Protein 5CEE (pdb70)

Secondary structure (DSSP, 8-state):
-HHHHHHHHHHHTSS-----SS--SSSTTHHHHSTTTTHHHHHHHHHSGGGHHHHSSGGGEEEEEE-STT-TTS-S-HHHHHHHHHHHHHHHHHHHH--EEEEEE-----HHHHHHHHHHTGGG-SEEEEES--TTHHHHHHHHHHHH-SS-EEEIIIIIHHHHHHHHHHHHHHHTT--TTS-EEEEE--SHHHHHHHHHHHTTT-SEEEEEETTEE--TT-S---HHHHHHHHHS-TT---S-HHHHHTT-SEEEE-S-SS---HHHHHHSPSSEEEEE--SSS-SS-HHHHHHHTEEEEEES-SSSSSB--GGGTHHHHHHHHHHTTBS---HHHHHHHHHHHHTSS-SSS--TT-SS--TT-HHHHHHHHHHHHHHHHHHS-B-

Sequence (387 aa):
IKEKALEMHEKNKGKVGVVSKVKVQNLDDLSLVYTPGVAEPCLKIKENPSDVYRYTMKGNMVGVITNGTAVLGLGNIGPKASLPVMEGKAILFKELAGIDSFPICIDSTDSQEIVNIVSKISTVFGAINLEDIKSPQCIEIEDALKAKLDIPVFHDDQHGTAIVVAAGILNALKVVKKSIEDVQVVINGAGSAGMAIAKMLLLLKVNNVVLVDKTGTLYKGVANLNEPQKKLVEVTNKYQEKGTLKEVLKGKDIFIGVSAPGIVTAEMVATMAKDAIVFALANPVPEIMPDEAKKGGARIVATGRSDFPNQVNNCLAFPGVFRGTLDAKATQITEEMKKAATYALKNIIKEQDLNENNILPTSFNKEVVKQIALAVCKVAKETGVVR

CATH classification: 3.40.50.10380 (+1 more: 3.40.50.720)

Solvent-accessible surface area: 18433 Å² total; per-residue (Å²): 119,80,65,148,53,129,111,95,61,143,135,113,195,21,61,45,69,132,125,78,158,91,89,66,107,84,125,116,34,73,31,135,52,143,85,96,12,48,37,110,39,75,72,88,43,143,121,73,90,60,12,30,51,164,89,59,77,15,27,49,22,0,0,0,2,2,12,0,7,29,0,125,74,110,26,101,63,19,28,184,51,0,67,54,40,0,29,12,16,2,52,64,0,96,130,41,7,45,0,29,13,84,14,44,36,10,124,19,101,76,19,149,93,5,15,64,66,0,17,149,63,19,99,63,4,6,0,0,0,1,10,6,9,82,34,41,54,1,28,88,0,3,70,36,0,74,96,117,22,109,8,3,5,2,1,1,44,1,17,0,14,3,1,0,0,0,0,0,1,23,2,0,5,101,23,7,184,43,66,14,100,105,3,41,1,0,0,6,12,0,30,18,25,1,3,2,1,0,99,7,1,54,41,8,134,14,65,4,1,0,2,2,36,194,116,12,4,8,54,115,78,29,89,142,27,39,100,19,18,86,127,12,7,106,76,4,1,136,135,56,43,132,32,79,14,123,99,6,0,101,44,12,17,0,0,0,0,32,55,34,85,59,79,12,44,12,129,18,4,70,54,14,30,159,28,3,1,0,0,0,19,13,90,93,68,2,0,8,73,17,110,71,0,98,141,15,45,8,85,0,7,0,2,17,63,96,103,58,83,7,41,14,28,52,38,2,0,2,0,0,4,0,44,0,1,18,85,1,103,6,43,83,9,30,70,90,1,18,36,20,0,0,81,14,0,24,85,38,18,154,59,145,49,34,75,53,71,42,0,16,19,71,20,131,54,149,75,4,22,138,67,0,7,122,24,1,14,124,13,0,121,125,80,47,30,49,113

Nearest PDB structures (foldseek):
  5cee-assembly1_A-2  TM=1.003E+00  e=5.240E-77  Aster yellows witches'-broom phytoplasma AYWB
  6zn4-assembly1_A  TM=9.612E-01  e=2.128E-43  Bdellovibrio bacteriovorus HD100
  6znj-assembly1_B  TM=9.613E-01  e=6.199E-42  Bdellovibrio bacteriovorus HD100
  6zng-assembly1_B  TM=9.635E-01  e=2.526E-41  Bdellovibrio bacteriovorus HD100
  2hae-assembly1_A  TM=9.747E-01  e=1.031E-39  Thermotoga maritima

Organism: Aster yellows witches'-broom phytoplasma (strain AYWB) (NCBI:txid322098)

InterPro domains:
  IPR001891 Malic oxidoreductase [PIRSF000106] (35-389)
  IPR001891 Malic oxidoreductase [PR00072] (77-99)
  IPR001891 Malic oxidoreductase [PR00072] (156-172)
  IPR001891 Malic oxidoreductase [PR00072] (187-203)
  IPR012301 Malic enzyme, N-terminal domain [PF00390] (23-147)
  IPR012301 Malic enzyme, N-terminal domain [SM01274] (15-148)
  IPR012302 Malic enzyme, NAD-binding [PF03949] (162-382)
  IPR012302 Malic enzyme, NAD-binding [SM00919] (160-383)
  IPR015884 Malic enzyme, conserved site [PS00331] (156-172)
  IPR036291 NAD(P)-binding domain superfamily [SSF51735] (160-389)
  IPR037062 Malic enzyme, N-terminal domain superfamily [G3DSA:3.40.50.10380] (1-157)
  IPR045213 Malic enzyme, NAD-binding domain, bacterial type [cd05311] (160-382)
  IPR046346 Aminoacid dehydrogenase-like, N-terminal domain superfamily [SSF53223] (6-1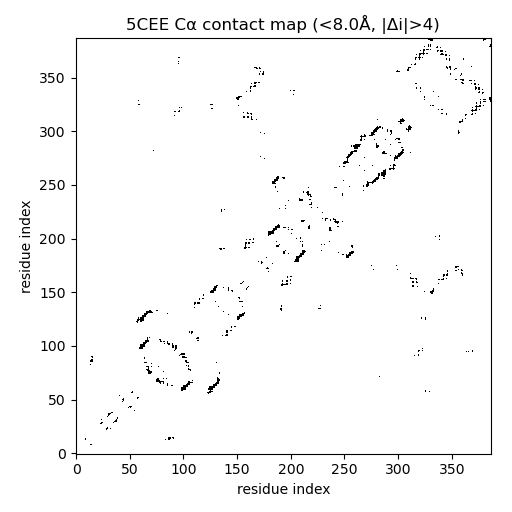58)
  IPR051674 Malate Decarboxylating Enzymes [PTHR43237] (2-389)

Foldseek 3Di:
DVVVVVCVCVVVVADDDDDDPDDDDDVPCVCCVHNPNVVVLVVVCVVPVVSCVPPALALQEEEEEEACQAAPPPGNDGQVVNVRVSSVVQVLLCVQQNGHYYYDYDHDLDLVVVLVVCQVVSSRHQEYEYEGHWPPSVVVSQVSNQVVALHAYYDLLALLLLLLVLLLVVLLCLAVVHDQQPFEEEEEACTRNSLRNLVLSVVVNGNAYWYAYPVKTDEPPDPDDDPSSNVSNVVHDPVRDIGHCLVVLQAGQEYAYDHDAQPDFLCSLLRYDAQHEYEQAHPDHGNDDVVRNVSSPHNAYEYCDPVDLHHSDSLLQVSLLVNLCSVQQFSYQDSVLSVQLNVQQQPVDPSVRRGSRRRGDDSRPSVRSVRSNVSSNVVRVVVVRHD

Radius of gyration: 22.13 Å; Cα contacts (8 Å, |Δi|>4): 747; chains: 1; bounding box: 46×50×68 Å

Structure (mmCIF, N/CA/C/O backbone):
data_5CEE
#
_entry.id   5CEE
#
_cell.length_a   48.236
_cell.length_b   48.236
_cell.length_c   291.068
_cell.angle_alpha   90.00
_cell.angle_beta   90.00
_cell.angle_gamma   120.00
#
_symmetry.space_group_name_H-M   'P 31 2 1'
#
loop_
_entity.id
_entity.type
_entity.pdbx_description
1 polymer 'NAD-dependent malic enzyme'
2 non-polymer NICOTINAMI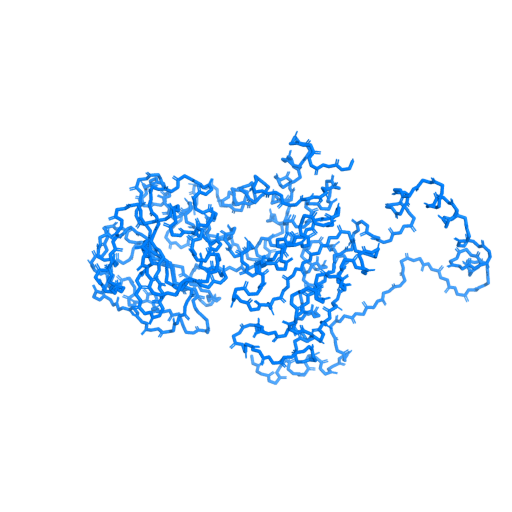DE-ADENINE-DINUCLEOTIDE
3 non-polymer 'MAGNESIUM ION'
4 water water
#
loop_
_atom_site.group_PDB
_atom_site.id
_atom_site.type_symbol
_atom_site.label_atom_id
_atom_site.label_alt_id
_atom_site.label_comp_id
_atom_site.label_asym_id
_atom_site.label_entity_id
_atom_site.label_seq_id
_atom_site.pdbx_PDB_ins_code
_atom_site.Cartn_x
_atom_site.Cartn_y
_atom_site.Cartn_z
_atom_site.occupancy
_atom_site.B_iso_or_equiv
_atom_site.auth_seq_id
_atom_site.auth_comp_id
_atom_site.auth_asym_id
_atom_site.auth_atom_id
_atom_site.pdbx_PDB_model_num
ATOM 1 N N . ILE A 1 26 ? 31.020 23.010 -34.494 1.00 45.59 3 ILE A N 1
ATOM 2 C CA . ILE A 1 26 ? 30.931 24.124 -35.431 1.00 44.73 3 ILE A CA 1
ATOM 3 C C . ILE A 1 26 ? 30.079 23.756 -36.644 1.00 42.69 3 ILE A C 1
ATOM 4 O O . ILE A 1 26 ? 30.203 22.667 -37.196 1.00 40.48 3 ILE A O 1
ATOM 6 N N . LYS A 1 27 ? 29.222 24.687 -37.052 1.00 46.39 4 LYS A N 1
ATOM 7 C CA . LYS A 1 27 ? 28.272 24.466 -38.135 1.00 43.53 4 LYS A CA 1
ATOM 8 C C . LYS A 1 27 ? 28.982 24.183 -39.451 1.00 40.86 4 LYS A C 1
ATOM 9 O O . LYS A 1 27 ? 28.888 23.080 -39.972 1.00 45.16 4 LYS A O 1
ATOM 11 N N . GLU A 1 28 ? 29.695 25.180 -39.970 1.00 45.53 5 GLU A N 1
ATOM 12 C CA . GLU A 1 28 ? 30.380 25.088 -41.262 1.00 40.98 5 GLU A CA 1
ATOM 13 C C . GLU A 1 28 ? 31.225 23.827 -41.375 1.00 44.53 5 GLU A C 1
ATOM 14 O O . GLU A 1 28 ? 31.262 23.193 -42.427 1.00 43.70 5 GLU A O 1
ATOM 16 N N . LYS A 1 29 ? 31.885 23.459 -40.281 1.00 42.12 6 LYS A N 1
ATOM 17 C CA . LYS A 1 29 ? 32.669 22.233 -40.241 1.00 43.53 6 LYS A CA 1
ATOM 18 C C . LYS A 1 29 ? 31.807 20.984 -40.508 1.00 45.95 6 LYS A C 1
ATOM 19 O O . LYS A 1 29 ? 32.228 20.058 -41.205 1.00 46.06 6 LYS A O 1
ATOM 25 N N . ALA A 1 30 ? 30.598 20.964 -39.964 1.00 42.15 7 ALA A N 1
ATOM 26 C CA . ALA A 1 30 ? 29.674 19.871 -40.239 1.00 43.25 7 ALA A CA 1
ATOM 27 C C . ALA A 1 30 ? 29.207 19.873 -41.694 1.00 43.69 7 ALA A C 1
ATOM 28 O O . ALA A 1 30 ? 29.266 18.850 -42.380 1.00 38.50 7 ALA A O 1
ATOM 30 N N . LEU A 1 31 ? 28.724 21.026 -42.147 1.00 43.96 8 LEU A N 1
ATOM 31 C CA . LEU A 1 31 ? 28.155 21.152 -43.479 1.00 35.95 8 LEU A CA 1
ATOM 32 C C . LEU A 1 31 ? 29.187 20.776 -44.525 1.00 39.43 8 LEU A C 1
ATOM 33 O O . LEU A 1 31 ? 28.890 20.028 -45.451 1.00 36.71 8 LEU A O 1
ATOM 38 N N . GLU A 1 32 ? 30.398 21.303 -44.356 1.00 41.75 9 GLU A N 1
ATOM 39 C CA . GLU A 1 32 ? 31.522 20.985 -45.226 1.00 39.41 9 GLU A CA 1
ATOM 40 C C . GLU A 1 32 ? 31.713 19.481 -45.328 1.00 41.67 9 GLU A C 1
ATOM 41 O O . GLU A 1 32 ? 31.867 18.947 -46.423 1.00 39.76 9 GLU A O 1
ATOM 47 N N . MET A 1 33 ? 31.699 18.813 -44.175 1.00 41.36 10 MET A N 1
ATOM 48 C CA . MET A 1 33 ? 31.934 17.377 -44.082 1.00 38.07 10 MET A CA 1
ATOM 49 C C . MET A 1 33 ? 30.959 16.561 -44.914 1.00 39.29 10 MET A C 1
ATOM 50 O O . MET A 1 33 ? 31.342 15.604 -45.579 1.00 43.92 10 MET A O 1
ATOM 55 N N . HIS A 1 34 ? 29.692 16.940 -44.851 1.00 36.92 11 HIS A N 1
ATOM 56 C CA . HIS A 1 34 ? 28.654 16.275 -45.608 1.00 32.73 11 HIS A CA 1
ATOM 57 C C . HIS A 1 34 ? 28.808 16.546 -47.106 1.00 35.30 11 HIS A C 1
ATOM 58 O O . HIS A 1 34 ? 28.627 15.656 -47.922 1.00 32.23 11 HIS A O 1
ATOM 65 N N . GLU A 1 35 ? 29.160 17.785 -47.440 1.00 37.97 12 GLU A N 1
ATOM 66 C CA . GLU A 1 35 ? 29.301 18.242 -48.817 1.00 35.76 12 GLU A CA 1
ATOM 67 C C . GLU A 1 35 ? 30.499 17.583 -49.485 1.00 40.46 12 GLU A C 1
ATOM 68 O O . GLU A 1 35 ? 30.423 17.137 -50.626 1.00 43.47 12 GLU A O 1
ATOM 74 N N . LYS A 1 36 ? 31.595 17.548 -48.737 1.00 43.72 13 LYS A N 1
ATOM 75 C CA . LYS A 1 36 ? 32.865 16.924 -49.098 1.00 41.75 13 LYS A CA 1
ATOM 76 C C . LYS A 1 36 ? 32.769 15.659 -49.941 1.00 44.88 13 LYS A C 1
ATOM 77 O O . LYS A 1 36 ? 33.492 15.513 -50.920 1.00 44.55 13 LYS A O 1
ATOM 83 N N . ASN A 1 37 ? 31.898 14.736 -49.540 1.00 44.41 14 ASN A N 1
ATOM 84 C CA . ASN A 1 37 ? 31.810 13.438 -50.199 1.00 42.92 14 ASN A CA 1
ATOM 85 C C . ASN A 1 37 ? 30.388 13.040 -50.570 1.00 42.96 14 ASN A C 1
ATOM 86 O O . ASN A 1 37 ? 30.141 11.875 -50.892 1.00 42.79 14 ASN A O 1
ATOM 91 N N . LYS A 1 38 ? 29.465 14.003 -50.524 1.00 42.95 15 LYS A N 1
ATOM 92 C CA . LYS A 1 38 ? 28.058 13.762 -50.859 1.00 36.05 15 LYS A CA 1
ATOM 93 C C . LYS A 1 38 ? 27.500 12.628 -50.019 1.00 37.40 15 LYS A C 1
ATOM 94 O O . LYS A 1 38 ? 27.091 11.610 -50.567 1.00 37.89 15 LYS A O 1
ATOM 100 N N . GLY A 1 39 ? 27.509 12.790 -48.699 1.00 33.64 16 GLY A N 1
ATOM 101 C CA . GLY A 1 39 ? 27.035 11.754 -47.803 1.00 33.47 16 GLY A CA 1
ATOM 102 C C . GLY A 1 39 ? 28.150 11.021 -47.077 1.00 38.39 16 GLY A C 1
ATOM 103 O O . GLY A 1 39 ? 29.314 11.084 -47.475 1.00 38.64 16 GLY A O 1
ATOM 104 N N . LYS A 1 40 ? 27.786 10.316 -46.008 1.00 34.36 17 LYS A N 1
ATOM 105 C CA . LYS A 1 40 ? 28.739 9.569 -45.198 1.00 30.64 17 LYS A CA 1
ATOM 106 C C . LYS A 1 40 ? 28.738 8.102 -45.577 1.00 37.44 17 LYS A C 1
ATOM 107 O O . LYS A 1 40 ? 29.612 7.330 -45.165 1.00 37.47 17 LYS A O 1
ATOM 113 N N . VAL A 1 41 ? 27.734 7.706 -46.344 1.00 35.52 18 VAL A N 1
ATOM 114 C CA . VAL A 1 41 ? 27.504 6.289 -46.569 1.00 35.63 18 VAL A CA 1
ATOM 115 C C . VAL A 1 41 ? 27.752 5.893 -48.017 1.00 34.97 18 VAL A C 1
ATOM 116 O O . VAL A 1 41 ? 27.140 6.432 -48.942 1.00 32.16 18 VAL A O 1
ATOM 120 N N . GLY A 1 42 ? 28.683 4.963 -48.193 1.00 27.98 19 GLY A N 1
ATOM 121 C CA . GLY A 1 42 ? 28.966 4.393 -49.488 1.00 29.37 19 GLY A CA 1
ATOM 122 C C . GLY A 1 42 ? 28.829 2.893 -49.392 1.00 28.07 19 GLY A C 1
ATOM 123 O O . GLY A 1 42 ? 28.742 2.351 -48.294 1.00 29.10 19 GLY A O 1
ATOM 124 N N . VAL A 1 43 ? 28.789 2.227 -50.541 1.00 24.17 20 VAL A N 1
ATOM 125 C CA . VAL A 1 43 ? 28.762 0.769 -50.584 1.00 26.91 20 VAL A CA 1
ATOM 126 C C . VAL A 1 43 ? 30.055 0.229 -51.204 1.00 28.99 20 VAL A C 1
ATOM 127 O O . VAL A 1 43 ? 30.631 0.836 -52.109 1.00 30.52 20 VAL A O 1
ATOM 131 N N . VAL A 1 44 ? 30.545 -0.890 -50.700 1.00 24.93 21 VAL A N 1
ATOM 132 C CA . VAL A 1 44 ? 31.658 -1.541 -51.365 1.00 29.74 21 VAL A CA 1
ATOM 133 C C . VAL A 1 44 ? 31.202 -2.893 -51.846 1.00 35.57 21 VAL A C 1
ATOM 134 O O . VAL A 1 44 ? 30.119 -3.349 -51.485 1.00 33.29 21 VAL A O 1
ATOM 138 N N . SER A 1 45 ? 32.028 -3.515 -52.677 1.00 32.32 22 SER A N 1
ATOM 139 C CA . SER A 1 45 ? 31.876 -4.920 -52.983 1.00 36.15 22 SER A CA 1
ATOM 140 C C . SER A 1 45 ? 32.625 -5.719 -51.932 1.00 40.76 22 SER A C 1
ATOM 141 O O . SER A 1 45 ? 33.707 -5.317 -51.497 1.00 41.07 22 SER A O 1
ATOM 144 N N . LYS A 1 46 ? 32.047 -6.839 -51.512 1.00 38.69 23 LYS A N 1
ATOM 145 C CA . LYS A 1 46 ? 32.684 -7.675 -50.507 1.00 36.06 23 LYS A CA 1
ATOM 146 C C . LYS A 1 46 ? 33.550 -8.721 -51.186 1.00 43.89 23 LYS A C 1
ATOM 147 O O . LYS A 1 46 ? 34.411 -9.325 -50.546 1.00 44.33 23 LYS A O 1
ATOM 153 N N . VAL A 1 47 ? 33.309 -8.937 -52.481 1.00 44.83 24 VAL A N 1
ATOM 154 C CA . VAL A 1 47 ? 34.149 -9.814 -53.293 1.00 41.76 24 VAL A CA 1
ATOM 155 C C . VAL A 1 47 ? 34.734 -9.030 -54.465 1.00 46.71 24 VAL A C 1
ATOM 156 O O . VAL A 1 47 ? 34.273 -7.932 -54.770 1.00 43.82 24 VAL A O 1
ATOM 160 N N . LYS A 1 48 ? 35.746 -9.596 -55.122 1.00 51.94 25 LYS A N 1
ATOM 161 C CA . LYS A 1 48 ? 36.425 -8.912 -56.222 1.00 47.94 25 LYS A CA 1
ATOM 162 C C . LYS A 1 48 ? 35.908 -9.361 -57.582 1.00 53.07 25 LYS A C 1
ATOM 163 O O . LYS A 1 48 ? 35.544 -10.525 -57.770 1.00 50.75 25 LYS A O 1
ATOM 165 N N . VAL A 1 49 ? 35.868 -8.429 -58.527 1.00 54.22 26 VAL A N 1
ATOM 166 C CA . VAL A 1 49 ? 35.457 -8.744 -59.892 1.00 55.62 26 VAL A CA 1
ATOM 167 C C . VAL A 1 49 ? 35.901 -7.649 -60.863 1.00 56.23 26 VAL A C 1
ATOM 168 O O . VAL A 1 49 ? 35.553 -6.476 -60.706 1.00 47.35 26 VAL A O 1
ATOM 172 N N . GLN A 1 50 ? 36.685 -8.046 -61.861 1.00 59.06 27 GLN A N 1
ATOM 173 C CA . GLN A 1 50 ? 37.192 -7.115 -62.863 1.00 59.22 27 GLN A CA 1
ATOM 174 C C . GLN A 1 50 ? 37.029 -7.681 -64.268 1.00 61.22 27 GLN A C 1
ATOM 175 O O . GLN A 1 50 ? 37.041 -6.944 -65.259 1.00 60.77 27 GLN A O 1
ATOM 177 N N . ASN A 1 51 ? 36.877 -9.000 -64.342 1.00 61.56 28 ASN A N 1
ATOM 178 C CA . ASN A 1 51 ? 36.784 -9.696 -65.619 1.00 62.84 28 ASN A CA 1
ATOM 179 C C . ASN A 1 51 ? 35.467 -10.444 -65.779 1.00 60.29 28 ASN A C 1
ATOM 180 O O . ASN A 1 51 ? 34.453 -10.066 -65.200 1.00 58.99 28 ASN A O 1
ATOM 185 N N . LEU A 1 52 ? 35.499 -11.511 -66.570 1.00 61.34 29 LEU A N 1
ATOM 186 C CA . LEU A 1 52 ? 34.302 -12.274 -66.905 1.00 57.35 29 LEU A CA 1
ATOM 187 C C . LEU A 1 52 ? 34.193 -13.533 -66.051 1.00 60.27 29 LEU A C 1
ATOM 188 O O . LEU A 1 52 ? 33.094 -14.014 -65.763 1.00 57.26 29 LEU A O 1
ATOM 193 N N . ASP A 1 53 ? 35.345 -14.064 -65.654 1.00 59.67 30 ASP A N 1
ATOM 194 C CA . ASP A 1 53 ? 35.400 -15.272 -64.844 1.00 57.72 30 ASP A CA 1
ATOM 195 C C . ASP A 1 53 ? 34.570 -15.102 -63.575 1.00 55.11 30 ASP A C 1
ATOM 196 O O . ASP A 1 53 ? 33.484 -15.672 -63.448 1.00 47.50 30 ASP A O 1
ATOM 201 N N . ASP A 1 54 ? 35.085 -14.290 -62.658 1.00 57.35 31 ASP A N 1
ATOM 202 C CA . ASP A 1 54 ? 34.405 -13.973 -61.407 1.00 55.49 31 ASP A CA 1
ATOM 203 C C . ASP A 1 54 ? 33.028 -13.352 -61.637 1.00 52.02 31 ASP A C 1
ATOM 204 O O . ASP A 1 54 ? 32.131 -13.500 -60.805 1.00 50.25 31 ASP A O 1
ATOM 209 N N . LEU A 1 55 ? 32.867 -12.663 -62.763 1.00 49.07 32 LEU A N 1
ATOM 210 C CA . LEU A 1 55 ? 31.591 -12.048 -63.117 1.00 49.26 32 LEU A CA 1
ATOM 211 C C . LEU A 1 55 ? 30.461 -13.064 -63.148 1.00 46.46 32 LEU A C 1
ATOM 212 O O . LEU A 1 55 ? 29.358 -12.811 -62.660 1.00 44.89 32 LEU A O 1
ATOM 217 N N . SER A 1 56 ? 30.749 -14.219 -63.734 1.00 46.49 33 SER A N 1
ATOM 218 C CA . SER A 1 56 ? 29.764 -15.277 -63.875 1.00 44.11 33 SER A CA 1
ATOM 219 C C . SER A 1 56 ? 29.503 -15.978 -62.547 1.00 44.21 33 SER A C 1
ATOM 220 O O . SER A 1 56 ? 28.681 -16.884 -62.470 1.00 42.55 33 SER A O 1
ATOM 223 N N . LEU A 1 57 ? 30.216 -15.556 -61.508 1.00 45.24 34 LEU A N 1
ATOM 224 C CA . LEU A 1 57 ? 30.010 -16.068 -60.163 1.00 39.45 34 LEU A CA 1
ATOM 225 C C . LEU A 1 57 ? 29.305 -15.031 -59.290 1.00 38.97 34 LEU A C 1
ATOM 226 O O . LEU A 1 57 ? 28.474 -15.388 -58.459 1.00 38.45 34 LEU A O 1
ATOM 231 N N . VAL A 1 58 ? 29.627 -13.749 -59.470 1.00 38.25 35 VAL A N 1
ATOM 232 C CA . VAL A 1 58 ? 28.916 -12.708 -58.727 1.00 39.52 35 VAL A CA 1
ATOM 233 C C . VAL A 1 58 ? 27.598 -12.421 -59.433 1.00 37.53 35 VAL A C 1
ATOM 234 O O . VAL A 1 58 ? 26.695 -11.803 -58.877 1.00 34.05 35 VAL A O 1
ATOM 238 N N . TYR A 1 59 ? 27.495 -12.898 -60.663 1.00 39.51 36 TYR A N 1
ATOM 239 C CA . TYR A 1 59 ? 26.249 -12.819 -61.398 1.00 39.56 36 TYR A CA 1
ATOM 240 C C . TYR A 1 59 ? 25.999 -14.126 -62.130 1.00 38.95 36 TYR A C 1
ATOM 241 O O . TYR A 1 59 ? 26.348 -15.185 -61.628 1.00 43.59 36 TYR A O 1
ATOM 250 N N . THR A 1 60 ? 25.398 -14.060 -63.310 1.00 35.70 37 THR A N 1
ATOM 251 C CA . THR A 1 60 ? 24.912 -15.273 -63.960 1.00 39.50 37 THR A CA 1
ATOM 252 C C . THR A 1 60 ? 26.014 -15.992 -64.755 1.00 43.40 37 THR A C 1
ATOM 253 O O . THR A 1 60 ? 26.832 -15.343 -65.422 1.00 37.75 37 THR A O 1
ATOM 257 N N . PRO A 1 61 ? 26.030 -17.345 -64.698 1.00 40.88 38 PRO A N 1
ATOM 258 C CA . PRO A 1 61 ? 25.026 -18.201 -64.052 1.00 37.04 38 PRO A CA 1
ATOM 259 C C . PRO A 1 61 ? 25.300 -18.541 -62.578 1.00 37.59 38 PRO A C 1
ATOM 260 O O . PRO A 1 61 ? 24.567 -19.337 -61.992 1.00 34.82 38 PRO A O 1
ATOM 264 N N . GLY A 1 62 ? 26.336 -17.955 -61.993 1.00 37.74 39 GLY A N 1
ATOM 265 C CA . GLY A 1 62 ? 26.707 -18.266 -60.625 1.00 35.80 39 GLY A CA 1
ATOM 266 C C . GLY A 1 62 ? 25.633 -17.996 -59.596 1.00 30.24 39 GLY A C 1
ATOM 267 O O . GLY A 1 62 ? 25.285 -18.881 -58.826 1.00 35.94 39 GLY A O 1
ATOM 268 N N . VAL A 1 63 ? 25.105 -16.778 -59.583 1.00 32.53 40 VAL A N 1
ATOM 269 C CA . VAL A 1 63 ? 24.113 -16.377 -58.585 1.00 31.28 40 VAL A CA 1
ATOM 270 C C . VAL A 1 63 ? 22.918 -17.306 -58.503 1.00 31.67 40 VAL A C 1
ATOM 271 O O . VAL A 1 63 ? 22.252 -17.356 -57.475 1.00 33.34 40 VAL A O 1
ATOM 275 N N . ALA A 1 64 ? 22.640 -18.024 -59.584 1.00 26.76 41 ALA A N 1
ATOM 276 C CA . ALA A 1 64 ? 21.575 -19.015 -59.575 1.00 29.35 41 ALA A CA 1
ATOM 277 C C . ALA A 1 64 ? 21.740 -20.036 -58.445 1.00 33.19 41 ALA A C 1
ATOM 278 O O . ALA A 1 64 ? 20.755 -20.494 -57.864 1.00 32.88 41 ALA A O 1
ATOM 280 N N . GLU A 1 65 ? 22.983 -20.376 -58.120 1.00 28.66 42 GLU A N 1
ATOM 281 C CA . GLU A 1 65 ? 23.232 -21.480 -57.201 1.00 34.09 42 GLU A CA 1
ATOM 282 C C . GLU A 1 65 ? 22.873 -21.190 -55.727 1.00 36.11 42 GLU A C 1
ATOM 283 O O . GLU A 1 65 ? 22.262 -22.040 -55.073 1.00 36.71 42 GLU A O 1
ATOM 289 N N . PRO A 1 66 ? 23.247 -20.010 -55.189 1.00 33.88 43 PRO A N 1
ATOM 290 C CA . PRO A 1 66 ? 22.696 -19.705 -53.863 1.00 30.64 43 PRO A CA 1
ATOM 291 C C . PRO A 1 66 ? 21.203 -19.398 -53.887 1.00 30.86 43 PRO A C 1
ATOM 292 O O . PRO A 1 66 ? 20.537 -19.571 -52.875 1.00 32.35 43 PRO A O 1
ATOM 296 N N . CYS A 1 67 ? 20.685 -18.945 -55.023 1.00 32.54 44 CYS A N 1
ATOM 297 C CA . CYS A 1 67 ? 19.268 -18.588 -55.116 1.00 30.94 44 CYS A CA 1
ATOM 298 C C . CYS A 1 67 ? 18.415 -19.825 -54.977 1.00 31.04 44 CYS A C 1
ATOM 299 O O . CYS A 1 67 ? 17.305 -19.779 -54.452 1.00 31.94 44 CYS A O 1
ATOM 302 N N . LEU A 1 68 ? 18.939 -20.936 -55.475 1.00 34.23 45 LEU A N 1
ATOM 303 C CA . LEU A 1 68 ? 18.212 -22.193 -55.436 1.00 34.56 45 LEU A CA 1
ATOM 304 C C . LEU A 1 68 ? 18.343 -22.828 -54.062 1.00 32.52 45 LEU A C 1
ATOM 305 O O . LEU A 1 68 ? 17.430 -23.488 -53.603 1.00 33.25 45 LEU A O 1
ATOM 310 N N . LYS A 1 69 ? 19.483 -22.601 -53.413 1.00 34.26 46 LYS A N 1
ATOM 311 C CA . LYS A 1 69 ? 19.668 -22.957 -52.011 1.00 32.71 46 LYS A CA 1
ATOM 312 C C . LYS A 1 69 ? 18.622 -22.311 -51.127 1.00 32.52 46 LYS A C 1
ATOM 313 O O . LYS A 1 69 ? 17.932 -22.985 -50.376 1.00 33.65 46 LYS A O 1
ATOM 319 N N . ILE A 1 70 ? 18.523 -20.992 -51.226 1.00 34.13 47 ILE A N 1
ATOM 320 C CA . ILE A 1 70 ? 17.563 -20.224 -50.443 1.00 35.28 47 ILE A CA 1
ATOM 321 C C . ILE A 1 70 ? 16.140 -20.631 -50.778 1.00 32.95 47 ILE A C 1
ATOM 322 O O . ILE A 1 70 ? 15.279 -20.641 -49.912 1.00 40.27 47 ILE A O 1
ATOM 327 N N . LYS A 1 71 ? 15.888 -20.975 -52.032 1.00 33.25 48 LYS A N 1
ATOM 328 C CA . LYS A 1 71 ? 14.568 -21.452 -52.412 1.00 35.94 48 LYS A CA 1
ATOM 329 C C . LYS A 1 71 ? 14.249 -22.789 -51.731 1.00 39.14 48 LYS A C 1
ATOM 330 O O . LYS A 1 71 ? 13.117 -23.008 -51.282 1.00 36.30 48 LYS A O 1
ATOM 336 N N . GLU A 1 72 ? 15.246 -23.673 -51.664 1.00 35.46 49 GLU A N 1
ATOM 337 C CA . GLU A 1 72 ? 15.095 -24.979 -51.022 1.00 37.16 49 GLU A CA 1
ATOM 338 C C . GLU A 1 72 ? 14.995 -24.852 -49.505 1.00 38.17 49 GLU A C 1
ATOM 339 O O . GLU A 1 72 ? 14.001 -25.245 -48.909 1.00 45.07 49 GLU A O 1
ATOM 345 N N . ASN A 1 73 ? 16.035 -24.317 -48.880 1.00 37.28 50 ASN A N 1
ATOM 346 C CA . ASN A 1 73 ? 15.983 -23.999 -47.460 1.00 36.50 50 ASN A CA 1
ATOM 347 C C . ASN A 1 73 ? 16.057 -22.485 -47.242 1.00 35.47 50 ASN A C 1
ATOM 348 O O . ASN A 1 73 ? 17.113 -21.885 -47.404 1.00 36.94 50 ASN A O 1
ATOM 353 N N . PRO A 1 74 ? 14.917 -21.864 -46.885 1.00 37.49 51 PRO A N 1
ATOM 354 C CA . PRO A 1 74 ? 14.772 -20.406 -46.863 1.00 34.57 51 PRO A CA 1
ATOM 355 C C . PRO A 1 74 ? 15.637 -19.735 -45.828 1.00 33.78 51 PRO A C 1
ATOM 356 O O . PRO A 1 74 ? 15.887 -18.548 -45.949 1.00 39.04 51 PRO A O 1
ATOM 360 N N . SER A 1 75 ? 16.094 -20.487 -44.838 1.00 37.26 52 SER A N 1
ATOM 361 C CA . SER A 1 75 ? 16.984 -19.945 -43.822 1.00 37.03 52 SER A CA 1
ATOM 362 C C . SER A 1 75 ? 18.357 -19.699 -44.405 1.00 37.88 52 SER A C 1
ATOM 363 O O . SER A 1 75 ? 19.153 -18.960 -43.827 1.00 37.96 52 SER A O 1
ATOM 366 N N . ASP A 1 76 ? 18.635 -20.328 -45.546 1.00 34.46 53 ASP A N 1
ATOM 367 C CA . ASP A 1 76 ? 19.933 -20.195 -46.199 1.00 33.09 53 ASP A CA 1
ATOM 368 C C . ASP A 1 76 ? 20.202 -18.792 -46.717 1.00 34.31 53 ASP A C 1
ATOM 369 O O . ASP A 1 76 ? 21.304 -18.531 -47.193 1.00 32.16 53 ASP A O 1
ATOM 374 N N . VAL A 1 77 ? 19.199 -17.907 -46.644 1.00 33.85 54 VAL A N 1
ATOM 375 C CA . VAL A 1 77 ? 19.444 -16.469 -46.751 1.00 32.94 54 VAL A CA 1
ATOM 376 C C . VAL A 1 77 ? 20.658 -16.104 -45.913 1.00 29.99 54 VAL A C 1
ATOM 377 O O . VAL A 1 77 ? 21.542 -15.393 -46.358 1.00 28.70 54 VAL A O 1
ATOM 381 N N . TYR A 1 78 ? 20.695 -16.622 -44.691 1.00 31.09 55 TYR A N 1
ATOM 382 C CA . TYR A 1 78 ? 21.694 -16.205 -43.732 1.00 26.80 55 TYR A CA 1
ATOM 383 C C . TYR A 1 78 ? 23.091 -16.756 -44.019 1.00 28.68 55 TYR A C 1
ATOM 384 O O . TYR A 1 78 ? 24.013 -16.455 -43.277 1.00 35.45 55 TYR A O 1
ATOM 393 N N . ARG A 1 79 ? 23.288 -17.540 -45.080 1.00 30.90 56 ARG A N 1
ATOM 394 C CA . ARG A 1 79 ? 24.676 -17.912 -45.398 1.00 32.52 56 ARG A CA 1
ATOM 395 C C . ARG A 1 79 ? 25.182 -17.507 -46.780 1.00 31.79 56 ARG A C 1
ATOM 396 O O . ARG A 1 79 ? 26.380 -17.507 -47.009 1.00 33.09 56 ARG A O 1
ATOM 404 N N . TYR A 1 80 ? 24.296 -17.126 -47.686 1.00 31.19 57 TYR A N 1
ATOM 405 C CA . TYR A 1 80 ? 24.751 -16.666 -49.003 1.00 34.83 57 TYR A CA 1
ATOM 406 C C . TYR A 1 80 ? 24.461 -15.191 -49.214 1.00 33.23 57 TYR A C 1
ATOM 407 O O . TYR A 1 80 ? 24.434 -14.707 -50.336 1.00 29.31 57 TYR A O 1
ATOM 416 N N . THR A 1 81 ? 24.259 -14.475 -48.117 1.00 35.58 58 THR A N 1
ATOM 417 C CA . THR A 1 81 ? 23.707 -13.136 -48.202 1.00 32.34 58 THR A CA 1
ATOM 418 C C . THR A 1 81 ? 24.169 -12.253 -47.043 1.00 33.96 58 THR A C 1
ATOM 419 O O . THR A 1 81 ? 24.494 -12.743 -45.964 1.00 33.84 58 THR A O 1
ATOM 423 N N . MET A 1 82 ? 24.213 -10.950 -47.300 1.00 32.69 59 MET A N 1
ATOM 424 C CA . MET A 1 82 ? 24.552 -9.929 -46.327 1.00 25.78 59 MET A CA 1
ATOM 425 C C . MET A 1 82 ? 23.635 -9.898 -45.103 1.00 28.31 59 MET A C 1
ATOM 426 O O . MET A 1 82 ? 24.056 -9.454 -44.020 1.00 23.38 59 MET A O 1
ATOM 431 N N . LYS A 1 83 ? 22.406 -10.391 -45.284 1.00 28.32 60 LYS A N 1
ATOM 432 C CA . LYS A 1 83 ? 21.309 -10.253 -44.314 1.00 28.50 60 LYS A CA 1
ATOM 433 C C . LYS A 1 83 ? 21.687 -10.255 -42.832 1.00 26.42 60 LYS A C 1
ATOM 434 O O . LYS A 1 83 ? 21.435 -9.283 -42.134 1.00 30.41 60 LYS A O 1
ATOM 440 N N . GLY A 1 84 ? 22.291 -11.339 -42.359 1.00 30.83 61 GLY A N 1
ATOM 441 C CA . GLY A 1 84 ? 22.634 -11.480 -40.950 1.00 30.60 61 GLY A CA 1
ATOM 442 C C . GLY A 1 84 ? 23.667 -10.540 -40.332 1.00 29.34 61 GLY A C 1
ATOM 443 O O . GLY A 1 84 ? 24.003 -10.686 -39.161 1.00 31.41 61 GLY A O 1
ATOM 444 N N . ASN A 1 85 ? 24.183 -9.588 -41.103 1.00 27.25 62 ASN A N 1
ATOM 445 C CA . ASN A 1 85 ? 25.098 -8.581 -40.566 1.00 28.55 62 ASN A CA 1
ATOM 446 C C . ASN A 1 85 ? 24.592 -7.204 -40.957 1.00 25.82 62 ASN A C 1
ATOM 447 O O . ASN A 1 85 ? 25.278 -6.202 -40.801 1.00 24.53 62 ASN A O 1
ATOM 452 N N . MET A 1 86 ? 23.358 -7.178 -41.446 1.00 27.73 63 MET A N 1
ATOM 453 C CA . MET A 1 86 ? 22.759 -5.963 -41.966 1.00 25.58 63 MET A CA 1
ATOM 454 C C . MET A 1 86 ? 21.584 -5.480 -41.151 1.00 23.85 63 MET A C 1
ATOM 455 O O . MET A 1 86 ? 20.557 -6.143 -41.061 1.00 28.06 63 MET A O 1
ATOM 460 N N . VAL A 1 87 ? 21.734 -4.287 -40.605 1.00 22.87 64 VAL A N 1
ATOM 461 C CA . VAL A 1 87 ? 20.695 -3.637 -39.842 1.00 21.89 64 VAL A CA 1
ATOM 462 C C . VAL A 1 87 ? 20.137 -2.460 -40.626 1.00 25.59 64 VAL A C 1
ATOM 463 O O . VAL A 1 87 ? 20.895 -1.631 -41.138 1.00 27.04 64 VAL A O 1
ATOM 467 N N . GLY A 1 88 ? 18.815 -2.397 -40.741 1.00 24.10 65 GLY A N 1
ATOM 468 C CA . GLY A 1 88 ? 18.176 -1.273 -41.397 1.00 23.39 65 GLY A CA 1
ATOM 469 C C . GLY A 1 88 ? 17.897 -0.131 -40.446 1.00 23.18 65 GLY A C 1
ATOM 470 O O . GLY A 1 88 ? 17.405 -0.350 -39.343 1.00 24.96 65 GLY A O 1
ATOM 471 N N . VAL A 1 89 ? 18.220 1.083 -40.874 1.00 18.79 66 VAL A N 1
ATOM 472 C CA . VAL A 1 89 ? 17.956 2.261 -40.076 1.00 20.75 66 VAL A CA 1
ATOM 473 C C . VAL A 1 89 ? 16.756 2.975 -40.678 1.00 23.05 66 VAL A C 1
ATOM 474 O O . VAL A 1 89 ? 16.885 3.728 -41.638 1.00 24.15 66 VAL A O 1
ATOM 478 N N . ILE A 1 90 ? 15.582 2.717 -40.109 1.00 21.61 67 ILE A N 1
ATOM 479 C CA . ILE A 1 90 ? 14.320 3.170 -40.686 1.00 25.13 67 ILE A CA 1
ATOM 480 C C . ILE A 1 90 ? 13.691 4.311 -39.882 1.00 25.39 67 ILE A C 1
ATOM 481 O O . ILE A 1 90 ? 13.685 4.291 -38.653 1.00 26.09 67 ILE A O 1
ATOM 486 N N . THR A 1 91 ? 13.148 5.296 -40.587 1.00 23.07 68 THR A N 1
ATOM 487 C CA . THR A 1 91 ? 12.687 6.522 -39.959 1.00 21.67 68 THR A CA 1
ATOM 488 C C . THR A 1 91 ? 11.478 7.122 -40.666 1.00 27.04 68 THR A C 1
ATOM 489 O O . THR A 1 91 ? 10.951 6.555 -41.619 1.00 30.34 68 THR A O 1
ATOM 493 N N . ASN A 1 92 ? 11.066 8.290 -40.183 1.00 30.44 69 ASN A N 1
ATOM 494 C CA . ASN A 1 92 ? 9.875 8.994 -40.635 1.00 26.77 69 ASN A CA 1
ATOM 495 C C . ASN A 1 92 ? 10.201 10.444 -40.922 1.00 29.38 69 ASN A C 1
ATOM 496 O O . ASN A 1 92 ? 9.691 11.036 -41.877 1.00 29.85 69 ASN A O 1
ATOM 501 N N . GLY A 1 93 ? 11.056 11.006 -40.067 1.00 28.59 70 GLY A N 1
ATOM 502 C CA . GLY A 1 93 ? 11.428 12.406 -40.120 1.00 30.11 70 GLY A CA 1
ATOM 503 C C . GLY A 1 93 ? 10.674 13.187 -39.057 1.00 30.98 70 GLY A C 1
ATOM 504 O O . GLY A 1 93 ? 10.932 14.368 -38.808 1.00 30.74 70 GLY A O 1
ATOM 505 N N . THR A 1 94 ? 9.758 12.504 -38.391 1.00 25.65 71 THR A N 1
ATOM 506 C CA . THR A 1 94 ? 8.773 13.184 -37.582 1.00 27.02 71 THR A CA 1
ATOM 507 C C . THR A 1 94 ? 9.319 13.575 -36.192 1.00 33.07 71 THR A C 1
ATOM 508 O O . THR A 1 94 ? 8.710 14.375 -35.475 1.00 33.43 71 THR A O 1
ATOM 512 N N . ALA A 1 95 ? 10.486 13.053 -35.831 1.00 29.36 72 ALA A N 1
ATOM 513 C CA . ALA A 1 95 ? 11.144 13.465 -34.604 1.00 26.15 72 ALA A CA 1
ATOM 514 C C . ALA A 1 95 ? 12.660 13.443 -34.751 1.00 28.79 72 ALA A C 1
ATOM 515 O O . ALA A 1 95 ? 13.317 12.580 -34.187 1.00 28.55 72 ALA A O 1
ATOM 517 N N . VAL A 1 96 ? 13.218 14.403 -35.480 1.00 27.20 73 VAL A N 1
ATOM 518 C CA . VAL A 1 96 ? 14.650 14.373 -35.789 1.00 28.46 73 VAL A CA 1
ATOM 519 C C . VAL A 1 96 ? 15.478 15.165 -34.795 1.00 31.01 73 VAL A C 1
ATOM 520 O O . VAL A 1 96 ? 15.418 16.390 -34.788 1.00 32.43 73 VAL A O 1
ATOM 524 N N . LEU A 1 97 ? 16.275 14.470 -33.987 1.00 30.04 74 LEU A N 1
ATOM 525 C CA . LEU A 1 97 ? 16.954 15.103 -32.864 1.00 26.34 74 LEU A CA 1
ATOM 526 C C . LEU A 1 97 ? 15.968 15.957 -32.101 1.00 26.28 74 LEU A C 1
ATOM 527 O O . LEU A 1 97 ? 14.935 15.482 -31.649 1.00 26.56 74 LEU A O 1
ATOM 532 N N . GLY A 1 98 ? 16.289 17.240 -31.998 1.00 29.08 75 GLY A N 1
ATOM 533 C CA . GLY A 1 98 ? 15.386 18.198 -31.406 1.00 25.28 75 GLY A CA 1
ATOM 534 C C . GLY A 1 98 ? 14.697 19.017 -32.474 1.00 26.69 75 GLY A C 1
ATOM 535 O O . GLY A 1 98 ? 14.125 20.065 -32.193 1.00 30.24 75 GLY A O 1
ATOM 536 N N . LEU A 1 99 ? 14.729 18.539 -33.710 1.00 27.74 76 LEU A N 1
ATOM 537 C CA . LEU A 1 99 ? 14.185 19.334 -34.804 1.00 26.91 76 LEU A CA 1
ATOM 538 C C . LEU A 1 99 ? 12.744 18.952 -35.098 1.00 29.42 76 LEU A C 1
ATOM 539 O O . LEU A 1 99 ? 12.033 19.683 -35.794 1.00 33.60 76 LEU A O 1
ATOM 544 N N . GLY A 1 100 ? 12.321 17.808 -34.565 1.00 25.62 77 GLY A N 1
ATOM 545 C CA . GLY A 1 100 ? 10.951 17.363 -34.699 1.00 24.60 77 GLY A CA 1
ATOM 546 C C . GLY A 1 100 ? 10.545 17.043 -36.127 1.00 29.53 77 GLY A C 1
ATOM 547 O O . GLY A 1 100 ? 11.366 16.627 -36.936 1.00 30.90 77 GLY A O 1
ATOM 548 N N . ASN A 1 101 ? 9.274 17.256 -36.445 1.00 24.41 78 ASN A N 1
ATOM 549 C CA . ASN A 1 101 ? 8.746 16.790 -37.712 1.00 31.74 78 ASN A CA 1
ATOM 550 C C . ASN A 1 101 ? 9.244 17.595 -38.914 1.00 31.07 78 ASN A C 1
ATOM 551 O O . ASN A 1 101 ? 8.691 18.638 -39.246 1.00 30.87 78 ASN A O 1
ATOM 556 N N . ILE A 1 102 ? 10.286 17.092 -39.570 1.00 32.12 79 ILE A N 1
ATOM 557 C CA . ILE A 1 102 ? 10.905 17.803 -40.686 1.00 30.88 79 ILE A CA 1
ATOM 558 C C . ILE A 1 102 ? 11.039 16.954 -41.953 1.00 29.01 79 ILE A C 1
ATOM 559 O O . ILE A 1 102 ? 11.684 17.373 -42.904 1.00 30.21 79 ILE A O 1
ATOM 564 N N . GLY A 1 103 ? 10.455 15.760 -41.958 1.00 29.69 80 GLY A N 1
ATOM 565 C CA . GLY A 1 103 ? 10.369 14.974 -43.180 1.00 28.27 80 GLY A CA 1
ATOM 566 C C . GLY A 1 103 ? 11.504 13.998 -43.444 1.00 29.51 80 GLY A C 1
ATOM 567 O O . GLY A 1 103 ? 12.521 14.020 -42.764 1.00 30.98 80 GLY A O 1
ATOM 568 N N . PRO A 1 104 ? 11.330 13.139 -44.458 1.00 31.89 81 PRO A N 1
ATOM 569 C CA . PRO A 1 104 ? 12.249 12.051 -44.812 1.00 28.83 81 PRO A CA 1
ATOM 570 C C . PRO A 1 104 ? 13.571 12.514 -45.425 1.00 31.80 81 PRO A C 1
ATOM 571 O O . PRO A 1 104 ? 14.625 11.939 -45.109 1.00 29.84 81 PRO A O 1
ATOM 575 N N . LYS A 1 105 ? 13.506 13.519 -46.297 1.00 27.27 82 LYS A N 1
ATOM 576 C CA . LYS A 1 105 ? 14.696 14.147 -46.869 1.00 22.32 82 LYS A CA 1
ATOM 577 C C . LYS A 1 105 ? 15.603 14.756 -45.811 1.00 26.76 82 LYS A C 1
ATOM 578 O O . LYS A 1 105 ? 16.793 14.443 -45.741 1.00 29.12 82 LYS A O 1
ATOM 584 N N . ALA A 1 106 ? 15.039 15.617 -44.974 1.00 24.45 83 ALA A N 1
ATOM 585 C CA . ALA A 1 106 ? 15.845 16.342 -44.007 1.00 25.53 83 ALA A CA 1
ATOM 586 C C . ALA A 1 106 ? 16.397 15.418 -42.914 1.00 26.40 83 ALA A C 1
ATOM 587 O O . ALA A 1 106 ? 17.405 15.727 -42.298 1.00 26.52 83 ALA A O 1
ATOM 589 N N . SER A 1 107 ? 15.768 14.269 -42.703 1.00 28.35 84 SER A N 1
ATOM 590 C CA . SER A 1 107 ? 16.251 13.326 -41.700 1.00 24.76 84 SER A CA 1
ATOM 591 C C . SER A 1 107 ? 17.383 12.456 -42.231 1.00 24.34 84 SER A C 1
ATOM 592 O O . SER A 1 107 ? 18.120 11.850 -41.465 1.00 30.85 84 SER A O 1
ATOM 595 N N . LEU A 1 108 ? 17.520 12.395 -43.547 1.00 28.60 85 LEU A N 1
ATOM 596 C CA . LEU A 1 108 ? 18.492 11.503 -44.169 1.00 26.01 85 LEU A CA 1
ATOM 597 C C . LEU A 1 108 ? 19.917 11.620 -43.614 1.00 26.73 85 LEU A C 1
ATOM 598 O O . LEU A 1 108 ? 20.529 10.595 -43.341 1.00 33.07 85 LEU A O 1
ATOM 603 N N . PRO A 1 109 ? 20.455 12.848 -43.447 1.00 26.27 86 PRO A N 1
ATOM 604 C CA . PRO A 1 109 ? 21.813 12.900 -42.895 1.00 26.64 86 PRO A CA 1
ATOM 605 C C . PRO A 1 109 ? 21.918 12.230 -41.533 1.00 28.67 86 PRO A C 1
ATOM 606 O O . PRO A 1 109 ? 22.933 11.607 -41.260 1.00 30.72 86 PRO A O 1
ATOM 610 N N . VAL A 1 110 ? 20.887 12.347 -40.701 1.00 26.93 87 VAL A N 1
ATOM 611 C CA . VAL A 1 110 ? 20.930 11.717 -39.392 1.00 29.14 87 VAL A CA 1
ATOM 612 C C . VAL A 1 110 ? 20.946 10.215 -39.563 1.00 28.66 87 VAL A C 1
ATOM 613 O O . VAL A 1 110 ? 21.694 9.520 -38.885 1.00 32.24 87 VAL A O 1
ATOM 617 N N . MET A 1 111 ? 20.135 9.709 -40.480 1.00 27.27 88 MET A N 1
ATOM 618 C CA . MET A 1 111 ? 20.045 8.267 -40.633 1.00 28.86 88 MET A CA 1
ATOM 619 C C . MET A 1 111 ? 21.343 7.718 -41.192 1.00 27.99 88 MET A C 1
ATOM 620 O O . MET A 1 111 ? 21.787 6.649 -40.771 1.00 29.63 88 MET A O 1
ATOM 625 N N . GLU A 1 112 ? 21.951 8.447 -42.128 1.00 27.12 89 GLU A N 1
ATOM 626 C CA . GLU A 1 112 ? 23.244 8.041 -42.674 1.00 29.38 89 GLU A CA 1
ATOM 627 C C . GLU A 1 112 ? 24.280 8.002 -41.558 1.00 27.77 89 GLU A C 1
ATOM 628 O O . GLU A 1 112 ? 25.088 7.081 -41.484 1.00 23.61 89 GLU A O 1
ATOM 634 N N . GLY A 1 113 ? 24.235 9.011 -40.689 1.00 28.06 90 GLY A N 1
ATOM 635 C CA . GLY A 1 113 ? 25.137 9.101 -39.555 1.00 27.38 90 GLY A CA 1
ATOM 636 C C . GLY A 1 113 ? 24.985 7.938 -38.592 1.00 27.17 90 GLY A C 1
ATOM 637 O O . GLY A 1 113 ? 25.950 7.492 -37.986 1.00 27.00 90 GLY A O 1
ATOM 638 N N . LYS A 1 114 ? 23.763 7.438 -38.467 1.00 27.87 91 LYS A N 1
ATOM 639 C CA . LYS A 1 114 ? 23.468 6.352 -37.541 1.00 29.79 91 LYS A CA 1
ATOM 640 C C . LYS A 1 114 ? 23.997 5.035 -38.087 1.00 30.55 91 LYS A C 1
ATOM 641 O O . LYS A 1 114 ? 24.445 4.165 -37.339 1.00 30.93 91 LYS A O 1
ATOM 647 N N . ALA A 1 115 ? 23.942 4.908 -39.405 1.00 26.60 92 ALA A N 1
ATOM 648 C CA . ALA A 1 115 ? 24.400 3.715 -40.087 1.00 27.96 92 ALA A CA 1
ATOM 649 C C . ALA A 1 115 ? 25.902 3.494 -39.936 1.00 28.88 92 ALA A C 1
ATOM 650 O O . ALA A 1 115 ? 26.333 2.380 -39.639 1.00 30.87 92 ALA A O 1
ATOM 652 N N . ILE A 1 116 ? 26.692 4.554 -40.126 1.00 30.91 93 ILE A N 1
ATOM 653 C CA . ILE A 1 116 ? 28.156 4.458 -40.068 1.00 27.28 93 ILE A CA 1
ATOM 654 C C . ILE A 1 116 ? 28.676 4.308 -38.645 1.00 29.49 93 ILE A C 1
ATOM 655 O O . ILE A 1 116 ? 29.820 3.928 -38.441 1.00 33.34 93 ILE A O 1
ATOM 660 N N . LEU A 1 117 ? 27.837 4.616 -37.664 1.00 30.61 94 LEU A N 1
ATOM 661 C CA . LEU A 1 117 ? 28.183 4.395 -36.269 1.00 28.41 94 LEU A CA 1
ATOM 662 C C . LEU A 1 117 ? 27.996 2.920 -35.922 1.00 32.11 94 LEU A C 1
ATOM 663 O O . LEU A 1 117 ? 28.721 2.379 -35.090 1.00 31.32 94 LEU A O 1
ATOM 668 N N . PHE A 1 118 ? 27.004 2.282 -36.544 1.00 30.68 95 PHE A N 1
ATOM 669 C CA . PHE A 1 118 ? 26.836 0.839 -36.432 1.00 29.25 95 PHE A CA 1
ATOM 670 C C . PHE A 1 118 ? 28.103 0.182 -36.956 1.00 32.09 95 PHE A C 1
ATOM 671 O O . PHE A 1 118 ? 28.585 -0.814 -36.429 1.00 34.85 95 PHE A O 1
ATOM 679 N N . LYS A 1 119 ? 28.636 0.778 -38.012 1.00 32.62 96 LYS A N 1
ATOM 680 C CA . LYS A 1 119 ? 29.765 0.231 -38.724 1.00 29.13 96 LYS A CA 1
ATOM 681 C C . LYS A 1 119 ? 31.051 0.422 -37.939 1.00 31.80 96 LYS A C 1
ATOM 682 O O . LYS A 1 119 ? 31.830 -0.516 -37.769 1.00 29.58 96 LYS A O 1
ATOM 688 N N . GLU A 1 120 ? 31.256 1.643 -37.453 1.00 32.04 97 GLU A N 1
ATOM 689 C CA . GLU A 1 120 ? 32.526 2.037 -36.855 1.00 28.77 97 GLU A CA 1
ATOM 690 C C . GLU A 1 120 ? 32.661 1.567 -35.413 1.00 32.46 97 GLU A C 1
ATOM 691 O O . GLU A 1 120 ? 33.762 1.342 -34.917 1.00 37.30 97 GLU A O 1
ATOM 697 N N . LEU A 1 121 ? 31.538 1.422 -34.733 1.00 33.43 98 LEU A N 1
ATOM 698 C CA . LEU A 1 121 ? 31.576 1.061 -33.329 1.00 33.86 98 LEU A CA 1
ATOM 699 C C . LEU A 1 121 ? 31.442 -0.440 -33.111 1.00 35.03 98 LEU A C 1
ATOM 700 O O . LEU A 1 121 ? 32.077 -0.996 -32.219 1.00 36.43 98 LEU A O 1
ATOM 705 N N . ALA A 1 122 ? 30.624 -1.096 -33.928 1.00 34.66 99 ALA A N 1
ATOM 706 C CA . ALA A 1 122 ? 30.398 -2.522 -33.757 1.00 30.51 99 ALA A CA 1
ATOM 707 C C . ALA A 1 122 ? 30.509 -3.317 -35.062 1.00 28.81 99 ALA A C 1
ATOM 708 O O . ALA A 1 122 ? 29.882 -4.359 -35.192 1.00 29.37 99 ALA A O 1
ATOM 710 N N . GLY A 1 123 ? 31.313 -2.837 -36.006 1.00 28.49 100 GLY A N 1
ATOM 711 C CA . GLY A 1 123 ? 31.511 -3.523 -37.278 1.00 27.79 100 GLY A CA 1
ATOM 712 C C . GLY A 1 123 ? 30.270 -4.071 -37.966 1.00 22.50 100 GLY A C 1
ATOM 713 O O . GLY A 1 123 ? 30.285 -5.192 -38.443 1.00 17.22 100 GLY A O 1
ATOM 714 N N . ILE A 1 124 ? 29.203 -3.274 -38.012 1.00 26.14 101 ILE A N 1
ATOM 715 C CA . ILE A 1 124 ? 27.918 -3.701 -38.563 1.00 23.88 101 ILE A CA 1
ATOM 716 C C . ILE A 1 124 ? 27.575 -2.980 -39.863 1.00 25.18 101 ILE A C 1
ATOM 717 O O . ILE A 1 124 ? 27.706 -1.773 -39.965 1.00 27.75 101 ILE A O 1
ATOM 722 N N . ASP A 1 125 ? 27.118 -3.725 -40.857 1.00 27.40 102 ASP A N 1
ATOM 723 C CA . ASP A 1 125 ? 26.628 -3.103 -42.079 1.00 30.65 102 ASP A CA 1
ATOM 724 C C . ASP A 1 125 ? 25.221 -2.546 -41.872 1.00 26.09 102 ASP A C 1
ATOM 725 O O . ASP A 1 125 ? 24.311 -3.269 -41.519 1.00 23.34 102 ASP A O 1
ATOM 730 N N . SER A 1 126 ? 25.057 -1.253 -42.114 1.00 24.38 103 SER A N 1
ATOM 731 C CA . SER A 1 126 ? 23.783 -0.592 -41.901 1.00 23.22 103 SER A CA 1
ATOM 732 C C . SER A 1 126 ? 23.340 0.227 -43.121 1.00 23.06 103 SER A C 1
ATOM 733 O O . SER A 1 126 ? 24.165 0.813 -43.820 1.00 21.10 103 SER A O 1
ATOM 736 N N . PHE A 1 127 ? 22.034 0.263 -43.374 1.00 21.79 104 PHE A N 1
ATOM 737 C CA . PHE A 1 127 ? 21.502 1.065 -44.469 1.00 21.93 104 PHE A CA 1
ATOM 738 C C . PHE A 1 127 ? 20.215 1.797 -44.107 1.00 22.37 104 PHE A C 1
ATOM 739 O O . PHE A 1 127 ? 19.267 1.195 -43.600 1.00 18.68 104 PHE A O 1
ATOM 747 N N . PRO A 1 128 ? 20.182 3.108 -44.407 1.00 23.96 105 PRO A N 1
ATOM 748 C CA . PRO A 1 128 ? 19.098 4.035 -44.066 1.00 20.67 105 PRO A CA 1
ATOM 749 C C . PRO A 1 128 ? 17.900 3.986 -45.017 1.00 24.31 105 PRO A C 1
ATOM 750 O O . PRO A 1 128 ? 18.045 4.100 -46.238 1.00 25.45 105 PRO A O 1
ATOM 754 N N . ILE A 1 129 ? 16.717 3.812 -44.445 1.00 21.54 106 ILE A N 1
ATOM 755 C CA . ILE A 1 129 ? 15.485 3.876 -45.209 1.00 23.84 106 ILE A CA 1
ATOM 756 C C . ILE A 1 129 ? 14.640 4.957 -44.587 1.00 23.39 106 ILE A C 1
ATOM 757 O O . ILE A 1 129 ? 14.354 4.902 -43.406 1.00 27.06 106 ILE A O 1
ATOM 762 N N . CYS A 1 130 ? 14.266 5.955 -45.373 1.00 26.13 107 CYS A N 1
ATOM 763 C CA . CYS A 1 130 ? 13.461 7.059 -44.861 1.00 28.14 107 CYS A CA 1
ATOM 764 C C . CYS A 1 130 ? 12.088 7.002 -45.502 1.00 29.08 107 CYS A C 1
ATOM 765 O O . CYS A 1 130 ? 11.974 7.049 -46.724 1.00 27.54 107 CYS A O 1
ATOM 768 N N . ILE A 1 131 ? 11.057 6.875 -44.666 1.00 27.25 108 ILE A N 1
ATOM 769 C CA . ILE A 1 131 ? 9.700 6.592 -45.127 1.00 24.47 108 ILE A CA 1
ATOM 770 C C . ILE A 1 131 ? 8.806 7.838 -45.129 1.00 32.49 108 ILE A C 1
ATOM 771 O O . ILE A 1 131 ? 8.759 8.585 -44.144 1.00 27.84 108 ILE A O 1
ATOM 776 N N . ASP A 1 132 ? 8.112 8.050 -46.249 1.00 29.94 109 ASP A N 1
ATOM 777 C CA . ASP A 1 132 ? 7.313 9.251 -46.469 1.00 31.28 109 ASP A CA 1
ATOM 778 C C . ASP A 1 132 ? 5.843 8.954 -46.245 1.00 29.78 109 ASP A C 1
ATOM 779 O O . ASP A 1 132 ? 5.071 8.877 -47.193 1.00 28.93 109 ASP A O 1
ATOM 784 N N . SER A 1 133 ? 5.479 8.797 -44.975 1.00 30.63 110 SER A N 1
ATOM 785 C CA . SER A 1 133 ? 4.123 8.465 -44.558 1.00 27.27 110 SER A CA 1
ATOM 786 C C . SER A 1 133 ? 4.013 8.631 -43.057 1.00 28.46 110 SER A C 1
ATOM 787 O O . SER A 1 133 ? 4.876 8.177 -42.331 1.00 30.97 110 SER A O 1
ATOM 790 N N . THR A 1 134 ? 2.954 9.276 -42.586 1.00 30.27 111 THR A N 1
ATOM 791 C CA . THR A 1 134 ? 2.746 9.396 -41.151 1.00 29.25 111 THR A CA 1
ATOM 792 C C . THR A 1 134 ? 1.639 8.454 -40.685 1.00 31.18 111 THR A C 1
ATOM 793 O O . THR A 1 134 ? 1.174 8.540 -39.562 1.00 33.02 111 THR A O 1
ATOM 797 N N . ASP A 1 135 ? 1.245 7.534 -41.555 1.00 31.42 112 ASP A N 1
ATOM 798 C CA . ASP A 1 135 ? 0.242 6.538 -41.224 1.00 26.30 112 ASP A CA 1
ATOM 799 C C . ASP A 1 135 ? 0.891 5.283 -40.641 1.00 30.38 112 ASP A C 1
ATOM 800 O O . ASP A 1 135 ? 1.617 4.585 -41.337 1.00 31.25 112 ASP A O 1
ATOM 805 N N . SER A 1 136 ? 0.620 4.995 -39.370 1.00 29.87 113 SER A N 1
ATOM 806 C CA . SER A 1 136 ? 1.170 3.816 -38.702 1.00 27.83 113 SER A CA 1
ATOM 807 C C . SER A 1 136 ? 1.037 2.536 -39.521 1.00 29.13 113 SER A C 1
ATOM 808 O O . SER A 1 136 ? 2.034 1.898 -39.819 1.00 32.55 113 SER A O 1
ATOM 811 N N . GLN A 1 137 ? -0.190 2.177 -39.891 1.00 29.91 114 GLN A N 1
ATOM 812 C CA . GLN A 1 137 ? -0.447 0.943 -40.632 1.00 33.62 114 GLN A CA 1
ATOM 813 C C . GLN A 1 137 ? 0.331 0.868 -41.954 1.00 32.63 114 GLN A C 1
ATOM 814 O O . GLN A 1 137 ? 0.877 -0.178 -42.298 1.00 31.00 114 GLN A O 1
ATOM 820 N N . GLU A 1 138 ? 0.391 1.979 -42.679 1.00 27.96 115 GLU A N 1
ATOM 821 C CA . GLU A 1 138 ? 1.179 2.042 -43.896 1.00 29.03 115 GLU A CA 1
ATOM 822 C C . GLU A 1 138 ? 2.663 1.805 -43.624 1.00 30.16 115 GLU A C 1
ATOM 823 O O . GLU A 1 138 ? 3.332 1.107 -44.372 1.00 27.83 115 GLU A O 1
ATOM 829 N N . ILE A 1 139 ? 3.177 2.384 -42.549 1.00 32.80 116 ILE A N 1
ATOM 830 C CA . ILE A 1 139 ? 4.591 2.252 -42.233 1.00 30.73 116 ILE A CA 1
ATOM 831 C C . ILE A 1 139 ? 4.913 0.839 -41.760 1.00 27.51 116 ILE A C 1
ATOM 832 O O . ILE A 1 139 ? 5.943 0.284 -42.116 1.00 25.86 116 ILE A O 1
ATOM 837 N N . VAL A 1 140 ? 4.024 0.272 -40.953 1.00 29.75 117 VAL A N 1
ATOM 838 C CA . VAL A 1 140 ? 4.139 -1.118 -40.522 1.00 30.92 117 VAL A CA 1
ATOM 839 C C . VAL A 1 140 ? 4.278 -2.036 -41.726 1.00 29.82 117 VAL A C 1
ATOM 840 O O . VAL A 1 140 ? 5.303 -2.692 -41.921 1.00 29.67 117 VAL A O 1
ATOM 844 N N . ASN A 1 141 ? 3.230 -2.052 -42.536 1.00 28.09 118 ASN A N 1
ATOM 845 C CA . ASN A 1 141 ? 3.183 -2.842 -43.749 1.00 30.96 118 ASN A CA 1
ATOM 846 C C . ASN A 1 141 ? 4.404 -2.659 -44.657 1.00 30.67 118 ASN A C 1
ATOM 847 O O . ASN A 1 141 ? 5.016 -3.631 -45.085 1.00 31.99 118 ASN A O 1
ATOM 852 N N . ILE A 1 142 ? 4.753 -1.409 -44.934 1.00 30.24 119 ILE A N 1
ATOM 853 C CA . ILE A 1 142 ? 5.886 -1.087 -45.797 1.00 29.81 119 ILE A CA 1
ATOM 854 C C . ILE A 1 142 ? 7.225 -1.610 -45.264 1.00 25.47 119 ILE A C 1
ATOM 855 O O . ILE A 1 142 ? 8.041 -2.123 -46.016 1.00 31.20 119 ILE A O 1
ATOM 860 N N . VAL A 1 143 ? 7.468 -1.472 -43.977 1.00 24.03 120 VAL A N 1
ATOM 861 C CA . VAL A 1 143 ? 8.723 -1.973 -43.447 1.00 27.08 120 VAL A CA 1
ATOM 862 C C . VAL A 1 143 ? 8.708 -3.484 -43.407 1.00 26.76 120 VAL A C 1
ATOM 863 O O . VAL A 1 143 ? 9.722 -4.128 -43.656 1.00 26.56 120 VAL A O 1
ATOM 867 N N . SER A 1 144 ? 7.545 -4.050 -43.113 1.00 28.38 121 SER A N 1
ATOM 868 C CA . SER A 1 144 ? 7.436 -5.494 -43.032 1.00 30.79 121 SER A CA 1
ATOM 869 C C . SER A 1 144 ? 7.650 -6.085 -44.410 1.00 27.47 121 SER A C 1
ATOM 870 O O . SER A 1 144 ? 8.190 -7.179 -44.540 1.00 31.39 121 SER A O 1
ATOM 873 N N . LYS A 1 145 ? 7.274 -5.341 -45.439 1.00 25.57 122 LYS A N 1
ATOM 874 C CA . LYS A 1 145 ? 7.425 -5.837 -46.805 1.00 29.11 122 LYS A CA 1
ATOM 875 C C . LYS A 1 145 ? 8.850 -5.717 -47.352 1.00 28.56 122 LYS A C 1
ATOM 876 O O . LYS A 1 145 ? 9.177 -6.349 -48.351 1.00 28.85 122 LYS A O 1
ATOM 882 N N . ILE A 1 146 ? 9.701 -4.925 -46.705 1.00 29.41 123 ILE A N 1
ATOM 883 C CA . ILE A 1 146 ? 11.087 -4.775 -47.172 1.00 31.03 123 ILE A CA 1
ATOM 884 C C . ILE A 1 146 ? 12.116 -5.372 -46.212 1.00 29.99 123 ILE A C 1
ATOM 885 O O . ILE A 1 146 ? 13.287 -4.986 -46.221 1.00 25.91 123 ILE A O 1
ATOM 890 N N . SER A 1 147 ? 11.674 -6.338 -45.413 1.00 29.25 124 SER A N 1
ATOM 891 C CA . SER A 1 147 ? 12.507 -6.937 -44.383 1.00 26.12 124 SER A CA 1
ATOM 892 C C . SER A 1 147 ? 13.488 -7.964 -44.924 1.00 26.89 124 SER A C 1
ATOM 893 O O . SER A 1 147 ? 14.392 -8.392 -44.207 1.00 29.98 124 SER A O 1
ATOM 896 N N . THR A 1 148 ? 13.302 -8.365 -46.176 1.00 27.56 125 THR A N 1
ATOM 897 C CA . THR A 1 148 ? 14.126 -9.408 -46.779 1.00 27.15 125 THR A CA 1
ATOM 898 C C . THR A 1 148 ? 15.620 -9.142 -46.626 1.00 28.57 125 THR A C 1
ATOM 899 O O . THR A 1 148 ? 16.375 -10.043 -46.250 1.00 29.97 125 THR A O 1
ATOM 903 N N . VAL A 1 149 ? 16.039 -7.902 -46.866 1.00 27.65 126 VAL A N 1
ATOM 904 C CA . VAL A 1 149 ? 17.457 -7.566 -46.812 1.00 22.33 126 VAL A CA 1
ATOM 905 C C . VAL A 1 149 ? 17.999 -7.249 -45.419 1.00 23.04 126 VAL A C 1
ATOM 906 O O . VAL A 1 149 ? 19.203 -7.148 -45.246 1.00 26.86 126 VAL A O 1
ATOM 910 N N . PHE A 1 150 ? 17.139 -7.097 -44.422 1.00 24.62 127 PHE A N 1
ATOM 911 C CA . PHE A 1 150 ? 17.629 -6.680 -43.104 1.00 25.44 127 PHE A CA 1
ATOM 912 C C . PHE A 1 150 ? 17.644 -7.795 -42.064 1.00 24.29 127 PHE A C 1
ATOM 913 O O . PHE A 1 150 ? 16.677 -8.533 -41.914 1.00 25.57 127 PHE A O 1
ATOM 921 N N . GLY A 1 151 ? 18.758 -7.910 -41.350 1.00 23.41 128 GLY A N 1
ATOM 922 C CA . GLY A 1 151 ? 18.873 -8.863 -40.257 1.00 24.82 128 GLY A CA 1
ATOM 923 C C . GLY A 1 151 ? 18.270 -8.337 -38.961 1.00 24.19 128 GLY A C 1
ATOM 924 O O . GLY A 1 151 ? 17.935 -9.098 -38.056 1.00 19.15 128 GLY A O 1
ATOM 925 N N . ALA A 1 152 ? 18.127 -7.021 -38.883 1.00 22.30 129 ALA A N 1
ATOM 926 C CA . ALA A 1 152 ? 17.484 -6.392 -37.743 1.00 25.02 129 ALA A CA 1
ATOM 927 C C . ALA A 1 152 ? 16.968 -5.026 -38.133 1.00 22.60 129 ALA A C 1
ATOM 928 O O . ALA A 1 152 ? 17.413 -4.450 -39.116 1.00 23.69 129 ALA A O 1
ATOM 930 N N . ILE A 1 153 ? 16.013 -4.514 -37.370 1.00 23.85 130 ILE A N 1
ATOM 931 C CA . ILE A 1 153 ? 15.506 -3.174 -37.627 1.00 26.47 130 ILE A CA 1
ATOM 932 C C . ILE A 1 153 ? 15.814 -2.228 -36.479 1.00 23.45 130 ILE A C 1
ATOM 933 O O . ILE A 1 153 ? 15.455 -2.494 -35.342 1.00 26.36 130 ILE A O 1
ATOM 938 N N . ASN A 1 154 ? 16.500 -1.135 -36.791 1.00 24.67 131 ASN A N 1
ATOM 939 C CA . ASN A 1 154 ? 16.627 -0.021 -35.867 1.00 27.06 131 ASN A CA 1
ATOM 940 C C . ASN A 1 154 ? 15.679 1.102 -36.287 1.00 25.27 131 ASN A C 1
ATOM 941 O O . ASN A 1 154 ? 15.869 1.727 -37.328 1.00 22.33 131 ASN A O 1
ATOM 946 N N . LEU A 1 155 ? 14.644 1.335 -35.490 1.00 24.68 132 LEU A N 1
ATOM 947 C CA . LEU A 1 155 ? 13.724 2.435 -35.758 1.00 25.36 132 LEU A CA 1
ATOM 948 C C . LEU A 1 155 ? 14.282 3.720 -35.147 1.00 21.91 132 LEU A C 1
ATOM 949 O O . LEU A 1 155 ? 14.767 3.728 -34.022 1.00 23.96 132 LEU A O 1
ATOM 954 N N . GLU A 1 156 ? 14.217 4.812 -35.888 1.00 24.25 133 GLU A N 1
ATOM 955 C CA . GLU A 1 156 ? 14.876 6.032 -35.434 1.00 28.63 133 GLU A CA 1
ATOM 956 C C . GLU A 1 156 ? 14.075 7.296 -35.726 1.00 25.35 133 GLU A C 1
ATOM 957 O O . GLU A 1 156 ? 13.530 7.466 -36.813 1.00 25.58 133 GLU A O 1
ATOM 963 N N . ASP A 1 157 ? 13.988 8.158 -34.722 1.00 25.85 134 ASP A N 1
ATOM 964 C CA . ASP A 1 157 ? 13.443 9.503 -34.880 1.00 26.61 134 ASP A CA 1
ATOM 965 C C . ASP A 1 157 ? 11.989 9.541 -35.343 1.00 24.60 134 ASP A C 1
ATOM 966 O O . ASP A 1 157 ? 11.650 10.179 -36.330 1.00 26.16 134 ASP A O 1
ATOM 971 N N . ILE A 1 158 ? 11.132 8.870 -34.586 1.00 26.61 135 ILE A N 1
ATOM 972 C CA . ILE A 1 158 ? 9.702 8.856 -34.844 1.00 25.04 135 ILE A CA 1
ATOM 973 C C . ILE A 1 158 ? 8.946 9.444 -33.643 1.00 24.85 135 ILE A C 1
ATOM 974 O O . ILE A 1 158 ? 9.417 9.373 -32.516 1.00 24.02 135 ILE A O 1
ATOM 979 N N . LYS A 1 159 ? 7.777 10.020 -33.914 1.00 26.54 136 LYS A N 1
ATOM 980 C CA . LYS A 1 159 ? 6.928 10.714 -32.948 1.00 26.39 136 LYS A CA 1
ATOM 981 C C . LYS A 1 159 ? 6.299 9.820 -31.900 1.00 30.62 136 LYS A C 1
ATOM 982 O O . LYS A 1 159 ? 5.672 8.825 -32.231 1.00 33.66 136 LYS A O 1
ATOM 988 N N . SER A 1 160 ? 6.446 10.184 -30.634 1.00 32.66 137 SER A N 1
ATOM 989 C CA . SER A 1 160 ? 5.591 9.629 -29.595 1.00 31.45 137 SER A CA 1
ATOM 990 C C . SER A 1 160 ? 4.252 10.333 -29.720 1.00 31.01 137 SER A C 1
ATOM 991 O O . SER A 1 160 ? 4.224 11.541 -29.933 1.00 39.10 137 SER A O 1
ATOM 994 N N . PRO A 1 161 ? 3.136 9.597 -29.609 1.00 31.72 138 PRO A N 1
ATOM 995 C CA . PRO A 1 161 ? 2.965 8.165 -29.332 1.00 30.60 138 PRO A CA 1
ATOM 996 C C . PRO A 1 161 ? 3.063 7.250 -30.545 1.00 29.61 138 PRO A C 1
ATOM 997 O O . PRO A 1 161 ? 3.005 6.041 -30.362 1.00 31.07 138 PRO A O 1
ATOM 1001 N N . GLN A 1 162 ? 3.184 7.797 -31.748 1.00 26.53 139 GLN A N 1
ATOM 1002 C CA . GLN A 1 162 ? 3.129 6.971 -32.951 1.00 27.38 139 GLN A CA 1
ATOM 1003 C C . GLN A 1 162 ? 4.180 5.867 -32.934 1.00 29.70 139 GLN A C 1
ATOM 1004 O O . GLN A 1 162 ? 3.896 4.723 -33.290 1.00 33.10 139 GLN A O 1
ATOM 1010 N N . CYS A 1 163 ? 5.381 6.210 -32.488 1.00 28.75 140 CYS A N 1
ATOM 1011 C CA . CYS A 1 163 ? 6.506 5.286 -32.502 1.00 26.16 140 CYS A CA 1
ATOM 1012 C C . CYS A 1 163 ? 6.227 3.984 -31.768 1.00 27.55 140 CYS A C 1
ATOM 1013 O O . CYS A 1 163 ? 6.735 2.934 -32.144 1.00 27.28 140 CYS A O 1
ATOM 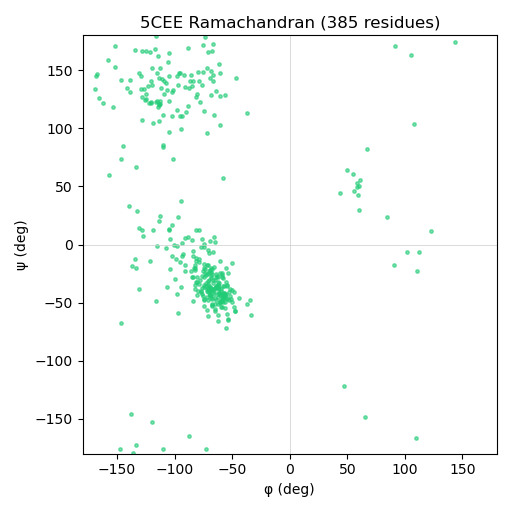1016 N N . ILE A 1 164 ? 5.413 4.051 -30.722 1.00 29.22 141 ILE A N 1
ATOM 1017 C CA . ILE A 1 164 ? 5.109 2.871 -29.930 1.00 26.65 141 ILE A CA 1
ATOM 1018 C C . ILE A 1 164 ? 4.271 1.840 -30.685 1.00 28.52 141 ILE A C 1
ATOM 1019 O O . ILE A 1 164 ? 4.563 0.655 -30.631 1.00 30.14 141 ILE A O 1
ATOM 1024 N N . GLU A 1 165 ? 3.216 2.270 -31.368 1.00 30.26 142 GLU A N 1
ATOM 1025 C CA . GLU A 1 165 ? 2.335 1.295 -32.004 1.00 28.78 142 GLU A CA 1
ATOM 1026 C C . GLU A 1 165 ? 3.041 0.641 -33.170 1.00 29.51 142 GLU A C 1
ATOM 1027 O O . GLU A 1 165 ? 2.908 -0.559 -33.387 1.00 30.90 142 GLU A O 1
ATOM 1033 N N . ILE A 1 166 ? 3.809 1.436 -33.903 1.00 28.91 143 ILE A N 1
ATOM 1034 C CA . ILE A 1 166 ? 4.637 0.919 -34.978 1.00 28.46 143 ILE A CA 1
ATOM 1035 C C . ILE A 1 166 ? 5.651 -0.094 -34.453 1.00 28.13 143 ILE A C 1
ATOM 1036 O O . ILE A 1 166 ? 5.771 -1.186 -35.004 1.00 28.19 143 ILE A O 1
ATOM 1041 N N . GLU A 1 167 ? 6.364 0.261 -33.384 1.00 25.87 144 GLU A N 1
ATOM 1042 C CA . GLU A 1 167 ? 7.373 -0.632 -32.821 1.00 26.11 144 GLU A CA 1
ATOM 1043 C C . GLU A 1 167 ? 6.706 -1.926 -32.416 1.00 28.94 144 GLU A C 1
ATOM 1044 O O . GLU A 1 167 ? 7.162 -3.009 -32.769 1.00 27.08 144 GLU A O 1
ATOM 1050 N N . ASP A 1 168 ? 5.602 -1.786 -31.689 1.00 31.68 145 ASP A N 1
ATOM 1051 C CA . ASP A 1 168 ? 4.797 -2.912 -31.230 1.00 31.14 145 ASP A CA 1
ATOM 1052 C C . ASP A 1 168 ? 4.201 -3.731 -32.363 1.00 30.36 145 ASP A C 1
ATOM 1053 O O . ASP A 1 168 ? 4.109 -4.947 -32.260 1.00 33.39 145 ASP A O 1
ATOM 1058 N N . ALA A 1 169 ? 3.777 -3.072 -33.436 1.00 28.67 146 ALA A N 1
ATOM 1059 C CA . ALA A 1 169 ? 3.135 -3.797 -34.524 1.00 31.19 146 ALA A CA 1
ATOM 1060 C C . ALA A 1 169 ? 4.163 -4.639 -35.274 1.00 33.01 146 ALA A C 1
ATOM 1061 O O . ALA A 1 169 ? 3.956 -5.827 -35.518 1.00 34.52 146 ALA A O 1
ATOM 1063 N N . LEU A 1 170 ? 5.285 -4.015 -35.606 1.00 30.88 147 LEU A N 1
ATOM 1064 C CA . LEU A 1 170 ? 6.354 -4.679 -36.320 1.00 26.29 147 LEU A CA 1
ATOM 1065 C C . LEU A 1 170 ? 7.027 -5.736 -35.471 1.00 30.84 147 LEU A C 1
ATOM 1066 O O . LEU A 1 170 ? 7.579 -6.699 -36.003 1.00 33.89 147 LEU A O 1
ATOM 1071 N N . LYS A 1 171 ? 6.986 -5.554 -34.153 1.00 29.80 148 LYS A N 1
ATOM 1072 C CA . LYS A 1 171 ? 7.669 -6.470 -33.242 1.00 34.15 148 LYS A CA 1
ATOM 1073 C C . LYS A 1 171 ? 6.935 -7.799 -33.178 1.00 32.68 148 LYS A C 1
ATOM 1074 O O . LYS A 1 171 ? 7.547 -8.846 -33.019 1.00 35.87 148 LYS A O 1
ATOM 1080 N N . ALA A 1 172 ? 5.618 -7.744 -33.315 1.00 37.74 149 ALA A N 1
ATOM 1081 C CA . ALA A 1 172 ? 4.795 -8.945 -33.278 1.00 37.14 149 ALA A CA 1
ATOM 1082 C C . ALA A 1 172 ? 4.569 -9.491 -34.674 1.00 40.61 149 ALA A C 1
ATOM 1083 O O . ALA A 1 172 ? 4.013 -10.576 -34.837 1.00 44.67 149 ALA A O 1
ATOM 1085 N N . LYS A 1 173 ? 4.990 -8.731 -35.681 1.00 41.14 150 LYS A N 1
ATOM 1086 C CA . LYS A 1 173 ? 4.810 -9.143 -37.064 1.00 33.36 150 LYS A CA 1
ATOM 1087 C C . LYS A 1 173 ? 6.061 -9.785 -37.640 1.00 36.49 150 LYS A C 1
ATOM 1088 O O . LYS A 1 173 ? 5.982 -10.801 -38.320 1.00 40.77 150 LYS A O 1
ATOM 1094 N N . LEU A 1 174 ? 7.216 -9.199 -37.360 1.00 38.35 151 LEU A N 1
ATOM 1095 C CA . LEU A 1 174 ? 8.444 -9.628 -38.010 1.00 34.68 151 LEU A CA 1
ATOM 1096 C C . LEU A 1 174 ? 9.220 -10.624 -37.175 1.00 35.12 151 LEU A C 1
ATOM 1097 O O . LEU A 1 174 ? 9.219 -10.563 -35.946 1.00 40.81 151 LEU A O 1
ATOM 1102 N N . ASP A 1 175 ? 9.893 -11.529 -37.873 1.00 35.14 152 ASP A N 1
ATOM 1103 C CA . ASP A 1 175 ? 10.693 -12.596 -37.282 1.00 33.62 152 ASP A CA 1
ATOM 1104 C C . ASP A 1 175 ? 12.133 -12.168 -37.011 1.00 34.56 152 ASP A C 1
ATOM 1105 O O . ASP A 1 175 ? 12.976 -12.989 -36.639 1.00 36.42 152 ASP A O 1
ATOM 1110 N N . ILE A 1 176 ? 12.417 -10.889 -37.220 1.00 32.73 153 ILE A N 1
ATOM 1111 C CA . ILE A 1 176 ? 13.732 -10.344 -36.925 1.00 28.98 153 ILE A CA 1
ATOM 1112 C C . ILE A 1 176 ? 13.644 -9.323 -35.789 1.00 31.87 153 ILE A C 1
ATOM 1113 O O . ILE A 1 176 ? 12.553 -8.837 -35.457 1.00 32.27 153 ILE A O 1
ATOM 1118 N N . PRO A 1 177 ? 14.790 -9.014 -35.164 1.00 30.19 154 PRO A N 1
ATOM 1119 C CA . PRO A 1 177 ? 14.765 -8.032 -34.077 1.00 27.10 154 PRO A CA 1
ATOM 1120 C C . PRO A 1 177 ? 14.345 -6.638 -34.541 1.00 31.55 154 PRO A C 1
ATOM 1121 O O . PRO A 1 177 ? 14.848 -6.151 -35.563 1.00 30.28 154 PRO A O 1
ATOM 1125 N N . VAL A 1 178 ? 13.415 -6.027 -33.805 1.00 29.56 155 VAL A N 1
ATOM 1126 C CA . VAL A 1 178 ? 12.989 -4.654 -34.048 1.00 27.10 155 VAL A CA 1
ATOM 1127 C C . VAL A 1 178 ? 13.190 -3.831 -32.763 1.00 28.61 155 VAL A C 1
ATOM 1128 O O . VAL A 1 178 ? 12.891 -4.291 -31.662 1.00 25.66 155 VAL A O 1
ATOM 1132 N N . PHE A 1 179 ? 13.720 -2.622 -32.917 1.00 24.17 156 PHE A N 1
ATOM 1133 C CA . PHE A 1 179 ? 14.273 -1.885 -31.798 1.00 25.26 156 PHE A CA 1
ATOM 1134 C C . PHE A 1 179 ? 14.217 -0.381 -32.032 1.00 30.64 156 PHE A C 1
ATOM 1135 O O . PHE A 1 179 ? 14.829 0.139 -32.972 1.00 30.91 156 PHE A O 1
ATOM 1143 N N . HIS A 1 180 ? 13.485 0.311 -31.168 1.00 26.80 157 HIS A N 1
ATOM 1144 C CA . HIS A 1 180 ? 13.420 1.759 -31.212 1.00 25.61 157 HIS A CA 1
ATOM 1145 C C . HIS A 1 180 ? 14.444 2.332 -30.245 1.00 25.58 157 HIS A C 1
ATOM 1146 O O . HIS A 1 180 ? 14.209 2.393 -29.042 1.00 29.53 157 HIS A O 1
ATOM 1153 N N . ASP A 1 181 ? 15.582 2.741 -30.794 1.00 25.90 158 ASP A N 1
ATOM 1154 C CA . ASP A 1 181 ? 16.736 3.185 -30.020 1.00 25.44 158 ASP A CA 1
ATOM 1155 C C . ASP A 1 181 ? 16.478 4.418 -29.167 1.00 27.49 158 ASP A C 1
ATOM 1156 O O . ASP A 1 181 ? 16.910 4.479 -28.010 1.00 30.60 158 ASP A O 1
ATOM 1161 N N . ASP A 1 182 ? 15.779 5.398 -29.727 1.00 25.72 159 ASP A N 1
ATOM 1162 C CA . ASP A 1 182 ? 15.520 6.658 -29.021 1.00 26.69 159 ASP A CA 1
ATOM 1163 C C . ASP A 1 182 ? 14.726 6.459 -27.721 1.00 29.71 159 ASP A C 1
ATOM 1164 O O . ASP A 1 182 ? 14.665 7.367 -26.897 1.00 29.27 159 ASP A O 1
ATOM 1169 N N . GLN A 1 183 ? 14.122 5.286 -27.529 1.00 26.70 160 GLN A N 1
ATOM 1170 C CA . GLN A 1 183 ? 13.421 5.020 -26.274 1.00 26.02 160 GLN A CA 1
ATOM 1171 C C . GLN A 1 183 ? 14.050 3.877 -25.484 1.00 26.38 160 GLN A C 1
ATOM 1172 O O . GLN A 1 183 ? 14.323 4.025 -24.303 1.00 27.35 160 GLN A O 1
ATOM 1178 N N . HIS A 1 184 ? 14.315 2.750 -26.130 1.00 31.87 161 HIS A N 1
ATOM 1179 C CA . HIS A 1 184 ? 14.855 1.597 -25.412 1.00 30.64 161 HIS A CA 1
ATOM 1180 C C . HIS A 1 184 ? 16.358 1.728 -25.231 1.00 26.94 161 HIS A C 1
ATOM 1181 O O . HIS A 1 184 ? 16.889 1.409 -24.176 1.00 33.81 161 HIS A O 1
ATOM 1188 N N . GLY A 1 185 ? 17.035 2.240 -26.247 1.00 25.55 162 GLY A N 1
ATOM 1189 C CA . GLY A 1 185 ? 18.446 2.529 -26.133 1.00 28.46 162 GLY A CA 1
ATOM 1190 C C . GLY A 1 185 ? 18.712 3.603 -25.102 1.00 27.27 162 GLY A C 1
ATOM 1191 O O . GLY A 1 185 ? 19.707 3.558 -24.399 1.00 32.94 162 GLY A O 1
ATOM 1192 N N . THR A 1 186 ? 17.816 4.572 -25.006 1.00 28.51 163 THR A N 1
ATOM 1193 C CA . THR A 1 186 ? 17.936 5.609 -23.995 1.00 27.85 163 THR A CA 1
ATOM 1194 C C . THR A 1 186 ? 17.903 5.010 -22.587 1.00 31.39 163 THR A C 1
ATOM 1195 O O . THR A 1 186 ? 18.756 5.298 -21.749 1.00 29.81 163 THR A O 1
ATOM 1199 N N . ALA A 1 187 ? 16.915 4.160 -22.349 1.00 29.83 164 ALA A N 1
ATOM 1200 C CA . ALA A 1 187 ? 16.676 3.620 -21.029 1.00 27.63 164 ALA A CA 1
ATOM 1201 C C . ALA A 1 187 ? 17.846 2.781 -20.547 1.00 30.73 164 ALA A C 1
ATOM 1202 O O . ALA A 1 187 ? 18.153 2.789 -19.361 1.00 33.73 164 ALA A O 1
ATOM 1204 N N . ILE A 1 188 ? 18.495 2.066 -21.465 1.00 30.14 165 ILE A N 1
ATOM 1205 C CA . ILE A 1 188 ? 19.650 1.231 -21.126 1.00 28.83 165 ILE A CA 1
ATOM 1206 C C . ILE A 1 188 ? 20.760 2.046 -20.495 1.00 30.91 165 ILE A C 1
ATOM 1207 O O . ILE A 1 188 ? 21.280 1.678 -19.447 1.00 36.35 165 ILE A O 1
ATOM 1212 N N . VAL A 1 189 ? 21.119 3.157 -21.131 1.00 31.26 166 VAL A N 1
ATOM 1213 C CA . VAL A 1 189 ? 22.143 4.045 -20.597 1.00 26.20 166 VAL A CA 1
ATOM 1214 C C . VAL A 1 189 ? 21.655 4.727 -19.320 1.00 31.83 166 VAL A C 1
ATOM 1215 O O . VAL A 1 189 ? 22.424 4.934 -18.373 1.00 31.97 166 VAL A O 1
ATOM 1219 N N . VAL A 1 190 ? 20.376 5.081 -19.292 1.00 31.08 167 VAL A N 1
ATOM 1220 C CA . VAL A 1 190 ? 19.822 5.756 -18.123 1.00 34.78 167 VAL A CA 1
ATOM 1221 C C . VAL A 1 190 ? 19.842 4.835 -16.901 1.00 32.53 167 VAL A C 1
ATOM 1222 O O . VAL A 1 190 ? 20.410 5.174 -15.869 1.00 31.46 167 VAL A O 1
ATOM 1226 N N . ALA A 1 191 ? 19.234 3.667 -17.045 1.00 33.03 168 ALA A N 1
ATOM 1227 C CA . ALA A 1 191 ? 19.243 2.647 -16.008 1.00 33.21 168 ALA A CA 1
ATOM 1228 C C . ALA A 1 191 ? 20.668 2.252 -15.607 1.00 36.04 168 ALA A C 1
ATOM 1229 O O . ALA A 1 191 ? 20.928 1.951 -14.442 1.00 35.36 168 ALA A O 1
ATOM 1231 N N . ALA A 1 192 ? 21.585 2.237 -16.569 1.00 34.50 169 ALA A N 1
ATOM 1232 C CA . ALA A 1 192 ? 22.986 1.971 -16.256 1.00 37.14 169 ALA A CA 1
ATOM 1233 C C . ALA A 1 192 ? 23.539 3.047 -15.331 1.00 36.00 169 ALA A C 1
ATOM 1234 O O . ALA A 1 192 ? 24.208 2.748 -14.347 1.00 41.96 169 ALA A O 1
ATOM 1236 N N . GLY A 1 193 ? 23.243 4.300 -15.653 1.00 34.28 170 GLY A N 1
ATOM 1237 C CA . GLY A 1 193 ? 23.751 5.422 -14.892 1.00 33.83 170 GLY A CA 1
ATOM 1238 C C . GLY A 1 193 ? 23.086 5.545 -13.544 1.00 36.46 170 GLY A C 1
ATOM 1239 O O . GLY A 1 193 ? 23.663 6.099 -12.608 1.00 40.47 170 GLY A O 1
ATOM 1240 N N . ILE A 1 194 ? 21.865 5.031 -13.444 1.00 35.41 171 ILE A N 1
ATOM 1241 C CA . ILE A 1 194 ? 21.125 5.063 -12.193 1.00 31.79 171 ILE A CA 1
ATOM 1242 C C . ILE A 1 194 ? 21.678 4.052 -11.204 1.00 34.22 171 ILE A C 1
ATOM 1243 O O . ILE A 1 194 ? 22.002 4.395 -10.073 1.00 36.58 171 ILE A O 1
ATOM 1248 N N . LEU A 1 195 ? 21.777 2.805 -11.647 1.00 34.05 172 LEU A N 1
ATOM 1249 C CA . LEU A 1 195 ? 22.346 1.727 -10.844 1.00 36.84 172 LEU A CA 1
ATOM 1250 C C . LEU A 1 195 ? 23.719 2.088 -10.310 1.00 36.77 172 LEU A C 1
ATOM 1251 O O . LEU A 1 195 ? 24.048 1.783 -9.167 1.00 36.26 172 LEU A O 1
ATOM 1256 N N . ASN A 1 196 ? 24.522 2.731 -11.148 1.00 37.20 173 ASN A N 1
ATOM 1257 C CA . ASN A 1 196 ? 25.867 3.112 -10.745 1.00 40.43 173 ASN A CA 1
ATOM 1258 C C . ASN A 1 196 ? 25.847 4.230 -9.713 1.00 36.97 173 ASN A C 1
ATOM 1259 O O . ASN A 1 196 ? 26.654 4.248 -8.779 1.00 33.67 173 ASN A O 1
ATOM 1264 N N . ALA A 1 197 ? 24.906 5.147 -9.896 1.00 35.46 174 ALA A N 1
ATOM 1265 C CA . ALA A 1 197 ? 24.734 6.281 -9.007 1.00 36.89 174 ALA A CA 1
ATOM 1266 C C . ALA A 1 197 ? 24.202 5.857 -7.635 1.00 30.66 174 ALA A C 1
ATOM 1267 O O . ALA A 1 197 ? 24.496 6.481 -6.634 1.00 35.87 174 ALA A O 1
ATOM 1269 N N . LEU A 1 198 ? 23.423 4.792 -7.587 1.00 33.04 175 LEU A N 1
ATOM 1270 C CA . LEU A 1 198 ? 22.890 4.335 -6.312 1.00 35.36 175 LEU A CA 1
ATOM 1271 C C . LEU A 1 198 ? 23.979 3.707 -5.454 1.00 36.32 175 LEU A C 1
ATOM 1272 O O . LEU A 1 198 ? 23.990 3.883 -4.244 1.00 38.25 175 LEU A O 1
ATOM 1277 N N . LYS A 1 199 ? 24.888 2.974 -6.093 1.00 39.23 176 LYS A N 1
ATOM 1278 C CA . LYS A 1 199 ? 26.040 2.383 -5.411 1.00 39.02 176 LYS A CA 1
ATOM 1279 C C . LYS A 1 199 ? 26.835 3.470 -4.720 1.00 41.06 176 LYS A C 1
ATOM 1280 O O . LYS A 1 199 ? 27.285 3.304 -3.586 1.00 44.89 176 LYS A O 1
ATOM 1286 N N . VAL A 1 200 ? 26.999 4.583 -5.425 1.00 39.76 177 VAL A N 1
ATOM 1287 C CA . VAL A 1 200 ? 27.641 5.764 -4.880 1.00 36.00 177 VAL A CA 1
ATOM 1288 C C . VAL A 1 200 ? 26.987 6.201 -3.576 1.00 40.36 177 VAL A C 1
ATOM 1289 O O . VAL A 1 200 ? 27.604 6.136 -2.517 1.00 48.66 177 VAL A O 1
ATOM 1293 N N . VAL A 1 201 ? 25.731 6.620 -3.640 1.00 34.96 178 VAL A N 1
ATOM 1294 C CA . VAL A 1 201 ? 25.076 7.161 -2.459 1.00 37.21 178 VAL A CA 1
ATOM 1295 C C . VAL A 1 201 ? 24.549 6.044 -1.551 1.00 44.45 178 VAL A C 1
ATOM 1296 O O . VAL A 1 201 ? 23.769 6.290 -0.629 1.00 44.77 178 VAL A O 1
ATOM 1300 N N . LYS A 1 202 ? 24.986 4.818 -1.829 1.00 44.49 179 LYS A N 1
ATOM 1301 C CA . LYS A 1 202 ? 24.681 3.646 -1.007 1.00 43.62 179 LYS A CA 1
ATOM 1302 C C . LYS A 1 202 ? 23.185 3.346 -0.895 1.00 43.39 179 LYS A C 1
ATOM 1303 O O . LYS A 1 202 ? 22.734 2.791 0.105 1.00 44.77 179 LYS A O 1
ATOM 1309 N N . LYS A 1 203 ? 22.417 3.692 -1.922 1.00 42.93 180 LYS A N 1
ATOM 1310 C CA . LYS A 1 203 ? 20.988 3.384 -1.918 1.00 42.28 180 LYS A CA 1
ATOM 1311 C C . LYS A 1 203 ? 20.662 2.224 -2.864 1.00 42.02 180 LYS A C 1
ATOM 1312 O O . LYS A 1 203 ? 21.422 1.944 -3.789 1.00 38.12 180 LYS A O 1
ATOM 1318 N N . SER A 1 204 ? 19.539 1.551 -2.617 1.00 37.67 181 SER A N 1
ATOM 1319 C CA . SER A 1 204 ? 19.063 0.470 -3.484 1.00 36.55 181 SER A CA 1
ATOM 1320 C C . SER A 1 204 ? 17.798 0.884 -4.233 1.00 37.50 181 SER A C 1
ATOM 1321 O O . SER A 1 204 ? 16.936 1.549 -3.667 1.00 35.88 181 SER A O 1
ATOM 1324 N N . ILE A 1 205 ? 17.685 0.452 -5.490 1.00 35.13 182 ILE A N 1
ATOM 1325 C CA . ILE A 1 205 ? 16.652 0.930 -6.407 1.00 32.02 182 ILE A CA 1
ATOM 1326 C C . ILE A 1 205 ? 15.248 0.437 -6.071 1.00 36.76 182 ILE A C 1
ATOM 1327 O O . ILE A 1 205 ? 14.270 0.839 -6.716 1.00 36.98 182 ILE A O 1
ATOM 1332 N N . GLU A 1 206 ? 15.147 -0.428 -5.067 1.00 35.96 183 GLU A N 1
ATOM 1333 C CA . GLU A 1 206 ? 13.863 -0.992 -4.686 1.00 34.25 183 GLU A CA 1
ATOM 1334 C C . GLU A 1 206 ? 13.308 -0.211 -3.511 1.00 34.10 183 GLU A C 1
ATOM 1335 O O . GLU A 1 206 ? 12.208 -0.483 -3.027 1.00 34.59 183 GLU A O 1
ATOM 1341 N N . ASP A 1 207 ? 14.084 0.771 -3.066 1.00 35.81 184 ASP A N 1
ATOM 1342 C CA . ASP A 1 207 ? 13.731 1.597 -1.916 1.00 33.74 184 ASP A CA 1
ATOM 1343 C C . ASP A 1 207 ? 13.512 3.068 -2.295 1.00 35.11 184 ASP A C 1
ATOM 1344 O O . ASP A 1 207 ? 13.202 3.891 -1.441 1.00 34.64 184 ASP A O 1
ATOM 1349 N N . VAL A 1 208 ? 13.689 3.409 -3.568 1.00 40.11 185 VAL A N 1
ATOM 1350 C CA . VAL A 1 208 ? 13.823 4.818 -3.941 1.00 32.14 185 VAL A CA 1
ATOM 1351 C C . VAL A 1 208 ? 12.653 5.337 -4.773 1.00 30.95 185 VAL A C 1
ATOM 1352 O O . VAL A 1 208 ? 12.009 4.578 -5.490 1.00 33.61 185 VAL A O 1
ATOM 1356 N N . GLN A 1 209 ? 12.390 6.636 -4.664 1.00 27.45 186 GLN A N 1
ATOM 1357 C CA . GLN A 1 209 ? 11.233 7.264 -5.302 1.00 32.46 186 GLN A CA 1
ATOM 1358 C C . GLN A 1 209 ? 11.639 8.197 -6.461 1.00 30.55 186 GLN A C 1
ATOM 1359 O O . GLN A 1 209 ? 12.232 9.253 -6.246 1.00 27.43 186 GLN A O 1
ATOM 1365 N N . VAL A 1 210 ? 11.300 7.797 -7.684 1.00 27.83 187 VAL A N 1
ATOM 1366 C CA . VAL A 1 210 ? 11.812 8.457 -8.880 1.00 29.55 187 VAL A CA 1
ATOM 1367 C C . VAL A 1 210 ? 10.763 9.341 -9.540 1.00 29.06 187 VAL A C 1
ATOM 1368 O O . VAL A 1 210 ? 9.572 9.028 -9.535 1.00 28.64 187 VAL A O 1
ATOM 1372 N N . VAL A 1 211 ? 11.219 10.452 -10.104 1.00 23.78 188 VAL A N 1
ATOM 1373 C CA . VAL A 1 211 ? 10.347 11.314 -10.872 1.00 28.31 188 VAL A CA 1
ATOM 1374 C C . VAL A 1 211 ? 10.917 11.539 -12.268 1.00 28.93 188 VAL A C 1
ATOM 1375 O O . VAL A 1 211 ? 12.092 11.867 -12.432 1.00 28.87 188 VAL A O 1
ATOM 1379 N N . ILE A 1 212 ? 10.082 11.329 -13.279 1.00 28.08 189 ILE A N 1
ATOM 1380 C CA . ILE A 1 212 ? 10.511 11.508 -14.652 1.00 28.35 189 ILE A CA 1
ATOM 1381 C C . ILE A 1 212 ? 9.667 12.565 -15.354 1.00 29.50 189 ILE A C 1
ATOM 1382 O O . ILE A 1 212 ? 8.447 12.442 -15.456 1.00 29.05 189 ILE A O 1
ATOM 1387 N N . ASN A 1 213 ? 10.331 13.595 -15.859 1.00 27.84 190 ASN A N 1
ATOM 1388 C CA . ASN A 1 213 ? 9.627 14.712 -16.455 1.00 29.66 190 ASN A CA 1
ATOM 1389 C C . ASN A 1 213 ? 9.556 14.613 -17.975 1.00 34.76 190 ASN A C 1
ATOM 1390 O O . ASN A 1 213 ? 10.571 14.665 -18.670 1.00 33.15 190 ASN A O 1
ATOM 1395 N N . GLY A 1 214 ? 8.337 14.474 -18.483 1.00 36.75 191 GLY A N 1
ATOM 1396 C CA . GLY A 1 214 ? 8.123 14.240 -19.896 1.00 37.42 191 GLY A CA 1
ATOM 1397 C C . GLY A 1 214 ? 7.679 12.816 -20.163 1.00 38.24 191 GLY A C 1
ATOM 1398 O O . GLY A 1 214 ? 8.486 11.890 -20.120 1.00 39.02 191 GLY A O 1
ATOM 1399 N N . ALA A 1 215 ? 6.390 12.637 -20.432 1.00 39.85 192 ALA A N 1
ATOM 1400 C CA . ALA A 1 215 ? 5.851 11.304 -20.655 1.00 36.45 192 ALA A CA 1
ATOM 1401 C C . ALA A 1 215 ? 5.831 10.992 -22.137 1.00 38.27 192 ALA A C 1
ATOM 1402 O O . ALA A 1 215 ? 4.904 10.361 -22.646 1.00 35.50 192 ALA A O 1
ATOM 1404 N N . GLY A 1 216 ? 6.864 11.446 -22.830 1.00 37.75 193 GLY A N 1
ATOM 1405 C CA . GLY A 1 216 ? 7.009 11.136 -24.236 1.00 40.96 193 GLY A CA 1
ATOM 1406 C C . GLY A 1 216 ? 7.746 9.823 -24.364 1.00 39.37 193 GLY A C 1
ATOM 1407 O O . GLY A 1 216 ? 7.861 9.092 -23.387 1.00 40.71 193 GLY A O 1
ATOM 1408 N N . SER A 1 217 ? 8.247 9.543 -25.563 1.00 36.07 194 SER A N 1
ATOM 1409 C CA . SER A 1 217 ? 8.937 8.298 -25.873 1.00 35.34 194 SER A CA 1
ATOM 1410 C C . SER A 1 217 ? 9.985 7.901 -24.843 1.00 36.40 194 SER A C 1
ATOM 1411 O O . SER A 1 217 ? 9.924 6.812 -24.281 1.00 34.03 194 SER A O 1
ATOM 1414 N N . ALA A 1 218 ? 10.950 8.789 -24.615 1.00 37.07 195 ALA A N 1
ATOM 1415 C CA . ALA A 1 218 ? 12.087 8.487 -23.758 1.00 31.53 195 ALA A CA 1
ATOM 1416 C C . ALA A 1 218 ? 11.693 8.415 -22.290 1.00 31.36 195 ALA A C 1
ATOM 1417 O O . ALA A 1 218 ? 12.266 7.641 -21.538 1.00 31.43 195 ALA A O 1
ATOM 1419 N N . GLY A 1 219 ? 10.732 9.234 -21.882 1.00 32.71 196 GLY A N 1
ATOM 1420 C CA . GLY A 1 219 ? 10.239 9.178 -20.522 1.00 34.31 196 GLY A CA 1
ATOM 1421 C C . GLY A 1 219 ? 9.569 7.835 -20.302 1.00 34.16 196 GLY A C 1
ATOM 1422 O O . GLY A 1 219 ? 9.948 7.071 -19.416 1.00 34.69 196 GLY A O 1
ATOM 1423 N N . MET A 1 220 ? 8.573 7.567 -21.134 1.00 33.40 197 MET A N 1
ATOM 1424 C CA . MET A 1 220 ? 7.857 6.302 -21.185 1.00 33.75 197 MET A CA 1
ATOM 1425 C C . MET A 1 220 ? 8.762 5.104 -20.948 1.00 34.01 197 MET A C 1
ATOM 1426 O O . MET A 1 220 ? 8.491 4.265 -20.093 1.00 34.67 197 MET A O 1
ATOM 1431 N N . ALA A 1 221 ? 9.854 5.045 -21.699 1.00 30.68 198 ALA A N 1
ATOM 1432 C CA . ALA A 1 221 ? 10.650 3.835 -21.768 1.00 29.87 198 ALA A CA 1
ATOM 1433 C C . ALA A 1 221 ? 11.603 3.695 -20.590 1.00 31.29 198 ALA A C 1
ATOM 1434 O O . ALA A 1 221 ? 11.887 2.582 -20.156 1.00 33.98 198 ALA A O 1
ATOM 1436 N N . ILE A 1 222 ? 12.094 4.816 -20.076 1.00 28.34 199 ILE A N 1
ATOM 1437 C CA . ILE A 1 222 ? 12.856 4.809 -18.832 1.00 31.44 199 ILE A CA 1
ATOM 1438 C C . ILE A 1 222 ? 11.986 4.235 -17.702 1.00 31.82 199 ILE A C 1
ATOM 1439 O O . ILE A 1 222 ? 12.443 3.428 -16.903 1.00 30.02 199 ILE A O 1
ATOM 1444 N N . ALA A 1 223 ? 10.720 4.636 -17.667 1.00 33.19 200 ALA A N 1
ATOM 1445 C CA . ALA A 1 223 ? 9.780 4.094 -16.699 1.00 30.58 200 ALA A CA 1
ATOM 1446 C C . ALA A 1 223 ? 9.721 2.577 -16.792 1.00 33.51 200 ALA A C 1
ATOM 1447 O O . ALA A 1 223 ? 9.704 1.894 -15.768 1.00 37.96 200 ALA A O 1
ATOM 1449 N N . LYS A 1 224 ? 9.707 2.058 -18.019 1.00 31.98 201 LYS A N 1
ATOM 1450 C CA . LYS A 1 224 ? 9.609 0.621 -18.262 1.00 31.05 201 LYS A CA 1
ATOM 1451 C C . LYS A 1 224 ? 10.848 -0.119 -17.797 1.00 30.06 201 LYS A C 1
ATOM 1452 O O . LYS A 1 224 ? 10.770 -1.151 -17.135 1.00 28.94 201 LYS A O 1
ATOM 1458 N N . MET A 1 225 ? 12.000 0.426 -18.157 1.00 33.68 202 MET A N 1
ATOM 1459 C CA . MET A 1 225 ? 13.266 -0.205 -17.840 1.00 33.29 202 MET A CA 1
ATOM 1460 C C . MET A 1 225 ? 13.555 -0.142 -16.341 1.00 32.80 202 MET A C 1
ATOM 1461 O O . MET A 1 225 ? 14.300 -0.961 -15.837 1.00 39.10 202 MET A O 1
ATOM 1466 N N . LEU A 1 226 ? 12.952 0.807 -15.627 1.00 34.50 203 LEU A N 1
ATOM 1467 C CA . LEU A 1 226 ? 13.097 0.872 -14.167 1.00 32.78 203 LEU A CA 1
ATOM 1468 C C . LEU A 1 226 ? 12.173 -0.114 -13.487 1.00 34.61 203 LEU A C 1
ATOM 1469 O O . LEU A 1 226 ? 12.567 -0.787 -12.542 1.00 36.24 203 LEU A O 1
ATOM 1474 N N . LEU A 1 227 ? 10.931 -0.181 -13.955 1.00 32.71 204 LEU A N 1
ATOM 1475 C CA . LEU A 1 227 ? 9.988 -1.159 -13.436 1.00 32.48 204 LEU A CA 1
ATOM 1476 C C . LEU A 1 227 ? 10.512 -2.538 -13.752 1.00 31.63 204 LEU A C 1
ATOM 1477 O O . LEU A 1 227 ? 10.223 -3.493 -13.053 1.00 34.95 204 LEU A O 1
ATOM 1482 N N . LEU A 1 228 ? 11.301 -2.626 -14.816 1.00 36.24 205 LEU A N 1
ATOM 1483 C CA . LEU A 1 228 ? 11.961 -3.868 -15.183 1.00 37.44 205 LEU A CA 1
ATOM 1484 C C . LEU A 1 228 ? 13.019 -4.206 -14.149 1.00 36.73 205 LEU A C 1
ATOM 1485 O O . LEU A 1 228 ? 13.441 -5.359 -14.024 1.00 40.45 205 LEU A O 1
ATOM 1490 N N . LEU A 1 229 ? 13.438 -3.186 -13.407 1.00 38.15 206 LEU A N 1
ATOM 1491 C CA . LEU A 1 229 ? 14.500 -3.327 -12.418 1.00 38.18 206 LEU A CA 1
ATOM 1492 C C . LEU A 1 229 ? 13.948 -3.339 -10.993 1.00 35.31 206 LEU A C 1
ATOM 1493 O O . LEU A 1 229 ? 14.704 -3.213 -10.028 1.00 38.09 206 LEU A O 1
ATOM 1498 N N . LYS A 1 230 ? 12.632 -3.498 -10.869 1.00 35.84 207 LYS A N 1
ATOM 1499 C CA . LYS A 1 230 ? 11.968 -3.524 -9.565 1.00 35.02 207 LYS A CA 1
ATOM 1500 C C . LYS A 1 230 ? 12.189 -2.210 -8.822 1.00 38.09 207 LYS A C 1
ATOM 1501 O O . LYS A 1 230 ? 12.617 -2.208 -7.675 1.00 40.56 207 LYS A O 1
ATOM 1507 N N . VAL A 1 231 ? 11.930 -1.088 -9.484 1.00 39.37 208 VAL A N 1
ATOM 1508 C CA . VAL A 1 231 ? 11.979 0.194 -8.797 1.00 36.91 208 VAL A CA 1
ATOM 1509 C C . VAL A 1 231 ? 10.819 0.214 -7.811 1.00 38.88 208 VAL A C 1
ATOM 1510 O O . VAL A 1 231 ? 9.790 -0.428 -8.040 1.00 41.50 208 VAL A O 1
ATOM 1514 N N . ASN A 1 232 ? 10.993 0.919 -6.701 1.00 35.82 209 ASN A N 1
ATOM 1515 C CA . ASN A 1 232 ? 9.958 0.990 -5.685 1.00 32.71 209 ASN A CA 1
ATOM 1516 C C . ASN A 1 232 ? 8.763 1.790 -6.164 1.00 37.77 209 ASN A C 1
ATOM 1517 O O . ASN A 1 232 ? 7.612 1.409 -5.950 1.00 40.46 209 ASN A O 1
ATOM 1522 N N . ASN A 1 233 ? 9.052 2.913 -6.811 1.00 36.65 210 ASN A N 1
ATOM 1523 C CA . ASN A 1 233 ? 8.021 3.839 -7.250 1.00 31.18 210 ASN A CA 1
ATOM 1524 C C . ASN A 1 233 ? 8.586 4.847 -8.250 1.00 26.73 210 ASN A C 1
ATOM 1525 O O . ASN A 1 233 ? 9.585 5.509 -7.989 1.00 25.44 210 ASN A O 1
ATOM 1530 N N . VAL A 1 234 ? 7.954 4.938 -9.410 1.00 29.03 211 VAL A N 1
ATOM 1531 C CA . VAL A 1 234 ? 8.293 5.961 -10.393 1.00 30.95 211 VAL A CA 1
ATOM 1532 C C . VAL A 1 234 ? 7.076 6.838 -10.665 1.00 29.88 211 VAL A C 1
ATOM 1533 O O . VAL A 1 234 ? 5.962 6.342 -10.783 1.00 32.33 211 VAL A O 1
ATOM 1537 N N . VAL A 1 235 ? 7.288 8.146 -10.738 1.00 31.02 212 VAL A N 1
ATOM 1538 C CA . VAL A 1 235 ? 6.219 9.061 -11.110 1.00 32.49 212 VAL A CA 1
ATOM 1539 C C . VAL A 1 235 ? 6.524 9.783 -12.424 1.00 33.54 212 VAL A C 1
ATOM 1540 O O . VAL A 1 235 ? 7.538 10.470 -12.553 1.00 34.07 212 VAL A O 1
ATOM 1544 N N . LEU A 1 236 ? 5.635 9.638 -13.396 1.00 32.96 213 LEU A N 1
ATOM 1545 C CA . LEU A 1 236 ? 5.772 10.379 -14.636 1.00 33.85 213 LEU A CA 1
ATOM 1546 C C . LEU A 1 236 ? 5.031 11.718 -14.592 1.00 33.04 213 LEU A C 1
ATOM 1547 O O . LEU A 1 236 ? 3.896 11.792 -14.125 1.00 36.06 213 LEU A O 1
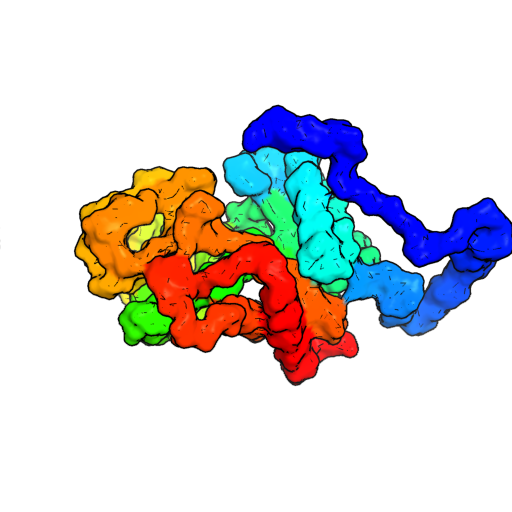ATOM 1552 N N . VAL A 1 237 ? 5.691 12.770 -15.076 1.00 31.52 214 VAL A N 1
ATOM 1553 C CA . VAL A 1 237 ? 5.113 14.113 -15.122 1.00 33.37 214 VAL A CA 1
ATOM 1554 C C . VAL A 1 237 ? 5.192 14.706 -16.534 1.00 37.48 214 VAL A C 1
ATOM 1555 O O . VAL A 1 237 ? 6.230 14.641 -17.187 1.00 37.01 214 VAL A O 1
ATOM 1559 N N . ASP A 1 238 ? 4.095 15.285 -17.006 1.00 38.75 215 ASP A N 1
ATOM 1560 C CA . ASP A 1 238 ? 4.083 15.889 -18.329 1.00 43.51 215 ASP A CA 1
ATOM 1561 C C . ASP A 1 238 ? 4.000 17.409 -18.228 1.00 44.94 215 ASP A C 1
ATOM 1562 O O . ASP A 1 238 ? 4.004 17.961 -17.125 1.00 39.62 215 ASP A O 1
ATOM 1567 N N . LYS A 1 239 ? 3.896 18.079 -19.376 1.00 44.37 216 LYS A N 1
ATOM 1568 C CA . LYS A 1 239 ? 3.903 19.546 -19.437 1.00 49.72 216 LYS A CA 1
ATOM 1569 C C . LYS A 1 239 ? 2.688 20.183 -18.771 1.00 49.41 216 LYS A C 1
ATOM 1570 O O . LYS A 1 239 ? 2.497 21.400 -18.839 1.00 49.76 216 LYS A O 1
ATOM 1576 N N . THR A 1 240 ? 1.874 19.359 -18.125 1.00 49.69 217 THR A N 1
ATOM 1577 C CA . THR A 1 240 ? 0.614 19.810 -17.571 1.00 47.84 217 THR A CA 1
ATOM 1578 C C . THR A 1 240 ? 0.399 19.298 -16.140 1.00 46.09 217 THR A C 1
ATOM 1579 O O . THR A 1 240 ? -0.486 19.772 -15.430 1.00 42.69 217 THR A O 1
ATOM 1583 N N . GLY A 1 241 ? 1.228 18.345 -15.716 1.00 48.58 218 GLY A N 1
ATOM 1584 C CA . GLY A 1 241 ? 1.145 17.774 -14.376 1.00 44.31 218 GLY A CA 1
ATOM 1585 C C . GLY A 1 241 ? 1.465 16.291 -14.401 1.00 40.38 218 GLY A C 1
ATOM 1586 O O . GLY A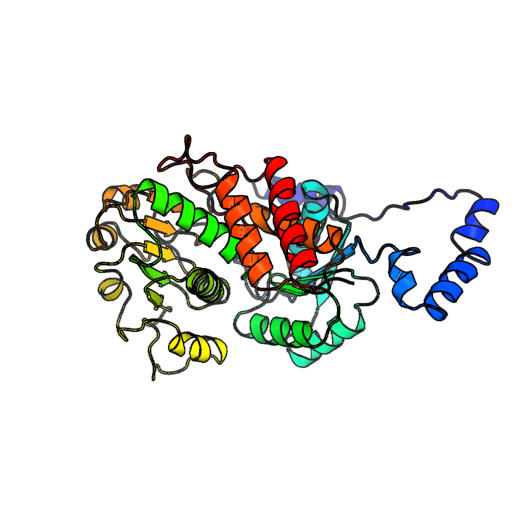 1 241 ? 1.630 15.730 -15.482 1.00 39.23 218 GLY A O 1
ATOM 1587 N N . THR A 1 242 ? 1.549 15.643 -13.238 1.00 38.26 219 THR A N 1
ATOM 1588 C CA . THR A 1 242 ? 1.841 14.204 -13.224 1.00 37.08 219 THR A CA 1
ATOM 1589 C C . THR A 1 242 ? 0.704 13.414 -13.833 1.00 37.94 219 THR A C 1
ATOM 1590 O O . THR A 1 242 ? -0.358 13.944 -14.133 1.00 36.28 219 THR A O 1
ATOM 1594 N N . LEU A 1 243 ? 0.938 12.126 -14.012 1.00 39.06 220 LEU A N 1
ATOM 1595 C CA . LEU A 1 243 ? -0.073 11.288 -14.606 1.00 37.41 220 LEU A CA 1
ATOM 1596 C C . LEU A 1 243 ? -0.581 10.316 -13.567 1.00 37.96 220 LEU A C 1
ATOM 1597 O O . LEU A 1 243 ? 0.186 9.578 -12.949 1.00 39.80 220 LEU A O 1
ATOM 1602 N N . TYR A 1 244 ? -1.887 10.347 -13.362 1.00 36.20 221 TYR A N 1
ATOM 1603 C CA . TYR A 1 244 ? -2.537 9.461 -12.424 1.00 36.58 221 TYR A CA 1
ATOM 1604 C C . TYR A 1 244 ? -3.777 8.888 -13.080 1.00 33.30 221 TYR A C 1
ATOM 1605 O O . TYR A 1 244 ? -4.198 9.368 -14.129 1.00 33.47 221 TYR A O 1
ATOM 1614 N N . LYS A 1 245 ? -4.353 7.861 -12.470 1.00 32.29 222 LYS A N 1
ATOM 1615 C CA . LYS A 1 245 ? -5.598 7.290 -12.964 1.00 35.23 222 LYS A CA 1
ATOM 1616 C C . LYS A 1 245 ? -6.649 8.388 -13.032 1.00 35.94 222 LYS A C 1
ATOM 1617 O O . LYS A 1 245 ? -6.841 9.123 -12.068 1.00 35.84 222 LYS A O 1
ATOM 1623 N N . GLY A 1 246 ? -7.294 8.522 -14.189 1.00 37.33 223 GLY A N 1
ATOM 1624 C CA . GLY A 1 246 ? -8.319 9.532 -14.387 1.00 36.97 223 GLY A CA 1
ATOM 1625 C C . GLY A 1 246 ? -7.795 10.905 -14.784 1.00 44.58 223 GLY A C 1
ATOM 1626 O O . GLY A 1 246 ? -8.456 11.917 -14.552 1.00 44.50 223 GLY A O 1
ATOM 1627 N N . VAL A 1 247 ? -6.603 10.946 -15.374 1.00 42.28 224 VAL A N 1
ATOM 1628 C CA . VAL A 1 247 ? -6.050 12.192 -15.894 1.00 41.20 224 VAL A CA 1
ATOM 1629 C C . VAL A 1 247 ? -6.709 12.492 -17.238 1.00 50.75 224 VAL A C 1
ATOM 1630 O O . VAL A 1 247 ? -6.968 11.576 -18.028 1.00 51.15 224 VAL A O 1
ATOM 1634 N N . ALA A 1 248 ? -7.000 13.765 -17.488 1.00 42.45 225 ALA A N 1
ATOM 1635 C CA . ALA A 1 248 ? -7.597 14.161 -18.757 1.00 52.91 225 ALA A CA 1
ATOM 1636 C C . ALA A 1 248 ? -6.636 13.939 -19.919 1.00 51.33 225 ALA A C 1
ATOM 1637 O O . ALA A 1 248 ? -5.609 14.617 -20.031 1.00 50.97 225 ALA A O 1
ATOM 1639 N N . ASN A 1 249 ? -6.980 12.975 -20.768 1.00 49.55 226 ASN A N 1
ATOM 1640 C CA . ASN A 1 249 ? -6.255 12.696 -22.006 1.00 51.57 226 ASN A CA 1
ATOM 1641 C C . ASN A 1 249 ? -4.841 12.151 -21.822 1.00 51.04 226 ASN A C 1
ATOM 1642 O O . ASN A 1 249 ? -3.861 12.895 -21.883 1.00 4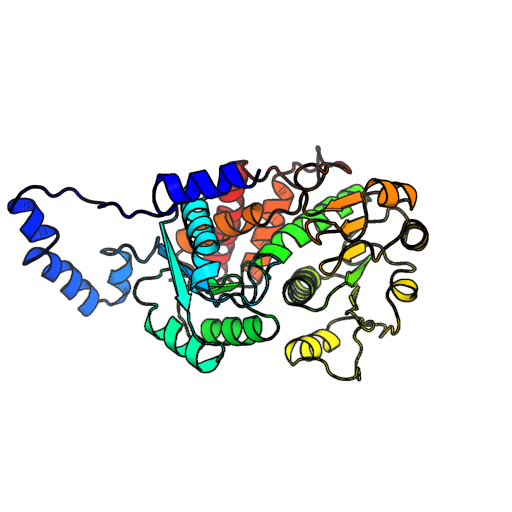8.01 226 ASN A O 1
ATOM 1647 N N . LEU A 1 250 ? -4.753 10.844 -21.591 1.00 49.50 227 LEU A N 1
ATOM 1648 C CA . LEU A 1 250 ? -3.509 10.113 -21.765 1.00 45.98 227 LEU A CA 1
ATOM 1649 C C . LEU A 1 250 ? -3.563 9.493 -23.149 1.00 45.32 227 LEU A C 1
ATOM 1650 O O . LEU A 1 250 ? -4.643 9.141 -23.617 1.00 46.77 227 LEU A O 1
ATOM 1655 N N . ASN A 1 251 ? -2.424 9.353 -23.816 1.00 38.47 228 ASN A N 1
ATOM 1656 C CA . ASN A 1 251 ? -2.429 8.586 -25.048 1.00 40.31 228 ASN A CA 1
ATOM 1657 C C . ASN A 1 251 ? -2.514 7.135 -24.626 1.00 43.90 228 ASN A C 1
ATOM 1658 O O . ASN A 1 251 ? -2.412 6.835 -23.435 1.00 43.15 228 ASN A O 1
ATOM 1663 N N . GLU A 1 252 ? -2.712 6.233 -25.577 1.00 42.23 229 GLU A N 1
ATOM 1664 C CA . GLU A 1 252 ? -2.910 4.842 -25.211 1.00 41.77 229 GLU A CA 1
ATOM 1665 C C . GLU A 1 252 ? -1.739 4.280 -24.391 1.00 41.97 229 GLU A C 1
ATOM 1666 O O . GLU A 1 252 ? -1.971 3.604 -23.387 1.00 43.73 229 GLU A O 1
ATOM 1672 N N . PRO A 1 253 ? -0.481 4.569 -24.786 1.00 42.49 230 PRO A N 1
ATOM 1673 C CA . PRO A 1 253 ? 0.603 4.060 -23.928 1.00 38.61 230 PRO A CA 1
ATOM 1674 C C . PRO A 1 253 ? 0.735 4.769 -22.572 1.00 38.90 230 PRO A C 1
ATOM 1675 O O . PRO A 1 253 ? 1.132 4.132 -21.592 1.00 37.14 230 PRO A O 1
ATOM 1679 N N . GLN A 1 254 ? 0.411 6.055 -22.508 1.00 37.92 231 GLN A N 1
ATOM 1680 C CA . GLN A 1 254 ? 0.424 6.740 -21.224 1.00 39.72 231 GLN A CA 1
ATOM 1681 C C . GLN A 1 254 ? -0.533 6.016 -20.284 1.00 38.64 231 GLN A C 1
ATOM 1682 O O . GLN A 1 254 ? -0.184 5.724 -19.152 1.00 41.02 231 GLN A O 1
ATOM 1688 N N . LYS A 1 255 ? -1.717 5.682 -20.782 1.00 40.10 232 LYS A N 1
ATOM 1689 C CA . LYS A 1 255 ? -2.726 4.995 -19.979 1.00 40.79 232 LYS A CA 1
ATOM 1690 C C . LYS A 1 255 ? -2.223 3.685 -19.384 1.00 38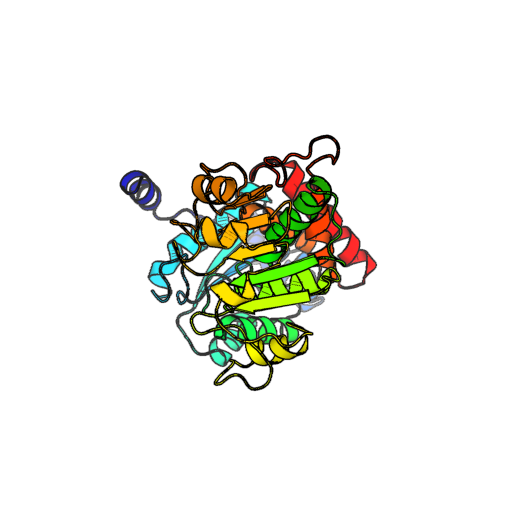.39 232 LYS A C 1
ATOM 1691 O O . LYS A 1 255 ? -2.375 3.451 -18.192 1.00 42.99 232 LYS A O 1
ATOM 1697 N N . LYS A 1 256 ? -1.617 2.842 -20.211 1.00 39.72 233 LYS A N 1
ATOM 1698 C CA . LYS A 1 256 ? -1.076 1.572 -19.744 1.00 37.72 233 LYS A CA 1
ATOM 1699 C C . LYS A 1 256 ? -0.009 1.769 -18.680 1.00 39.77 233 LYS A C 1
ATOM 1700 O O . LYS A 1 256 ? 0.257 0.880 -17.876 1.00 37.00 233 LYS A O 1
ATOM 1706 N N . LEU A 1 257 ? 0.617 2.937 -18.694 1.00 39.75 234 LEU A N 1
ATOM 1707 C CA . LEU A 1 257 ? 1.726 3.200 -17.801 1.00 38.55 234 LEU A CA 1
ATOM 1708 C C . LEU A 1 257 ? 1.242 3.812 -16.510 1.00 39.28 234 LEU A C 1
ATOM 1709 O O . LEU A 1 257 ? 1.916 3.722 -15.492 1.00 35.25 234 LEU A O 1
ATOM 1714 N N . VAL A 1 258 ? 0.063 4.423 -16.555 1.00 40.82 235 VAL A N 1
ATOM 1715 C CA . VAL A 1 258 ? -0.560 4.968 -15.356 1.00 43.74 235 VAL A CA 1
ATOM 1716 C C . VAL A 1 258 ? -0.885 3.830 -14.390 1.00 41.74 235 VAL A C 1
ATOM 1717 O O . VAL A 1 258 ? -0.883 4.006 -13.174 1.00 42.31 235 VAL A O 1
ATOM 1721 N N . GLU A 1 259 ? -1.122 2.645 -14.936 1.00 43.06 236 GLU A N 1
ATOM 1722 C CA . GLU A 1 259 ? -1.450 1.494 -14.106 1.00 44.06 236 GLU A CA 1
ATOM 1723 C C . GLU A 1 259 ? -0.254 1.028 -13.277 1.00 46.37 236 GLU A C 1
ATOM 1724 O O . GLU A 1 259 ? -0.390 0.736 -12.089 1.00 49.03 236 GLU A O 1
ATOM 1730 N N . VAL A 1 260 ? 0.919 0.974 -13.896 1.00 41.11 237 VAL A N 1
ATOM 1731 C CA . VAL A 1 260 ? 2.101 0.449 -13.222 1.00 37.89 237 VAL A CA 1
ATOM 1732 C C . VAL A 1 260 ? 2.843 1.502 -12.391 1.00 44.10 237 VAL A C 1
ATOM 1733 O O . VAL A 1 260 ? 3.557 1.171 -11.432 1.00 44.45 237 VAL A O 1
ATOM 1737 N N . THR A 1 261 ? 2.648 2.770 -12.733 1.00 40.18 238 THR A N 1
ATOM 1738 C CA . THR A 1 261 ? 3.401 3.848 -12.105 1.00 37.66 238 THR A CA 1
ATOM 1739 C C . THR A 1 261 ? 2.610 4.667 -11.088 1.00 39.19 238 THR A C 1
ATOM 1740 O O . THR A 1 261 ? 1.377 4.617 -11.058 1.00 39.77 238 THR A O 1
ATOM 1744 N N . ASN A 1 262 ? 3.346 5.439 -10.285 1.00 37.18 239 ASN A N 1
ATOM 1745 C CA . ASN A 1 262 ? 2.785 6.324 -9.265 1.00 38.54 239 ASN A CA 1
ATOM 1746 C C . ASN A 1 262 ? 1.782 5.585 -8.404 1.00 41.74 239 ASN A C 1
ATOM 1747 O O . ASN A 1 262 ? 0.592 5.901 -8.411 1.00 40.25 239 ASN A O 1
ATOM 1752 N N . LYS A 1 263 ? 2.279 4.584 -7.684 1.00 43.46 240 LYS A N 1
ATOM 1753 C CA . LYS A 1 263 ? 1.443 3.729 -6.852 1.00 48.50 240 LYS A CA 1
ATOM 1754 C C . LYS A 1 263 ? 0.616 4.548 -5.885 1.00 47.07 240 LYS A C 1
ATOM 1755 O O . LYS A 1 263 ? -0.594 4.344 -5.765 1.00 48.55 240 LYS A O 1
ATOM 1761 N N . TYR A 1 264 ? 1.276 5.498 -5.228 1.00 40.34 241 TYR A N 1
ATOM 1762 C CA . TYR A 1 264 ? 0.648 6.306 -4.194 1.00 41.01 241 TYR A CA 1
ATOM 1763 C C . TYR A 1 264 ? -0.252 7.364 -4.803 1.00 41.38 241 TYR A C 1
ATOM 1764 O O . TYR A 1 264 ? -0.788 8.209 -4.089 1.00 42.18 241 TYR A O 1
ATOM 1773 N N . GLN A 1 265 ? -0.392 7.318 -6.127 1.00 41.50 242 GLN A N 1
ATOM 1774 C CA . GLN A 1 265 ? -1.378 8.114 -6.853 1.00 36.92 242 GLN A CA 1
ATOM 1775 C C . GLN A 1 265 ? -1.253 9.615 -6.587 1.00 38.13 242 GLN A C 1
ATOM 1776 O O . GLN A 1 265 ? -2.247 10.296 -6.330 1.00 39.53 242 GLN A O 1
ATOM 1782 N N . GLU A 1 266 ? -0.029 10.126 -6.639 1.00 36.75 243 GLU A N 1
ATOM 1783 C CA . GLU A 1 266 ? 0.200 11.542 -6.400 1.00 33.83 243 GLU A CA 1
ATOM 1784 C C . GLU A 1 266 ? -0.306 12.360 -7.579 1.00 39.45 243 GLU A C 1
ATOM 1785 O O . GLU A 1 266 ? -0.349 11.873 -8.714 1.00 36.72 243 GLU A O 1
ATOM 1791 N N . LYS A 1 267 ? -0.703 13.598 -7.295 1.00 37.41 244 LYS A N 1
ATOM 1792 C CA . LYS A 1 267 ? -1.201 14.512 -8.315 1.00 34.47 244 LYS A CA 1
ATOM 1793 C C . LYS A 1 267 ? -0.456 15.836 -8.227 1.00 37.15 244 LYS A C 1
ATOM 1794 O O . LYS A 1 267 ? 0.243 16.089 -7.251 1.00 35.30 244 LYS A O 1
ATOM 1800 N N . GLY A 1 268 ? -0.588 16.676 -9.246 1.00 33.59 245 GLY A N 1
ATOM 1801 C CA . GLY A 1 268 ? -0.028 18.010 -9.164 1.00 37.80 245 GLY A CA 1
ATOM 1802 C C . GLY A 1 268 ? 1.179 18.311 -10.031 1.00 37.19 245 GLY A C 1
ATOM 1803 O O . GLY A 1 268 ? 1.522 17.565 -10.943 1.00 38.45 245 GLY A O 1
ATOM 1804 N N . THR A 1 269 ? 1.825 19.429 -9.728 1.00 38.00 246 THR A N 1
ATOM 1805 C CA . THR A 1 269 ? 2.896 19.957 -10.556 1.00 32.93 246 THR A CA 1
ATOM 1806 C C . THR A 1 269 ? 4.234 19.384 -10.143 1.00 33.61 246 THR A C 1
ATOM 1807 O O . THR A 1 269 ? 4.347 18.756 -9.098 1.00 40.47 246 THR A O 1
ATOM 1811 N N . LEU A 1 270 ? 5.247 19.619 -10.966 1.00 34.86 247 LEU A N 1
ATOM 1812 C CA . LEU A 1 270 ? 6.586 19.105 -10.716 1.00 32.63 247 LEU A CA 1
ATOM 1813 C C . LEU A 1 270 ? 7.152 19.623 -9.408 1.00 31.89 247 LEU A C 1
ATOM 1814 O O . LEU A 1 270 ? 7.767 18.867 -8.658 1.00 33.22 247 LEU A O 1
ATOM 1819 N N . LYS A 1 271 ? 6.961 20.915 -9.156 1.00 31.88 248 LYS A N 1
ATOM 1820 C CA . LYS A 1 271 ? 7.411 21.534 -7.915 1.00 31.50 248 LYS A CA 1
ATOM 1821 C C . LYS A 1 271 ? 6.975 20.704 -6.730 1.00 32.52 248 LYS A C 1
ATOM 1822 O O . LYS A 1 271 ? 7.791 20.300 -5.903 1.00 33.43 248 LYS A O 1
ATOM 1828 N N . GLU A 1 272 ? 5.678 20.432 -6.675 1.00 32.35 249 GLU A N 1
ATOM 1829 C CA . GLU A 1 272 ? 5.093 19.767 -5.529 1.00 35.76 249 GLU A CA 1
ATOM 1830 C C . GLU A 1 272 ? 5.539 18.321 -5.451 1.00 37.26 249 GLU A C 1
ATOM 1831 O O . GLU A 1 272 ? 5.788 17.794 -4.362 1.00 36.47 249 GLU A O 1
ATOM 1837 N N . VAL A 1 273 ? 5.665 17.702 -6.619 1.00 33.70 250 VAL A N 1
ATOM 1838 C CA . VAL A 1 273 ? 5.867 16.268 -6.729 1.00 32.12 250 VAL A CA 1
ATOM 1839 C C . VAL A 1 273 ? 7.328 15.862 -6.541 1.00 35.20 250 VAL A C 1
ATOM 1840 O O . VAL A 1 273 ? 7.629 14.816 -5.962 1.00 33.19 250 VAL A O 1
ATOM 1844 N N . LEU A 1 274 ? 8.232 16.714 -7.006 1.00 34.40 251 LEU A N 1
ATOM 1845 C CA . LEU A 1 274 ? 9.660 16.513 -6.820 1.00 30.57 251 LEU A CA 1
ATOM 1846 C C . LEU A 1 274 ? 10.038 16.432 -5.345 1.00 31.71 251 LEU A C 1
ATOM 1847 O O . LEU A 1 274 ? 11.044 15.816 -4.978 1.00 31.77 251 LEU A O 1
ATOM 1852 N N . LYS A 1 275 ? 9.225 17.063 -4.504 1.00 31.55 252 LYS A N 1
ATOM 1853 C CA . LYS A 1 275 ? 9.495 17.157 -3.071 1.00 28.24 252 LYS A CA 1
ATOM 1854 C C . LYS A 1 275 ? 9.571 15.802 -2.391 1.00 27.53 252 LYS A C 1
ATOM 1855 O O . LYS A 1 275 ? 8.544 15.164 -2.127 1.00 26.81 252 LYS A O 1
ATOM 1861 N N . GLY A 1 276 ? 10.798 15.371 -2.118 1.00 24.01 253 GLY A N 1
ATOM 1862 C CA . GLY A 1 276 ? 11.032 14.204 -1.297 1.00 24.65 253 GLY A CA 1
ATOM 1863 C C . GLY A 1 276 ? 11.628 13.057 -2.078 1.00 27.12 253 GLY A C 1
ATOM 1864 O O . GLY A 1 276 ? 11.997 12.032 -1.503 1.00 29.95 253 GLY A O 1
ATOM 1865 N N . LYS A 1 277 ? 11.724 13.231 -3.391 1.00 26.27 254 LYS A N 1
ATOM 1866 C CA . LYS A 1 277 ? 12.181 12.164 -4.274 1.00 26.64 254 LYS A CA 1
ATOM 1867 C C . LYS A 1 277 ? 13.680 11.938 -4.195 1.00 25.18 254 LYS A C 1
ATOM 1868 O O . LYS A 1 277 ? 14.441 12.869 -3.961 1.00 25.56 254 LYS A O 1
ATOM 1874 N N . ASP A 1 278 ? 14.109 10.697 -4.403 1.00 27.91 255 ASP A N 1
ATOM 1875 C CA . ASP A 1 278 ? 15.546 10.413 -4.492 1.00 30.29 255 ASP A CA 1
ATOM 1876 C C . ASP A 1 278 ? 16.149 10.815 -5.841 1.00 26.58 255 ASP A C 1
ATOM 1877 O O . ASP A 1 278 ? 17.253 11.360 -5.901 1.00 29.01 255 ASP A O 1
ATOM 1882 N N . ILE A 1 279 ? 15.416 10.549 -6.914 1.00 23.85 256 ILE A N 1
ATOM 1883 C CA . ILE A 1 279 ? 15.927 10.738 -8.259 1.00 22.43 256 ILE A CA 1
ATOM 1884 C C . ILE A 1 279 ? 15.033 11.623 -9.119 1.00 23.39 256 ILE A C 1
ATOM 1885 O O . ILE A 1 279 ? 13.846 11.356 -9.290 1.00 23.39 256 ILE A O 1
ATOM 1890 N N . PHE A 1 280 ? 15.606 12.679 -9.672 1.00 23.43 257 PHE A N 1
ATOM 1891 C CA . PHE A 1 280 ? 14.932 13.366 -10.761 1.00 24.85 257 PHE A CA 1
ATOM 1892 C C . PHE A 1 280 ? 15.543 12.965 -12.101 1.00 23.69 257 PHE A C 1
ATOM 1893 O O . PHE A 1 280 ? 16.756 12.937 -12.253 1.00 26.25 257 PHE A O 1
ATOM 1901 N N . ILE A 1 281 ? 14.691 12.638 -13.062 1.00 25.62 258 ILE A N 1
ATOM 1902 C CA . ILE A 1 281 ? 15.135 12.327 -14.419 1.00 24.12 258 ILE A CA 1
ATOM 1903 C C . ILE A 1 281 ? 14.351 13.151 -15.427 1.00 27.99 258 ILE A C 1
ATOM 1904 O O . ILE A 1 281 ? 13.172 12.894 -15.675 1.00 32.18 258 ILE A O 1
ATOM 1909 N N . GLY A 1 282 ? 15.001 14.150 -16.008 1.00 28.90 259 GLY A N 1
ATOM 1910 C CA . GLY A 1 282 ? 14.320 15.020 -16.944 1.00 32.46 259 GLY A CA 1
ATOM 1911 C C . GLY A 1 282 ? 14.668 14.766 -18.392 1.00 33.83 259 GLY A C 1
ATOM 1912 O O . GLY A 1 282 ? 15.835 14.793 -18.785 1.00 36.81 259 GLY A O 1
ATOM 1913 N N . VAL A 1 283 ? 13.636 14.507 -19.179 1.00 31.81 260 VAL A N 1
ATOM 1914 C CA . VAL A 1 283 ? 13.754 14.340 -20.613 1.00 32.55 260 VAL A CA 1
ATOM 1915 C C . VAL A 1 283 ? 12.639 15.164 -21.245 1.00 35.53 260 VAL A C 1
ATOM 1916 O O . VAL A 1 283 ? 11.704 14.630 -21.834 1.00 44.23 260 VAL A O 1
ATOM 1920 N N . SER A 1 284 ? 12.726 16.477 -21.104 1.00 36.12 261 SER A N 1
ATOM 1921 C CA . SER A 1 284 ? 11.584 17.324 -21.420 1.00 35.58 261 SER A CA 1
ATOM 1922 C C . SER A 1 284 ? 11.949 18.686 -21.990 1.00 34.68 261 SER A C 1
ATOM 1923 O O . SER A 1 284 ? 11.680 18.960 -23.159 1.00 39.53 261 SER A O 1
ATOM 1926 N N . ALA A 1 285 ? 12.559 19.534 -21.169 1.00 26.38 262 ALA A N 1
ATOM 1927 C CA . ALA A 1 285 ? 12.642 20.954 -21.487 1.00 32.36 262 ALA A CA 1
ATOM 1928 C C . ALA A 1 285 ? 13.873 21.619 -20.879 1.00 34.32 262 ALA A C 1
ATOM 1929 O O . ALA A 1 285 ? 14.582 21.010 -20.090 1.00 36.25 262 ALA A O 1
ATOM 1931 N N . PRO A 1 286 ? 14.151 22.874 -21.265 1.00 39.23 263 PRO A N 1
ATOM 1932 C CA . PRO A 1 286 ? 15.282 23.534 -20.615 1.00 38.35 263 PRO A CA 1
ATOM 1933 C C . PRO A 1 286 ? 14.874 24.432 -19.458 1.00 34.54 263 PRO A C 1
ATOM 1934 O O . PRO A 1 286 ? 13.902 25.168 -19.567 1.00 32.09 263 PRO A O 1
ATOM 1938 N N . GLY A 1 287 ? 15.626 24.365 -18.365 1.00 34.76 264 GLY A N 1
ATOM 1939 C CA . GLY A 1 287 ? 15.469 25.297 -17.267 1.00 31.43 264 GLY A CA 1
ATOM 1940 C C . GLY A 1 287 ? 14.089 25.321 -16.642 1.00 37.74 264 GLY A C 1
ATOM 1941 O O . GLY A 1 287 ? 13.510 26.387 -16.454 1.00 40.41 264 GLY A O 1
ATOM 1942 N N . ILE A 1 288 ? 13.555 24.150 -16.317 1.00 38.86 265 ILE A N 1
ATOM 1943 C CA . ILE A 1 288 ? 12.270 24.083 -15.627 1.00 42.97 265 ILE A CA 1
ATOM 1944 C C . ILE A 1 288 ? 12.480 23.668 -14.171 1.00 37.86 265 ILE A C 1
ATOM 1945 O O . ILE A 1 288 ? 11.534 23.600 -13.386 1.00 39.05 265 ILE A O 1
ATOM 1950 N N . VAL A 1 289 ? 13.733 23.398 -13.820 1.00 33.86 266 VAL A N 1
ATOM 1951 C CA . VAL A 1 289 ? 14.083 22.972 -12.471 1.00 35.01 266 VAL A CA 1
ATOM 1952 C C . VAL A 1 289 ? 15.075 23.963 -11.880 1.00 36.07 266 VAL A C 1
ATOM 1953 O O . VAL A 1 289 ? 15.955 24.449 -12.579 1.00 34.07 266 VAL A O 1
ATOM 1957 N N . THR A 1 290 ? 14.926 24.269 -10.594 1.00 40.75 267 THR A N 1
ATOM 1958 C CA . THR A 1 290 ? 15.824 25.211 -9.938 1.00 39.56 267 THR A CA 1
ATOM 1959 C C . THR A 1 290 ? 16.636 24.556 -8.838 1.00 42.18 267 THR A C 1
ATOM 1960 O O . THR A 1 290 ? 16.491 23.364 -8.570 1.00 45.94 267 THR A O 1
ATOM 1964 N N . ALA A 1 291 ? 17.491 25.354 -8.203 1.00 43.81 268 ALA A N 1
ATOM 1965 C CA . ALA A 1 291 ? 18.268 24.916 -7.054 1.00 38.93 268 ALA A CA 1
ATOM 1966 C C . ALA A 1 291 ? 17.375 24.724 -5.828 1.00 40.88 268 ALA A C 1
ATOM 1967 O O . ALA A 1 291 ? 17.614 23.828 -5.016 1.00 40.99 268 ALA A O 1
ATOM 1969 N N . GLU A 1 292 ? 16.362 25.581 -5.688 1.00 41.38 269 GLU A N 1
ATOM 1970 C CA . GLU A 1 292 ? 15.388 25.460 -4.602 1.00 41.73 269 GLU A CA 1
ATOM 1971 C C . GLU A 1 292 ? 14.710 24.099 -4.671 1.00 40.83 269 GLU A C 1
ATOM 1972 O O . GLU A 1 292 ? 14.583 23.401 -3.668 1.00 38.39 269 GLU A O 1
ATOM 1978 N N . MET A 1 293 ? 14.309 23.726 -5.881 1.00 40.32 270 MET A N 1
ATOM 1979 C CA . MET A 1 293 ? 13.632 22.467 -6.135 1.00 36.42 270 MET A CA 1
ATOM 1980 C C . MET A 1 293 ? 14.496 21.255 -5.795 1.00 34.29 270 MET A C 1
ATOM 1981 O O . MET A 1 293 ? 13.983 20.222 -5.369 1.00 32.47 270 MET A O 1
ATOM 1986 N N . VAL A 1 294 ? 15.805 21.379 -5.969 1.00 34.54 271 VAL A N 1
ATOM 1987 C CA . VAL A 1 294 ? 16.713 20.279 -5.650 1.00 31.71 271 VAL A CA 1
ATOM 1988 C C . VAL A 1 294 ? 16.882 20.166 -4.132 1.00 30.86 271 VAL A C 1
ATOM 1989 O O . VAL A 1 294 ? 17.216 19.113 -3.593 1.00 28.71 271 VAL A O 1
ATOM 1993 N N . ALA A 1 295 ? 16.618 21.261 -3.437 1.00 35.88 272 ALA A N 1
ATOM 1994 C CA . ALA A 1 295 ? 16.754 21.271 -1.995 1.00 33.45 272 ALA A CA 1
ATOM 1995 C C . ALA A 1 295 ? 15.601 20.499 -1.352 1.00 32.98 272 ALA A C 1
ATOM 1996 O O . ALA A 1 295 ? 15.712 20.032 -0.215 1.00 31.83 272 ALA A O 1
ATOM 1998 N N . THR A 1 296 ? 14.503 20.346 -2.083 1.00 28.12 273 THR A N 1
ATOM 1999 C CA . THR A 1 296 ? 13.335 19.659 -1.541 1.00 28.05 273 THR A CA 1
ATOM 2000 C C . THR A 1 296 ? 13.438 18.146 -1.666 1.00 31.52 273 THR A C 1
ATOM 2001 O O . THR A 1 296 ? 12.757 17.410 -0.949 1.00 32.66 273 THR A O 1
ATOM 2005 N N . MET A 1 297 ? 14.293 17.684 -2.573 1.00 30.29 274 MET A N 1
ATOM 2006 C CA . MET A 1 297 ? 14.494 16.259 -2.782 1.00 24.85 274 MET A CA 1
ATOM 2007 C C . MET A 1 297 ? 15.227 15.635 -1.616 1.00 30.56 274 MET A C 1
ATOM 2008 O O . MET A 1 297 ? 15.820 16.337 -0.796 1.00 33.52 274 MET A O 1
ATOM 2013 N N . ALA A 1 298 ? 15.206 14.309 -1.556 1.00 28.34 275 ALA A N 1
ATOM 2014 C CA . ALA A 1 298 ? 15.926 13.584 -0.524 1.00 27.07 275 ALA A CA 1
ATOM 2015 C C . ALA A 1 298 ? 17.431 13.820 -0.571 1.00 34.86 275 ALA A C 1
ATOM 2016 O O . ALA A 1 298 ? 18.003 14.158 -1.611 1.00 33.16 275 ALA A O 1
ATOM 2018 N N . LYS A 1 299 ? 18.043 13.635 0.597 1.00 40.44 276 LYS A N 1
ATOM 2019 C CA . LYS A 1 299 ? 19.486 13.632 0.809 1.00 38.31 276 LYS A CA 1
ATOM 2020 C C . LYS A 1 299 ? 20.220 12.773 -0.230 1.00 35.13 276 LYS A C 1
ATOM 2021 O O . LYS A 1 299 ? 19.712 11.733 -0.637 1.00 36.71 276 LYS A O 1
ATOM 2027 N N . ASP A 1 300 ? 21.409 13.217 -0.643 1.00 39.01 277 ASP A N 1
ATOM 2028 C CA . ASP A 1 300 ? 22.188 12.570 -1.705 1.00 34.37 277 ASP A CA 1
ATOM 2029 C C . ASP A 1 300 ? 21.377 12.527 -2.988 1.00 32.19 277 ASP A C 1
ATOM 2030 O O . ASP A 1 300 ? 21.193 11.474 -3.584 1.00 32.26 277 ASP A O 1
ATOM 2035 N N . ALA A 1 301 ? 20.876 13.676 -3.406 1.00 31.11 278 ALA A N 1
ATOM 2036 C CA . ALA A 1 301 ? 19.958 13.703 -4.528 1.00 29.98 278 ALA A CA 1
ATOM 2037 C C . ALA A 1 301 ? 20.664 13.292 -5.803 1.00 36.29 278 ALA A C 1
ATOM 2038 O O . ALA A 1 301 ? 21.858 13.566 -5.987 1.00 32.93 278 ALA A O 1
ATOM 2040 N N . ILE A 1 302 ? 19.907 12.619 -6.668 1.00 33.92 279 ILE A N 1
ATOM 2041 C CA . ILE A 1 302 ? 20.365 12.263 -7.995 1.00 28.92 279 ILE A CA 1
ATOM 2042 C C . ILE A 1 302 ? 19.557 13.010 -9.038 1.00 29.00 279 ILE A C 1
ATOM 2043 O O . ILE A 1 302 ? 18.330 12.884 -9.115 1.00 26.41 279 ILE A O 1
ATOM 2048 N N . VAL A 1 303 ? 20.265 13.802 -9.834 1.00 28.55 280 VAL A N 1
ATOM 2049 C CA . VAL A 1 303 ? 19.635 14.655 -10.826 1.00 28.21 280 VAL A CA 1
ATOM 2050 C C . VAL A 1 303 ? 20.124 14.324 -12.247 1.00 29.44 280 VAL A C 1
ATOM 2051 O O . VAL A 1 303 ? 21.317 14.361 -12.538 1.00 29.69 280 VAL A O 1
ATOM 2055 N N . PHE A 1 304 ? 19.191 13.982 -13.124 1.00 27.92 281 PHE A N 1
ATOM 2056 C CA . PHE A 1 304 ? 19.522 13.684 -14.511 1.00 29.70 281 PHE A CA 1
ATOM 2057 C C . PHE A 1 304 ? 18.806 14.663 -15.448 1.00 31.20 281 PHE A C 1
ATOM 2058 O O . PHE A 1 304 ? 17.600 14.572 -15.669 1.00 30.49 281 PHE A O 1
ATOM 2066 N N . ALA A 1 305 ? 19.570 15.612 -15.979 1.00 33.40 282 ALA A N 1
ATOM 2067 C CA . ALA A 1 305 ? 19.043 16.656 -16.848 1.00 33.11 282 ALA A CA 1
ATOM 2068 C C . ALA A 1 305 ? 19.527 16.430 -18.265 1.00 37.60 282 ALA A C 1
ATOM 2069 O O . ALA A 1 305 ? 20.528 17.004 -18.696 1.00 39.48 282 ALA A O 1
ATOM 2071 N N . LEU A 1 306 ? 18.780 15.602 -18.984 1.00 35.19 283 LEU A N 1
ATOM 2072 C CA . LEU A 1 306 ? 19.220 15.046 -20.239 1.00 28.97 283 LEU A CA 1
ATOM 2073 C C . LEU A 1 306 ? 18.608 15.790 -21.417 1.00 36.79 283 LEU A C 1
ATOM 2074 O O . LEU A 1 306 ? 18.883 15.469 -22.568 1.00 36.12 283 LEU A O 1
ATOM 2079 N N . ALA A 1 307 ? 17.785 16.793 -21.129 1.00 35.40 284 ALA A N 1
ATOM 2080 C CA . ALA A 1 307 ? 17.268 17.643 -22.184 1.00 36.28 284 ALA A CA 1
ATOM 2081 C C . ALA A 1 307 ? 18.441 18.309 -22.880 1.00 40.33 284 ALA A C 1
ATOM 2082 O O . ALA A 1 307 ? 19.466 18.582 -22.255 1.00 42.72 284 ALA A O 1
ATOM 2084 N N . ASN A 1 308 ? 18.294 18.550 -24.177 1.00 41.91 285 ASN A N 1
ATOM 2085 C CA . ASN A 1 308 ? 19.407 18.995 -25.006 1.00 41.50 285 ASN A CA 1
ATOM 2086 C C . ASN A 1 308 ? 18.996 20.083 -25.978 1.00 38.74 285 ASN A C 1
ATOM 2087 O O . ASN A 1 308 ? 17.912 20.017 -26.548 1.00 37.69 285 ASN A O 1
ATOM 2092 N N . PRO A 1 309 ? 19.872 21.079 -26.194 1.00 42.24 286 PRO A N 1
ATOM 2093 C CA . PRO A 1 309 ? 21.210 21.247 -25.602 1.00 40.97 286 PRO A CA 1
ATOM 2094 C C . PRO A 1 309 ? 21.223 21.877 -24.209 1.00 42.48 286 PRO A C 1
ATOM 2095 O O . PRO A 1 309 ? 22.193 21.719 -23.464 1.00 42.79 286 PRO A O 1
ATOM 2099 N N . VAL A 1 310 ? 20.167 22.601 -23.866 1.00 41.06 287 VAL A N 1
ATOM 2100 C CA . VAL A 1 310 ? 20.093 23.222 -22.556 1.00 38.87 287 VAL A CA 1
ATOM 2101 C C . VAL A 1 310 ? 19.302 22.303 -21.629 1.00 36.48 287 VAL A C 1
ATOM 2102 O O . VAL A 1 310 ? 18.100 22.119 -21.794 1.00 34.60 287 VAL A O 1
ATOM 2106 N N . PRO A 1 311 ? 19.993 21.705 -20.652 1.00 40.31 288 PRO A N 1
ATOM 2107 C CA . PRO A 1 311 ? 19.386 20.720 -19.761 1.00 38.98 288 PRO A CA 1
ATOM 2108 C C . PRO A 1 311 ? 18.363 21.407 -18.890 1.00 35.29 288 PRO A C 1
ATOM 2109 O O . PRO A 1 311 ? 18.366 22.633 -18.842 1.00 37.12 288 PRO A O 1
ATOM 2113 N N . GLU A 1 312 ? 17.508 20.661 -18.206 1.00 34.43 289 GLU A N 1
ATOM 2114 C CA . GLU A 1 312 ? 16.480 21.324 -17.405 1.00 39.19 289 GLU A CA 1
ATOM 2115 C C . GLU A 1 312 ? 17.088 22.025 -16.183 1.00 35.00 289 GLU A C 1
ATOM 2116 O O . GLU A 1 312 ? 16.398 22.767 -15.486 1.00 36.26 289 GLU A O 1
ATOM 2122 N N . ILE A 1 313 ? 18.383 21.812 -15.959 1.00 32.14 290 ILE A N 1
ATOM 2123 C CA . ILE A 1 313 ? 19.129 22.474 -14.887 1.00 35.40 290 ILE A CA 1
ATOM 2124 C C . ILE A 1 313 ? 20.644 22.249 -15.050 1.00 40.78 290 ILE A C 1
ATOM 2125 O O . ILE A 1 313 ? 21.090 21.186 -15.507 1.00 32.25 290 ILE A O 1
ATOM 2130 N N . MET A 1 314 ? 21.437 23.255 -14.695 1.00 38.50 291 MET A N 1
ATOM 2131 C CA . MET A 1 314 ? 22.887 23.118 -14.770 1.00 36.72 291 MET A CA 1
ATOM 2132 C C . MET A 1 314 ? 23.413 22.353 -13.560 1.00 38.99 291 MET A C 1
ATOM 2133 O O . MET A 1 314 ? 22.853 22.450 -12.469 1.00 41.07 291 MET A O 1
ATOM 2138 N N . PRO A 1 315 ? 24.501 21.593 -13.745 1.00 38.61 292 PRO A N 1
ATOM 2139 C CA . PRO A 1 315 ? 25.081 20.862 -12.617 1.00 38.82 292 PRO A CA 1
ATOM 2140 C C . PRO A 1 315 ? 25.488 21.819 -11.501 1.00 44.32 292 PRO A C 1
ATOM 2141 O O . PRO A 1 315 ? 25.510 21.453 -10.322 1.00 39.56 292 PRO A O 1
ATOM 2145 N N . ASP A 1 316 ? 25.802 23.050 -11.891 1.00 46.29 293 ASP A N 1
ATOM 2146 C CA . ASP A 1 316 ? 26.227 24.072 -10.951 1.00 45.72 293 ASP A CA 1
ATOM 2147 C C . ASP A 1 316 ? 25.101 24.400 -10.004 1.00 43.22 293 ASP A C 1
ATOM 2148 O O . ASP A 1 316 ? 25.259 24.390 -8.789 1.00 39.73 293 ASP A O 1
ATOM 2153 N N . GLU A 1 317 ? 23.953 24.682 -10.589 1.00 43.77 294 GLU A N 1
ATOM 2154 C CA . GLU A 1 317 ? 22.768 24.973 -9.820 1.00 44.09 294 GLU A CA 1
ATOM 2155 C C . GLU A 1 317 ? 22.209 23.696 -9.208 1.00 42.42 294 GLU A C 1
ATOM 2156 O O . GLU A 1 317 ? 21.465 23.743 -8.231 1.00 41.32 294 GLU A O 1
ATOM 2162 N N . ALA A 1 318 ? 22.586 22.556 -9.775 1.00 37.44 295 ALA A N 1
ATOM 2163 C CA . ALA A 1 318 ? 22.170 21.275 -9.227 1.00 37.81 295 ALA A CA 1
ATOM 2164 C C . ALA A 1 318 ? 22.954 20.940 -7.954 1.00 34.49 295 ALA A C 1
ATOM 2165 O O . ALA A 1 318 ? 22.381 20.504 -6.968 1.00 33.46 295 ALA A O 1
ATOM 2167 N N . LYS A 1 319 ? 24.263 21.159 -7.977 1.00 38.17 296 LYS A N 1
ATOM 2168 C CA . LYS A 1 319 ? 25.095 20.893 -6.809 1.00 37.94 296 LYS A CA 1
ATOM 2169 C C . LYS A 1 319 ? 24.857 21.972 -5.748 1.00 37.65 296 LYS A C 1
ATOM 2170 O O . LYS A 1 319 ? 25.060 21.740 -4.546 1.00 29.33 296 LYS A O 1
ATOM 2176 N N . LYS A 1 320 ? 24.403 23.139 -6.209 1.00 35.04 297 LYS A N 1
ATOM 2177 C CA . LYS A 1 320 ? 24.026 24.237 -5.327 1.00 36.20 297 LYS A CA 1
ATOM 2178 C C . LYS A 1 320 ? 22.765 23.880 -4.532 1.00 41.09 297 LYS A C 1
ATOM 2179 O O . LYS A 1 320 ? 22.661 24.190 -3.355 1.00 44.47 297 LYS A O 1
ATOM 2185 N N . GLY A 1 321 ? 21.810 23.217 -5.179 1.00 43.02 298 GLY A N 1
ATOM 2186 C CA . GLY A 1 321 ? 20.628 22.725 -4.492 1.00 37.18 298 GLY A CA 1
ATOM 2187 C C . GLY A 1 321 ? 20.960 21.615 -3.507 1.00 39.54 298 GLY A C 1
ATOM 2188 O O . GLY A 1 321 ? 20.231 21.391 -2.541 1.00 37.15 298 GLY A O 1
ATOM 2189 N N . GLY A 1 322 ? 22.063 20.913 -3.761 1.00 39.58 299 GLY A N 1
ATOM 2190 C CA . GLY A 1 322 ? 22.523 19.847 -2.891 1.00 38.69 299 GLY A CA 1
ATOM 2191 C C . GLY A 1 322 ? 22.668 18.502 -3.588 1.00 35.86 299 GLY A C 1
ATOM 2192 O O . GLY A 1 322 ? 22.841 17.473 -2.932 1.00 28.17 299 GLY A O 1
ATOM 2193 N N . ALA A 1 323 ? 22.591 18.499 -4.916 1.00 35.25 300 ALA A N 1
ATOM 2194 C CA . ALA A 1 323 ? 22.667 17.246 -5.659 1.00 31.64 300 ALA A CA 1
ATOM 2195 C C . ALA A 1 323 ? 23.988 16.573 -5.386 1.00 35.28 300 ALA A C 1
ATOM 2196 O O . ALA A 1 323 ? 25.036 17.202 -5.494 1.00 35.27 300 ALA A O 1
ATOM 2198 N N . ARG A 1 324 ? 23.936 15.301 -4.999 1.00 37.13 301 ARG A N 1
ATOM 2199 C CA . ARG A 1 324 ? 25.155 14.526 -4.849 1.00 34.78 301 ARG A CA 1
ATOM 2200 C C . ARG A 1 324 ? 25.666 14.129 -6.223 1.00 37.17 301 ARG A C 1
ATOM 2201 O O . ARG A 1 324 ? 26.862 14.201 -6.498 1.00 37.07 301 ARG A O 1
ATOM 2209 N N . ILE A 1 325 ? 24.747 13.711 -7.085 1.00 34.05 302 ILE A N 1
ATOM 2210 C CA . ILE A 1 325 ? 25.119 13.271 -8.412 1.00 36.13 302 ILE A CA 1
ATOM 2211 C C . ILE A 1 325 ? 24.295 13.950 -9.488 1.00 39.76 302 ILE A C 1
ATOM 2212 O O . ILE A 1 325 ? 23.066 14.057 -9.378 1.00 37.28 302 ILE A O 1
ATOM 2217 N N . VAL A 1 326 ? 24.985 14.422 -10.521 1.00 34.29 303 VAL A N 1
ATOM 2218 C CA . VAL A 1 326 ? 24.328 15.021 -11.667 1.00 35.03 303 VAL A CA 1
ATOM 2219 C C . VAL A 1 326 ? 24.821 14.395 -12.983 1.00 35.52 303 VAL A C 1
ATOM 2220 O O . VAL A 1 326 ? 26.018 14.312 -13.236 1.00 34.26 303 VAL A O 1
ATOM 2224 N N . ALA A 1 327 ? 23.882 13.936 -13.799 1.00 34.99 304 ALA A N 1
ATOM 2225 C CA . ALA A 1 327 ? 24.171 13.505 -15.157 1.00 33.07 304 ALA A CA 1
ATOM 2226 C C . ALA A 1 327 ? 23.452 14.443 -16.096 1.00 32.53 304 ALA A C 1
ATOM 2227 O O . ALA A 1 327 ? 22.392 14.962 -15.751 1.00 33.09 304 ALA A O 1
ATOM 2229 N N . THR A 1 328 ? 24.036 14.678 -17.267 1.00 31.01 305 THR A N 1
ATOM 2230 C CA . THR A 1 328 ? 23.379 15.450 -18.314 1.00 32.83 305 THR A CA 1
ATOM 2231 C C . THR A 1 328 ? 23.589 14.752 -19.647 1.00 34.27 305 THR A C 1
ATOM 2232 O O . THR A 1 328 ? 24.220 13.702 -19.703 1.00 32.78 305 THR A O 1
ATOM 2236 N N . GLY A 1 329 ? 23.061 15.332 -20.718 1.00 34.59 306 GLY A N 1
ATOM 2237 C CA . GLY A 1 329 ? 23.285 14.792 -22.043 1.00 34.86 306 GLY A CA 1
ATOM 2238 C C . GLY A 1 329 ? 24.422 15.508 -22.756 1.00 37.66 306 GLY A C 1
ATOM 2239 O O . GLY A 1 329 ? 24.501 15.501 -23.986 1.00 39.84 306 GLY A O 1
ATOM 2240 N N . ARG A 1 330 ? 25.311 16.115 -21.977 1.00 33.26 307 ARG A N 1
ATOM 2241 C CA . ARG A 1 330 ? 26.338 17.002 -22.511 1.00 40.43 307 ARG A CA 1
ATOM 2242 C C . ARG A 1 330 ? 27.732 16.409 -22.432 1.00 40.75 307 ARG A C 1
ATOM 2243 O O . ARG A 1 330 ? 28.098 15.785 -21.436 1.00 41.77 307 ARG A O 1
ATOM 2251 N N . SER A 1 331 ? 28.515 16.636 -23.481 1.00 42.89 308 SER A N 1
ATOM 2252 C CA . SER A 1 331 ? 29.876 16.119 -23.552 1.00 42.61 308 SER A CA 1
ATOM 2253 C C . SER A 1 331 ? 30.821 16.897 -22.646 1.00 43.01 308 SER A C 1
ATOM 2254 O O . SER A 1 331 ? 31.726 16.322 -22.056 1.00 44.00 308 SER A O 1
ATOM 2257 N N . ASP A 1 332 ? 30.612 18.203 -22.535 1.00 40.21 309 ASP A N 1
ATOM 2258 C CA . ASP A 1 332 ? 31.465 19.024 -21.691 1.00 39.03 309 ASP A CA 1
ATOM 2259 C C . ASP A 1 332 ? 31.268 18.693 -20.218 1.00 39.95 309 ASP A C 1
ATOM 2260 O O . ASP A 1 332 ? 32.195 18.821 -19.420 1.00 43.92 309 ASP A O 1
ATOM 2265 N N . PHE A 1 333 ? 30.075 18.239 -19.859 1.00 36.75 310 PHE A N 1
ATOM 2266 C CA . PHE A 1 333 ? 29.771 17.997 -18.456 1.00 36.99 310 PHE A CA 1
ATOM 2267 C C . PHE A 1 333 ? 30.065 16.556 -18.010 1.00 39.58 310 PHE A C 1
ATOM 2268 O O . PHE A 1 333 ? 29.940 15.614 -18.795 1.00 43.38 310 PHE A O 1
ATOM 2276 N N . PRO A 1 334 ? 30.505 16.401 -16.745 1.00 43.57 311 PRO A N 1
ATOM 2277 C CA . PRO A 1 334 ? 31.093 15.217 -16.098 1.00 34.98 311 PRO A CA 1
ATOM 2278 C C . PRO A 1 334 ? 30.387 13.864 -16.204 1.00 37.62 311 PRO A C 1
ATOM 2279 O O . PRO A 1 334 ? 31.028 12.860 -15.887 1.00 37.45 311 PRO A O 1
ATOM 2283 N N . ASN A 1 335 ? 29.121 13.809 -16.598 1.00 35.51 312 ASN A N 1
ATOM 2284 C CA . ASN A 1 335 ? 28.433 12.520 -16.613 1.00 37.62 312 ASN A CA 1
ATOM 2285 C C . ASN A 1 335 ? 27.444 12.400 -17.758 1.00 37.70 312 ASN A C 1
ATOM 2286 O O . ASN A 1 335 ? 26.246 12.634 -17.593 1.00 37.27 312 ASN A O 1
ATOM 2291 N N . GLN A 1 336 ? 27.954 12.013 -18.918 1.00 37.37 313 GLN A N 1
ATOM 2292 C CA . GLN A 1 336 ? 27.163 12.072 -20.129 1.00 33.88 313 GLN A CA 1
ATOM 2293 C C . GLN A 1 336 ? 26.344 10.811 -20.375 1.00 36.74 313 GLN A C 1
ATOM 2294 O O . GLN A 1 336 ? 26.873 9.703 -20.510 1.00 37.87 313 GLN A O 1
ATOM 2300 N N . VAL A 1 337 ? 25.035 10.992 -20.415 1.00 33.36 314 VAL A N 1
ATOM 2301 C CA . VAL A 1 337 ? 24.175 9.980 -20.969 1.00 35.12 314 VAL A CA 1
ATOM 2302 C C . VAL A 1 337 ? 24.370 10.074 -22.473 1.00 34.75 314 VAL A C 1
ATOM 2303 O O . VAL A 1 337 ? 24.080 11.107 -23.070 1.00 35.92 314 VAL A O 1
ATOM 2307 N N . ASN A 1 338 ? 24.923 9.013 -23.059 1.00 35.19 315 ASN A N 1
ATOM 2308 C CA . ASN A 1 338 ? 25.196 8.944 -24.496 1.00 34.60 315 ASN A CA 1
ATOM 2309 C C . ASN A 1 338 ? 24.535 7.721 -25.132 1.00 33.33 315 ASN A C 1
ATOM 2310 O O . ASN A 1 338 ? 24.758 6.602 -24.688 1.00 33.82 315 ASN A O 1
ATOM 2315 N N . ASN A 1 339 ? 23.730 7.930 -26.172 1.00 34.41 316 ASN A N 1
ATOM 2316 C CA . ASN A 1 339 ? 23.018 6.824 -26.814 1.00 33.52 316 ASN A CA 1
ATOM 2317 C C . ASN A 1 339 ? 23.947 5.810 -27.497 1.00 33.69 316 ASN A C 1
ATOM 2318 O O . ASN A 1 339 ? 23.636 4.616 -27.546 1.00 29.17 316 ASN A O 1
ATOM 2323 N N . CYS A 1 340 ? 25.092 6.275 -27.995 1.00 33.42 317 CYS A N 1
ATOM 2324 C CA . CYS A 1 340 ? 26.063 5.400 -28.653 1.00 28.65 317 CYS A CA 1
ATOM 2325 C C . CYS A 1 340 ? 26.718 4.451 -27.658 1.00 29.75 317 CYS A C 1
ATOM 2326 O O . CYS A 1 340 ? 27.619 3.693 -28.015 1.00 31.70 317 CYS A O 1
ATOM 2329 N N . LEU A 1 341 ? 26.288 4.499 -26.404 1.00 27.61 318 LEU A N 1
ATOM 2330 C CA . LEU A 1 341 ? 26.799 3.568 -25.412 1.00 27.20 318 LEU A CA 1
ATOM 2331 C C . LEU A 1 341 ? 26.164 2.186 -25.565 1.00 29.55 318 LEU A C 1
ATOM 2332 O O . LEU A 1 341 ? 26.840 1.160 -25.440 1.00 28.27 318 LEU A O 1
ATOM 2337 N N . ALA A 1 342 ? 24.866 2.166 -25.843 1.00 26.48 319 ALA A N 1
ATOM 2338 C CA . ALA A 1 342 ? 24.117 0.923 -25.854 1.00 25.58 319 ALA A CA 1
ATOM 2339 C C . ALA A 1 342 ? 23.957 0.331 -27.257 1.00 31.03 319 ALA A C 1
ATOM 2340 O O . ALA A 1 342 ? 24.400 -0.794 -27.496 1.00 36.59 319 ALA A O 1
ATOM 2342 N N . PHE A 1 343 ? 23.355 1.077 -28.184 1.00 27.07 320 PHE A N 1
ATOM 2343 C CA . PHE A 1 343 ? 22.899 0.480 -29.440 1.00 28.95 320 PHE A CA 1
ATOM 2344 C C . PHE A 1 343 ? 23.964 -0.277 -30.246 1.00 24.81 320 PHE A C 1
ATOM 2345 O O . PHE A 1 343 ? 23.636 -1.292 -30.825 1.00 28.69 320 PHE A O 1
ATOM 2353 N N . PRO A 1 344 ? 25.235 0.171 -30.256 1.00 29.06 321 PRO A N 1
ATOM 2354 C CA . PRO A 1 344 ? 26.162 -0.655 -31.049 1.00 28.20 321 PRO A CA 1
ATOM 2355 C C . PRO A 1 344 ? 26.363 -2.068 -30.490 1.00 27.34 321 PRO A C 1
ATOM 2356 O O . PRO A 1 344 ? 26.462 -3.011 -31.269 1.00 30.22 321 PRO A O 1
ATOM 2360 N N . GLY A 1 345 ? 26.410 -2.200 -29.165 1.00 27.80 322 GLY A N 1
ATOM 2361 C CA . GLY A 1 345 ? 26.682 -3.464 -28.500 1.00 25.00 322 GLY A CA 1
ATOM 2362 C C . GLY A 1 345 ? 25.425 -4.289 -28.370 1.00 28.77 322 GLY A C 1
ATOM 2363 O O . GLY A 1 345 ? 25.466 -5.520 -28.342 1.00 26.23 322 GLY A O 1
ATOM 2364 N N . VAL A 1 346 ? 24.298 -3.588 -28.308 1.00 31.03 323 VAL A N 1
ATOM 2365 C CA . VAL A 1 346 ? 22.985 -4.211 -28.274 1.00 26.81 323 VAL A CA 1
ATOM 2366 C C . VAL A 1 346 ? 22.743 -5.028 -29.518 1.00 27.90 323 VAL A C 1
ATOM 2367 O O . VAL A 1 346 ? 22.357 -6.189 -29.439 1.00 29.03 323 VAL A O 1
ATOM 2371 N N . PHE A 1 347 ? 22.983 -4.413 -30.670 1.00 31.73 324 PHE A N 1
ATOM 2372 C CA . PHE A 1 347 ? 22.793 -5.074 -31.957 1.00 28.39 324 PHE A CA 1
ATOM 2373 C C . PHE A 1 347 ? 23.887 -6.072 -32.232 1.00 30.77 324 PHE A C 1
ATOM 2374 O O . PHE A 1 347 ? 23.671 -7.046 -32.938 1.00 29.89 324 PHE A O 1
ATOM 2382 N N . ARG A 1 348 ? 25.064 -5.833 -31.663 1.00 33.23 325 ARG A N 1
ATOM 2383 C CA . ARG A 1 348 ? 26.199 -6.701 -31.931 1.00 27.63 325 ARG A CA 1
ATOM 2384 C C . ARG A 1 348 ? 25.892 -8.112 -31.440 1.00 30.82 325 ARG A C 1
ATOM 2385 O O . ARG A 1 348 ? 25.854 -9.043 -32.243 1.00 35.07 325 ARG A O 1
ATOM 2393 N N . GLY A 1 349 ? 25.641 -8.260 -30.143 1.00 30.01 326 GLY A N 1
ATOM 2394 C CA . GLY A 1 349 ? 25.321 -9.553 -29.568 1.00 26.60 326 GLY A CA 1
ATOM 2395 C C . GLY A 1 349 ? 24.025 -10.100 -30.122 1.00 30.88 326 GLY A C 1
ATOM 2396 O O . GLY A 1 349 ? 23.887 -11.293 -30.337 1.00 34.34 326 GLY A O 1
ATOM 2397 N N . THR A 1 350 ? 23.070 -9.213 -30.359 1.00 33.95 327 THR A N 1
ATOM 2398 C CA . THR A 1 350 ? 21.800 -9.586 -30.966 1.00 29.26 327 THR A CA 1
ATOM 2399 C C . THR A 1 350 ? 22.015 -10.304 -32.296 1.00 36.02 327 THR A C 1
ATOM 2400 O O . THR A 1 350 ? 21.395 -11.341 -32.564 1.00 31.88 327 THR A O 1
ATOM 2404 N N . LEU A 1 351 ? 22.900 -9.739 -33.118 1.00 34.34 328 LEU A N 1
ATOM 2405 C CA . LEU A 1 351 ? 23.293 -10.345 -34.380 1.00 28.46 328 LEU A CA 1
ATOM 2406 C C . LEU A 1 351 ? 24.220 -11.523 -34.127 1.00 34.00 328 LEU A C 1
ATOM 2407 O O . 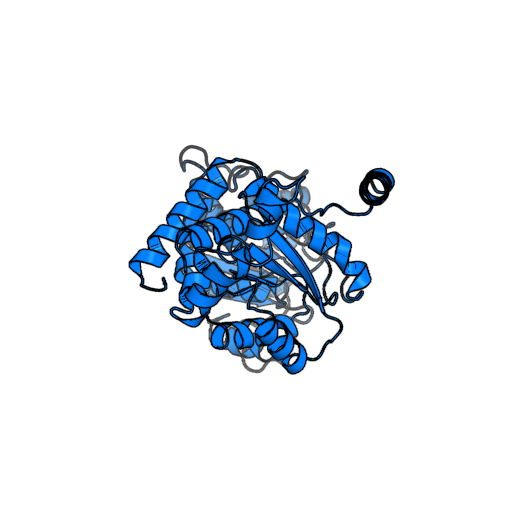LEU A 1 351 ? 24.028 -12.597 -34.687 1.00 34.50 328 LEU A O 1
ATOM 2412 N N . ASP A 1 352 ? 25.217 -11.321 -33.264 1.00 35.12 329 ASP A N 1
ATOM 2413 C CA . ASP A 1 352 ? 26.197 -12.365 -32.951 1.00 34.60 329 ASP A CA 1
ATOM 2414 C C . ASP A 1 352 ? 25.524 -13.638 -32.469 1.00 33.08 329 ASP A C 1
ATOM 2415 O O . ASP A 1 352 ? 26.101 -14.714 -32.544 1.00 31.11 329 ASP A O 1
ATOM 2420 N N . ALA A 1 353 ? 24.287 -13.514 -32.005 1.00 37.36 330 ALA A N 1
ATOM 2421 C CA . ALA A 1 353 ? 23.563 -14.646 -31.445 1.00 33.73 330 ALA A CA 1
ATOM 2422 C C . ALA A 1 353 ? 22.534 -15.230 -32.402 1.00 33.96 330 ALA A C 1
ATOM 2423 O O . ALA A 1 353 ? 21.978 -16.290 -32.121 1.00 33.26 330 ALA A O 1
ATOM 2425 N N . LYS A 1 354 ? 22.275 -14.540 -33.514 1.00 31.86 331 LYS A N 1
ATOM 2426 C CA . LYS A 1 354 ? 21.149 -14.876 -34.389 1.00 30.49 331 LYS A CA 1
ATOM 2427 C C . LYS A 1 354 ? 19.837 -14.788 -33.606 1.00 32.87 331 LYS A C 1
ATOM 2428 O O . LYS A 1 354 ? 18.965 -15.661 -33.722 1.00 32.41 331 LYS A O 1
ATOM 2434 N N . ALA A 1 355 ? 19.708 -13.745 -32.789 1.00 31.30 332 ALA A N 1
ATOM 2435 C CA . ALA A 1 355 ? 18.499 -13.564 -31.997 1.00 32.14 332 ALA A CA 1
ATOM 2436 C C . ALA A 1 355 ? 17.369 -13.227 -32.936 1.00 34.76 332 ALA A C 1
ATOM 2437 O O . ALA A 1 355 ? 17.565 -12.536 -33.929 1.00 32.46 332 ALA A O 1
ATOM 2439 N N . THR A 1 356 ? 16.186 -13.732 -32.634 1.00 32.10 333 THR A N 1
ATOM 2440 C CA . THR A 1 356 ? 15.050 -13.477 -33.493 1.00 32.68 333 THR A CA 1
ATOM 2441 C C . THR A 1 356 ? 14.304 -12.266 -32.970 1.00 33.10 333 THR A C 1
ATOM 2442 O O . THR A 1 356 ? 13.295 -11.836 -33.542 1.00 33.33 333 THR A O 1
ATOM 2446 N N . GLN A 1 357 ? 14.846 -11.700 -31.897 1.00 31.98 334 GLN A N 1
ATOM 2447 C CA . GLN A 1 357 ? 14.102 -10.816 -31.031 1.00 27.02 334 GLN A CA 1
ATOM 2448 C C . GLN A 1 357 ? 15.041 -10.076 -30.069 1.00 26.51 334 GLN A C 1
ATOM 2449 O O . GLN A 1 357 ? 16.056 -10.628 -29.668 1.00 25.06 334 GLN A O 1
ATOM 2455 N N . ILE A 1 358 ? 14.716 -8.832 -29.719 1.00 27.43 335 ILE A N 1
ATOM 2456 C CA . ILE A 1 358 ? 15.435 -8.116 -28.654 1.00 30.29 335 ILE A CA 1
ATOM 2457 C C . ILE A 1 358 ? 14.529 -7.947 -27.432 1.00 27.09 335 ILE A C 1
ATOM 2458 O O . ILE A 1 358 ? 13.894 -6.923 -27.237 1.00 24.11 335 ILE A O 1
ATOM 2463 N N . THR A 1 359 ? 14.490 -8.981 -26.608 1.00 31.25 336 THR A N 1
ATOM 2464 C CA . THR A 1 359 ? 13.534 -9.072 -25.523 1.00 29.80 336 THR A CA 1
ATOM 2465 C C . THR A 1 359 ? 13.864 -8.140 -24.363 1.00 32.64 336 THR A C 1
ATOM 2466 O O . THR A 1 359 ? 14.869 -7.423 -24.386 1.00 32.59 336 THR A O 1
ATOM 2470 N N . GLU A 1 360 ? 13.009 -8.153 -23.348 1.00 31.82 337 GLU A N 1
ATOM 2471 C CA . GLU A 1 360 ? 13.192 -7.282 -22.200 1.00 30.32 337 GLU A CA 1
ATOM 2472 C C . GLU A 1 360 ? 14.380 -7.730 -21.369 1.00 30.57 337 GLU A C 1
ATOM 2473 O O . GLU A 1 360 ? 15.130 -6.900 -20.872 1.00 34.25 337 GLU A O 1
ATOM 2479 N N . GLU A 1 361 ? 14.563 -9.041 -21.229 1.00 33.08 338 GLU A N 1
ATOM 2480 C CA . GLU A 1 361 ? 15.668 -9.560 -20.427 1.00 30.61 338 GLU A CA 1
ATOM 2481 C C . GLU A 1 361 ? 17.007 -9.277 -21.095 1.00 29.51 338 GLU A C 1
ATOM 2482 O O . GLU A 1 361 ? 18.044 -9.212 -20.440 1.00 31.41 338 GLU A O 1
ATOM 2488 N N . MET A 1 362 ? 16.971 -9.098 -22.407 1.00 32.02 339 MET A N 1
ATOM 2489 C CA . MET A 1 362 ? 18.165 -8.781 -23.162 1.00 27.44 339 MET A CA 1
ATOM 2490 C C . MET A 1 362 ? 18.496 -7.323 -22.974 1.00 28.26 339 MET A C 1
ATOM 2491 O O . MET A 1 362 ? 19.662 -6.938 -23.017 1.00 29.90 339 MET A O 1
ATOM 2496 N N . LYS A 1 363 ? 17.464 -6.511 -22.775 1.00 28.62 340 LYS A N 1
ATOM 2497 C CA . LYS A 1 363 ? 17.669 -5.108 -22.451 1.00 29.97 340 LYS A CA 1
ATOM 2498 C C . LYS A 1 363 ? 18.293 -5.054 -21.086 1.00 28.20 340 LYS A C 1
ATOM 2499 O O . LYS A 1 363 ? 19.332 -4.443 -20.889 1.00 25.87 340 LYS A O 1
ATOM 2505 N N . LYS A 1 364 ? 17.633 -5.725 -20.152 1.00 28.89 341 LYS A N 1
ATOM 2506 C CA . LYS A 1 364 ? 18.080 -5.817 -18.770 1.00 32.29 341 LYS A CA 1
ATOM 2507 C C . LYS A 1 364 ? 19.562 -6.199 -18.678 1.00 34.39 341 LYS A C 1
ATOM 2508 O O . LYS A 1 364 ? 20.309 -5.642 -17.869 1.00 28.73 341 LYS A O 1
ATOM 2514 N N . ALA A 1 365 ? 19.986 -7.129 -19.531 1.00 31.27 342 ALA A N 1
ATOM 2515 C CA . ALA A 1 365 ? 21.367 -7.610 -19.516 1.00 31.01 342 ALA A CA 1
ATOM 2516 C C . ALA A 1 365 ? 22.324 -6.604 -20.155 1.00 30.34 342 ALA A C 1
ATOM 2517 O O . ALA A 1 365 ? 23.509 -6.558 -19.836 1.00 34.11 342 ALA A O 1
ATOM 2519 N N . ALA A 1 366 ? 21.797 -5.799 -21.065 1.00 31.72 343 ALA A N 1
ATOM 2520 C CA . ALA A 1 366 ? 22.582 -4.770 -21.728 1.00 28.83 343 ALA A CA 1
ATOM 2521 C C . ALA A 1 366 ? 22.851 -3.639 -20.757 1.00 27.94 343 ALA A C 1
ATOM 2522 O O . ALA A 1 366 ? 23.834 -2.927 -20.869 1.00 31.86 343 ALA A O 1
ATOM 2524 N N . THR A 1 367 ? 21.965 -3.488 -19.787 1.00 32.75 344 THR A N 1
ATOM 2525 C CA . THR A 1 367 ? 22.105 -2.450 -18.783 1.00 32.87 344 THR A CA 1
ATOM 2526 C C . THR A 1 367 ? 23.249 -2.784 -17.836 1.00 34.67 344 THR A C 1
ATOM 2527 O O . THR A 1 367 ? 24.194 -2.006 -17.698 1.00 36.81 344 THR A O 1
ATOM 2531 N N . TYR A 1 368 ? 23.165 -3.958 -17.214 1.00 33.07 345 TYR A N 1
ATOM 2532 C CA . TYR A 1 368 ? 24.157 -4.413 -16.246 1.00 30.12 345 TYR A CA 1
ATOM 2533 C C . TYR A 1 368 ? 25.561 -4.454 -16.824 1.00 32.82 345 TYR A C 1
ATOM 2534 O O . TYR A 1 368 ? 26.507 -3.994 -16.201 1.00 34.35 345 TYR A O 1
ATOM 2543 N N . ALA A 1 369 ? 25.694 -5.005 -18.020 1.00 36.53 346 ALA A N 1
ATOM 2544 C CA . ALA A 1 369 ? 26.987 -5.061 -18.677 1.00 32.89 346 ALA A CA 1
ATOM 2545 C C . ALA A 1 369 ? 27.581 -3.666 -18.800 1.00 35.92 346 ALA A C 1
ATOM 2546 O O . ALA A 1 369 ? 28.766 -3.463 -18.534 1.00 36.01 346 ALA A O 1
ATOM 2548 N N . LEU A 1 370 ? 26.744 -2.704 -19.183 1.00 37.73 347 LEU A N 1
ATOM 2549 C CA . LEU A 1 370 ? 27.190 -1.323 -19.342 1.00 36.38 347 LEU A CA 1
ATOM 2550 C C . LEU A 1 370 ? 27.578 -0.709 -18.006 1.00 34.85 347 LEU A C 1
ATOM 2551 O O . LEU A 1 370 ? 28.558 0.033 -17.920 1.00 36.93 347 LEU A O 1
ATOM 2556 N N . LYS A 1 371 ? 26.806 -1.026 -16.971 1.00 33.69 348 LYS A N 1
ATOM 2557 C CA . LYS A 1 371 ? 27.030 -0.472 -15.640 1.00 36.49 348 LYS A CA 1
ATOM 2558 C C . LYS A 1 371 ? 28.292 -1.054 -15.025 1.00 38.27 348 LYS A C 1
ATOM 2559 O O . LYS A 1 371 ? 28.837 -0.508 -14.073 1.00 40.97 348 LYS A O 1
ATOM 2565 N N . ASN A 1 372 ? 28.754 -2.167 -15.586 1.00 39.39 349 ASN A N 1
ATOM 2566 C CA . ASN A 1 372 ? 29.865 -2.908 -15.022 1.00 37.81 349 ASN A CA 1
ATOM 2567 C C . ASN A 1 372 ? 31.169 -2.710 -15.775 1.00 42.97 349 ASN A C 1
ATOM 2568 O O . ASN A 1 372 ? 32.174 -3.342 -15.446 1.00 50.46 349 ASN A O 1
ATOM 2573 N N . ILE A 1 373 ? 31.163 -1.832 -16.773 1.00 37.58 350 ILE A N 1
ATOM 2574 C CA . ILE A 1 373 ? 32.415 -1.412 -17.391 1.00 38.34 350 ILE A CA 1
ATOM 2575 C C . ILE A 1 373 ? 33.237 -0.709 -16.307 1.00 45.39 350 ILE A C 1
ATOM 2576 O O . ILE A 1 373 ? 34.459 -0.876 -16.221 1.00 47.84 350 ILE A O 1
ATOM 2581 N N . ILE A 1 374 ? 32.543 0.053 -15.462 1.00 44.13 351 ILE A N 1
ATOM 2582 C CA . ILE A 1 374 ? 33.142 0.664 -14.281 1.00 43.60 351 ILE A CA 1
ATOM 2583 C C . ILE A 1 374 ? 33.246 -0.348 -13.137 1.00 46.61 351 ILE A C 1
ATOM 2584 O O . ILE A 1 374 ? 32.276 -1.017 -12.779 1.00 44.12 351 ILE A O 1
ATOM 2589 N N . LYS A 1 375 ? 34.444 -0.427 -12.567 1.00 51.13 352 LYS A N 1
ATOM 2590 C CA . LYS A 1 375 ? 34.872 -1.563 -11.759 1.00 53.29 352 LYS A CA 1
ATOM 2591 C C . LYS A 1 375 ? 34.103 -1.810 -10.470 1.00 56.41 352 LYS A C 1
ATOM 2592 O O . LYS A 1 375 ? 34.077 -2.951 -9.996 1.00 59.82 352 LYS A O 1
ATOM 2598 N N . GLU A 1 376 ? 33.504 -0.747 -9.931 1.00 49.09 353 GLU A N 1
ATOM 2599 C CA . GLU A 1 376 ? 32.842 -0.699 -8.616 1.00 55.11 353 GLU A CA 1
ATOM 2600 C C . GLU A 1 376 ? 33.854 -0.287 -7.561 1.00 57.35 353 GLU A C 1
ATOM 2601 O O . GLU A 1 376 ? 33.480 0.140 -6.470 1.00 53.90 353 GLU A O 1
ATOM 2603 N N . GLN A 1 377 ? 35.135 -0.410 -7.886 1.00 55.73 354 GLN A N 1
ATOM 2604 C CA . GLN A 1 377 ? 36.164 0.131 -7.017 1.00 55.79 354 GLN A CA 1
ATOM 2605 C C . GLN A 1 377 ? 36.529 1.527 -7.478 1.00 53.39 354 GLN A C 1
ATOM 2606 O O . GLN A 1 377 ? 37.249 2.241 -6.783 1.00 55.67 354 GLN A O 1
ATOM 2612 N N . ASP A 1 378 ? 36.034 1.911 -8.652 1.00 50.53 355 ASP A N 1
ATOM 2613 C CA . ASP A 1 378 ? 36.392 3.195 -9.244 1.00 42.12 355 ASP A CA 1
ATOM 2614 C C . ASP A 1 378 ? 35.193 4.123 -9.449 1.00 45.78 355 ASP A C 1
ATOM 2615 O O . ASP A 1 378 ? 35.307 5.146 -10.127 1.00 45.57 355 ASP A O 1
ATOM 2617 N N . LEU A 1 379 ? 34.055 3.780 -8.852 1.00 45.57 356 LEU A N 1
ATOM 2618 C CA . LEU A 1 379 ? 32.859 4.626 -8.931 1.00 47.50 356 LEU A CA 1
ATOM 2619 C C . LEU A 1 379 ? 33.028 5.972 -8.203 1.00 44.17 356 LEU A C 1
ATOM 2620 O O . LEU A 1 379 ? 33.630 6.035 -7.138 1.00 48.16 356 LEU A O 1
ATOM 2625 N N . ASN A 1 380 ? 32.505 7.043 -8.795 1.00 44.53 357 ASN A N 1
ATOM 2626 C CA . ASN A 1 380 ? 32.543 8.380 -8.191 1.00 45.88 357 ASN A CA 1
ATOM 2627 C C . ASN A 1 380 ? 31.186 9.027 -8.283 1.00 44.90 357 ASN A C 1
ATOM 2628 O O . ASN A 1 380 ? 30.226 8.403 -8.712 1.00 50.48 357 ASN A O 1
ATOM 2633 N N . GLU A 1 381 ? 31.127 10.298 -7.909 1.00 40.34 358 GLU A N 1
ATOM 2634 C CA . GLU A 1 381 ? 30.015 11.155 -8.279 1.00 41.61 358 GLU A CA 1
ATOM 2635 C C . GLU A 1 381 ? 30.291 11.736 -9.667 1.00 45.61 358 GLU A C 1
ATOM 2636 O O . GLU A 1 381 ? 29.539 12.574 -10.173 1.00 43.75 358 GLU A O 1
ATOM 2642 N N . ASN A 1 382 ? 31.398 11.293 -10.259 1.00 42.04 359 ASN A N 1
ATOM 2643 C CA . ASN A 1 382 ? 31.787 11.679 -11.609 1.00 44.06 359 ASN A CA 1
ATOM 2644 C C . ASN A 1 382 ? 32.344 10.484 -12.373 1.00 45.00 359 ASN A C 1
ATOM 2645 O O . ASN A 1 382 ? 33.244 10.621 -13.198 1.00 39.82 359 ASN A O 1
ATOM 2650 N N . ASN A 1 383 ? 31.811 9.306 -12.081 1.00 44.41 360 ASN A N 1
ATOM 2651 C CA . ASN A 1 383 ? 32.255 8.096 -12.741 1.00 41.72 360 ASN A CA 1
ATOM 2652 C C . ASN A 1 383 ? 31.184 7.038 -12.678 1.00 40.87 360 ASN A C 1
ATOM 2653 O O . ASN A 1 383 ? 31.391 5.970 -12.111 1.00 43.36 360 ASN A O 1
ATOM 2658 N N . ILE A 1 384 ? 30.030 7.351 -13.250 1.00 39.30 361 ILE A N 1
ATOM 2659 C CA . ILE A 1 384 ? 28.899 6.443 -13.221 1.00 35.44 361 ILE A CA 1
ATOM 2660 C C . ILE A 1 384 ? 28.735 5.781 -14.575 1.00 41.28 361 ILE A C 1
ATOM 2661 O O . ILE A 1 384 ? 28.127 4.717 -14.690 1.00 41.26 361 ILE A O 1
ATOM 2666 N N . LEU A 1 385 ? 29.290 6.413 -15.602 1.00 39.98 362 LEU A N 1
ATOM 2667 C CA . LEU A 1 385 ? 29.187 5.885 -16.950 1.00 39.87 362 LEU A CA 1
ATOM 2668 C C . LEU A 1 385 ? 30.547 5.852 -17.649 1.00 46.80 362 LEU A C 1
ATOM 2669 O O . LEU A 1 385 ? 31.414 6.697 -17.399 1.00 41.52 362 LEU A O 1
ATOM 2674 N N . PRO A 1 386 ? 30.744 4.857 -18.524 1.00 45.30 363 PRO A N 1
ATOM 2675 C CA . PRO A 1 386 ? 32.026 4.765 -19.221 1.00 47.46 363 PRO A CA 1
ATOM 2676 C C . PRO A 1 386 ? 32.162 5.846 -20.271 1.00 47.37 363 PRO A C 1
ATOM 2677 O O . PRO A 1 386 ? 31.307 6.718 -20.403 1.00 49.72 363 PRO A O 1
ATOM 2681 N N . THR A 1 387 ? 33.257 5.784 -21.006 1.00 46.71 364 THR A N 1
ATOM 2682 C CA . THR A 1 387 ? 33.468 6.665 -22.129 1.00 47.55 364 THR A CA 1
ATOM 2683 C C . THR A 1 387 ? 32.802 6.035 -23.346 1.00 49.92 364 THR A C 1
ATOM 2684 O O . THR A 1 387 ? 32.777 4.808 -23.478 1.00 47.55 364 THR A O 1
ATOM 2688 N N . SER A 1 388 ? 32.269 6.877 -24.230 1.00 50.82 365 SER A N 1
ATOM 2689 C CA . SER A 1 388 ? 31.363 6.438 -25.296 1.00 50.19 365 SER A CA 1
ATOM 2690 C C . SER A 1 388 ? 32.064 5.790 -26.499 1.00 50.24 365 SER A C 1
ATOM 2691 O O . SER A 1 388 ? 31.448 5.556 -27.544 1.00 40.26 365 SER A O 1
ATOM 2694 N N . PHE A 1 389 ? 33.344 5.479 -26.332 1.00 49.17 366 PHE A N 1
ATOM 2695 C CA . PHE A 1 389 ? 34.186 5.054 -27.441 1.00 48.67 366 PHE A CA 1
ATOM 2696 C C . PHE A 1 389 ? 35.049 3.874 -27.027 1.00 41.37 366 PHE A C 1
ATOM 2697 O O . PHE A 1 389 ? 35.577 3.158 -27.866 1.00 40.85 366 PHE A O 1
ATOM 2705 N N . ASN A 1 390 ? 35.183 3.709 -25.714 1.00 51.38 367 ASN A N 1
ATOM 2706 C CA . ASN A 1 390 ? 35.728 2.510 -25.069 1.00 42.41 367 ASN A CA 1
ATOM 2707 C C . ASN A 1 390 ? 35.300 1.240 -25.800 1.00 39.94 367 ASN A C 1
ATOM 2708 O O . ASN A 1 390 ? 34.121 0.893 -25.810 1.00 37.95 367 ASN A O 1
ATOM 2713 N N . LYS A 1 391 ? 36.261 0.554 -26.414 1.00 41.88 368 LYS A N 1
ATOM 2714 C CA . LYS A 1 391 ? 35.961 -0.601 -27.262 1.00 43.03 368 LYS A CA 1
ATOM 2715 C C . LYS A 1 391 ? 35.428 -1.773 -26.444 1.00 42.54 368 LYS A C 1
ATOM 2716 O O . LYS A 1 391 ? 34.752 -2.656 -26.972 1.00 39.00 368 LYS A O 1
ATOM 2722 N N . GLU A 1 392 ? 35.721 -1.751 -25.146 1.00 43.65 369 GLU A N 1
ATOM 2723 C CA . GLU A 1 392 ? 35.339 -2.823 -24.239 1.00 41.72 369 GLU A CA 1
ATOM 2724 C C . GLU A 1 392 ? 33.857 -2.731 -23.885 1.00 39.82 369 GLU A C 1
ATOM 2725 O O . GLU A 1 392 ? 33.332 -3.577 -23.169 1.00 37.30 369 GLU A O 1
ATOM 2731 N N . VAL A 1 393 ? 33.181 -1.705 -24.392 1.00 39.10 370 VAL A N 1
ATOM 2732 C CA . VAL A 1 393 ? 31.759 -1.531 -24.100 1.00 37.13 370 VAL A CA 1
ATOM 2733 C C . VAL A 1 393 ? 30.882 -2.358 -25.044 1.00 34.24 370 VAL A C 1
ATOM 2734 O O . VAL A 1 393 ? 29.975 -3.046 -24.601 1.00 31.82 370 VAL A O 1
ATOM 2738 N N . VAL A 1 394 ? 31.148 -2.273 -26.344 1.00 32.00 371 VAL A N 1
ATOM 2739 C CA . VAL A 1 394 ? 30.433 -3.085 -27.317 1.00 31.67 371 VAL A CA 1
ATOM 2740 C C . VAL A 1 394 ? 30.674 -4.568 -27.049 1.00 36.11 371 VAL A C 1
ATOM 2741 O O . VAL A 1 394 ? 29.772 -5.401 -27.200 1.00 34.32 371 VAL A O 1
ATOM 2745 N N . LYS A 1 395 ? 31.894 -4.891 -26.636 1.00 35.46 372 LYS A N 1
ATOM 2746 C CA . LYS A 1 395 ? 32.281 -6.276 -26.431 1.00 31.86 372 LYS A CA 1
ATOM 2747 C C . LYS A 1 395 ? 31.480 -6.935 -25.323 1.00 35.30 372 LYS A C 1
ATOM 2748 O O . LYS A 1 395 ? 30.969 -8.040 -25.494 1.00 36.78 372 LYS A O 1
ATOM 2754 N N . GLN A 1 396 ? 31.368 -6.246 -24.191 1.00 36.93 373 GLN A N 1
ATOM 2755 C CA . GLN A 1 396 ? 30.732 -6.800 -22.998 1.00 35.66 373 GLN A CA 1
ATOM 2756 C C . GLN A 1 396 ? 29.213 -6.746 -23.072 1.00 35.28 373 GLN A C 1
ATOM 2757 O O . GLN A 1 396 ? 28.523 -7.675 -22.639 1.00 35.66 373 GLN A O 1
ATOM 2763 N N . ILE A 1 397 ? 28.697 -5.646 -23.607 1.00 31.06 374 ILE A N 1
ATOM 2764 C CA . ILE A 1 397 ? 27.267 -5.516 -23.833 1.00 30.72 374 ILE A CA 1
ATOM 2765 C C . ILE A 1 397 ? 26.803 -6.579 -24.822 1.00 32.67 374 ILE A C 1
ATOM 2766 O O . ILE A 1 397 ? 25.715 -7.120 -24.688 1.00 31.77 374 ILE A O 1
ATOM 2771 N N . ALA A 1 398 ? 27.650 -6.901 -25.795 1.00 30.29 375 ALA A N 1
ATOM 2772 C CA . ALA A 1 398 ? 27.308 -7.935 -26.763 1.00 35.92 375 ALA A CA 1
ATOM 2773 C C . ALA A 1 398 ? 27.297 -9.313 -26.122 1.00 35.03 375 ALA A C 1
ATOM 2774 O O . ALA A 1 398 ? 26.410 -10.117 -26.394 1.00 39.16 375 ALA A O 1
ATOM 2776 N N . LEU A 1 399 ? 28.286 -9.592 -25.284 1.00 34.05 376 LEU A N 1
ATOM 2777 C CA . LEU A 1 399 ? 28.423 -10.930 -24.729 1.00 36.79 376 LEU A CA 1
ATOM 2778 C C . LEU A 1 399 ? 27.233 -11.226 -23.845 1.00 39.50 376 LEU A C 1
ATOM 2779 O O . LEU A 1 399 ? 26.738 -12.353 -23.828 1.00 38.00 376 LEU A O 1
ATOM 2784 N N . ALA A 1 400 ? 26.779 -10.202 -23.122 1.00 34.39 377 ALA A N 1
ATOM 2785 C CA . ALA A 1 400 ? 25.662 -10.345 -22.196 1.00 35.29 377 ALA A CA 1
ATOM 2786 C C . ALA A 1 400 ? 24.344 -10.397 -22.957 1.00 34.28 377 ALA A C 1
ATOM 2787 O O . ALA A 1 400 ? 23.436 -11.136 -22.580 1.00 34.36 377 ALA A O 1
ATOM 2789 N N . VAL A 1 401 ? 24.240 -9.608 -24.024 1.00 33.12 378 VAL A N 1
ATOM 2790 C CA . VAL A 1 401 ? 23.036 -9.614 -24.856 1.00 35.31 378 VAL A CA 1
ATOM 2791 C C . VAL A 1 401 ? 22.942 -10.963 -25.569 1.00 35.75 378 VAL A C 1
ATOM 2792 O O . VAL A 1 401 ? 21.858 -11.545 -25.710 1.00 31.49 378 VAL A O 1
ATOM 2796 N N . CYS A 1 402 ? 24.099 -11.467 -25.988 1.00 35.99 379 CYS A N 1
ATOM 2797 C CA . CYS A 1 402 ? 24.191 -12.781 -26.614 1.00 36.95 379 CYS A CA 1
ATOM 2798 C C . CYS A 1 402 ? 23.878 -13.898 -25.615 1.00 37.13 379 CYS A C 1
ATOM 2799 O O . CYS A 1 402 ? 23.045 -14.753 -25.884 1.00 39.83 379 CYS A O 1
ATOM 2802 N N . LYS A 1 403 ? 24.543 -13.864 -24.461 1.00 41.08 380 LYS A N 1
ATOM 2803 C CA . LYS A 1 403 ? 24.420 -14.893 -23.424 1.00 39.73 380 LYS A CA 1
ATOM 2804 C C . LYS A 1 403 ? 22.977 -15.189 -23.023 1.00 37.13 380 LYS A C 1
ATOM 2805 O O . LYS A 1 403 ? 22.615 -16.335 -22.778 1.00 39.37 380 LYS A O 1
ATOM 2811 N N . VAL A 1 404 ? 22.150 -14.159 -22.956 1.00 35.00 381 VAL A N 1
ATOM 2812 C CA . VAL A 1 404 ? 20.771 -14.345 -22.529 1.00 37.56 381 VAL A CA 1
ATOM 2813 C C . VAL A 1 404 ? 19.882 -14.773 -23.705 1.00 36.08 381 VAL A C 1
ATOM 2814 O O . VAL A 1 404 ? 18.887 -15.471 -23.518 1.00 43.02 381 VAL A O 1
ATOM 2818 N N . ALA A 1 405 ? 20.254 -14.380 -24.916 1.00 35.49 382 ALA A N 1
ATOM 2819 C CA . ALA A 1 405 ? 19.514 -14.782 -26.112 1.00 36.36 382 ALA A CA 1
ATOM 2820 C C . ALA A 1 405 ? 19.552 -16.285 -26.287 1.00 35.91 382 ALA A C 1
ATOM 2821 O O . ALA A 1 405 ? 18.518 -16.922 -26.463 1.00 36.31 382 ALA A O 1
ATOM 2823 N N . LYS A 1 406 ? 20.759 -16.838 -26.240 1.00 35.64 383 LYS A N 1
ATOM 2824 C CA . LYS A 1 406 ? 20.953 -18.276 -26.318 1.00 38.82 383 LYS A CA 1
ATOM 2825 C C . LYS A 1 406 ? 20.241 -19.008 -25.172 1.00 38.26 383 LYS A C 1
ATOM 2826 O O . LYS A 1 406 ? 19.525 -19.979 -25.401 1.00 37.39 383 LYS A O 1
ATOM 2832 N N . GLU A 1 407 ? 20.438 -18.536 -23.945 1.00 39.37 384 GLU A N 1
ATOM 2833 C CA . GLU A 1 407 ? 19.790 -19.127 -22.776 1.00 39.97 384 GLU A CA 1
ATOM 2834 C C . GLU A 1 407 ? 18.271 -19.190 -22.918 1.00 37.81 384 GLU A C 1
ATOM 2835 O O . GLU A 1 407 ? 17.676 -20.262 -22.886 1.00 38.72 384 GLU A O 1
ATOM 2841 N N . THR A 1 408 ? 17.655 -18.031 -23.088 1.00 35.78 385 THR A N 1
ATOM 2842 C CA . THR A 1 408 ? 16.203 -17.915 -23.139 1.00 39.34 385 THR A CA 1
ATOM 2843 C C . THR A 1 408 ? 15.525 -18.665 -24.298 1.00 36.56 385 THR A C 1
ATOM 2844 O O . THR A 1 408 ? 14.368 -19.065 -24.187 1.00 36.86 385 THR A O 1
ATOM 2848 N N . GLY A 1 409 ? 16.239 -18.848 -25.403 1.00 39.30 386 GLY A N 1
ATOM 2849 C CA . GLY A 1 409 ? 15.694 -19.563 -26.545 1.00 36.31 386 GLY A CA 1
ATOM 2850 C C . GLY A 1 409 ? 15.411 -18.698 -27.762 1.00 37.62 386 GLY A C 1
ATOM 2851 O O . GLY A 1 409 ? 15.378 -19.210 -28.879 1.00 36.60 386 GLY A O 1
ATOM 2852 N N . VAL A 1 410 ? 15.221 -17.393 -27.550 1.00 39.26 387 VAL A N 1
ATOM 2853 C CA . VAL A 1 410 ? 14.953 -16.421 -28.622 1.00 37.18 387 VAL A CA 1
ATOM 2854 C C . VAL A 1 410 ? 16.049 -16.361 -29.690 1.00 38.22 387 VAL A C 1
ATOM 2855 O O . VAL A 1 410 ? 16.608 -15.299 -29.961 1.00 36.65 387 VAL A O 1
ATOM 2859 N N . VAL A 1 411 ? 16.321 -17.505 -30.311 1.00 36.82 388 VAL A N 1
ATOM 2860 C CA . VAL A 1 411 ? 17.454 -17.660 -31.201 1.00 35.15 388 VAL A CA 1
ATOM 2861 C C . VAL A 1 411 ? 17.112 -18.629 -32.341 1.00 39.43 388 VAL A C 1
ATOM 2862 O O . VAL A 1 411 ? 16.400 -19.612 -32.124 1.00 37.92 388 VAL A O 1
ATOM 2866 N N . ARG A 1 412 ? 17.593 -18.334 -33.554 1.00 36.23 389 ARG A N 1
ATOM 2867 C CA . ARG A 1 412 ? 17.387 -19.211 -34.713 1.00 37.27 389 ARG A CA 1
ATOM 2868 C C . ARG A 1 412 ? 17.977 -20.601 -34.470 1.00 37.81 389 ARG A C 1
ATOM 2869 O O . ARG A 1 412 ? 19.168 -20.742 -34.194 1.00 35.85 389 ARG A O 1
#

B-factor: mean 35.17, std 7.7, range [14.86, 69.21]